Protein AF-0000000069515286 (afdb_homodimer)

Foldseek 3Di:
DPPPPDDPDPPPPPPPPPPPPFQAALLCLQCNDVSPPPRPFWDWDQDAAPPDDAPPRPAIWTDDPSLLVLLVLLQCHRDPPDCSNVVSLVVCLVQQNLLQSLLSCVLVRHLVVSLVSLVCSQPDPNHPDPDNSNVLSVLSVPQHPDLPDPSLVVLVVCLVVDPDLSSSLSSCVSNPDPLDNCSNLVSPVDQNSSSLSSCSTGPGSVVSSVSLVVVLVVCLVVLPQSCCNSGPPDPSNVSSVVD/DPPDDDPDDPPVPVPPPPPPPFQAALLCLQCNDVSPPPRPFWDWDQDAAPPDDAPPRPAIWTDDPSLLVLLVLLQCHRDPPDCSNVVSLVVCLVQQNLLQSLLSCVLVRHLVVSLVSLVCSQPDPNHPDPDNSNVLSVLSVPQHPDLPDPSLVVLVVCLVVDPDLSSSLSSCVSNPDPLDNCSNLVSPVDQNSSSLSSCSTGPGSVVSSVSLVVVLVVCLVVLPQSCCNSGPPDPSNVSSVVD

Nearest PDB structures (foldseek):
  7uhy-assembly1_A-2  TM=8.817E-01  e=5.170E-14  Homo sapiens
  7uhy-assembly1_B-2  TM=8.718E-01  e=1.862E-13  Homo sapiens
  8adl-assembly1_O  TM=8.304E-01  e=2.401E-08  Saccharomyces cerevisiae
  3w3v-assembly1_A  TM=2.851E-01  e=2.492E+00  Saccharomyces cerevisiae S288C
  7uhy-assembly1_A-2  TM=8.809E-01  e=4.203E-14  Homo sapiens

Structure (mmCIF, N/CA/C/O backbone):
data_AF-0000000069515286-model_v1
#
loop_
_entity.id
_entity.type
_entity.pdbx_description
1 polymer 'GATOR complex protein MIOS-A'
#
loop_
_atom_site.group_PDB
_atom_site.id
_atom_site.type_symbol
_atom_site.label_atom_id
_atom_site.label_alt_id
_atom_site.label_comp_id
_atom_site.label_asym_id
_atom_site.label_entity_id
_atom_site.label_seq_id
_atom_site.pdbx_PDB_ins_code
_atom_site.Cartn_x
_atom_site.Cartn_y
_atom_site.Cartn_z
_atom_site.occupancy
_atom_site.B_iso_or_equiv
_atom_site.auth_seq_id
_atom_site.auth_comp_id
_atom_site.auth_asym_id
_atom_site.auth_atom_id
_atom_site.pdbx_PDB_model_num
ATOM 1 N N . MET A 1 1 ? 8.375 96.625 2.514 1 25.36 1 MET A N 1
ATOM 2 C CA . MET A 1 1 ? 9.195 95.812 3.393 1 25.36 1 MET A CA 1
ATOM 3 C C . MET A 1 1 ? 8.344 94.75 4.082 1 25.36 1 MET A C 1
ATOM 5 O O . MET A 1 1 ? 8.852 93.938 4.887 1 25.36 1 MET A O 1
ATOM 9 N N . PRO A 1 2 ? 6.945 94.75 4.102 1 28.81 2 PRO A N 1
ATOM 10 C CA . PRO A 1 2 ? 5.852 94.312 4.945 1 28.81 2 PRO A CA 1
ATOM 11 C C . PRO A 1 2 ? 5.625 92.812 4.809 1 28.81 2 PRO A C 1
ATOM 13 O O . PRO A 1 2 ? 4.777 92.188 5.504 1 28.81 2 PRO A O 1
ATOM 16 N N . LEU A 1 3 ? 6.012 92.125 3.68 1 26.95 3 LEU A N 1
ATOM 17 C CA . LEU A 1 3 ? 5.359 90.875 3.178 1 26.95 3 LEU A CA 1
ATOM 18 C C . LEU A 1 3 ? 5.707 89.688 4.043 1 26.95 3 LEU A C 1
ATOM 20 O O . LEU A 1 3 ? 5.32 88.562 3.727 1 26.95 3 LEU A O 1
ATOM 24 N N . VAL A 1 4 ? 6.77 89.625 4.844 1 30.27 4 VAL A N 1
ATOM 25 C CA . VAL A 1 4 ? 7.461 88.375 5.246 1 30.27 4 VAL A CA 1
ATOM 26 C C . VAL A 1 4 ? 6.641 87.688 6.309 1 30.27 4 VAL A C 1
ATOM 28 O O . VAL A 1 4 ? 7.121 86.688 6.918 1 30.27 4 VAL A O 1
ATOM 31 N N . LYS A 1 5 ? 5.586 88.188 6.895 1 32.78 5 LYS A N 1
ATOM 32 C CA . LYS A 1 5 ? 5.211 87.688 8.219 1 32.78 5 LYS A CA 1
ATOM 33 C C . LYS A 1 5 ? 4.637 86.25 8.141 1 32.78 5 LYS A C 1
ATOM 35 O O . LYS A 1 5 ? 4.09 85.75 9.125 1 32.78 5 LYS A O 1
ATOM 40 N N . GLY A 1 6 ? 4.398 85.688 6.906 1 26.42 6 GLY A N 1
ATOM 41 C CA . GLY A 1 6 ? 3.273 84.812 6.977 1 26.42 6 GLY A CA 1
ATOM 42 C C . GLY A 1 6 ? 3.492 83.625 7.953 1 26.42 6 GLY A C 1
ATOM 43 O O . GLY A 1 6 ? 2.771 83.5 8.945 1 26.42 6 GLY A O 1
ATOM 44 N N . VAL A 1 7 ? 3.516 82.25 7.414 1 29.34 7 VAL A N 1
ATOM 45 C CA . VAL A 1 7 ? 2.844 81 7.703 1 29.34 7 VAL A CA 1
ATOM 46 C C . VAL A 1 7 ? 3.639 80.188 8.742 1 29.34 7 VAL A C 1
ATOM 48 O O . VAL A 1 7 ? 4.738 79.688 8.461 1 29.34 7 VAL A O 1
ATOM 51 N N . GLU A 1 8 ? 3.916 80.625 9.922 1 29.62 8 GLU A N 1
ATOM 52 C CA . GLU A 1 8 ? 4.523 79.75 10.922 1 29.62 8 GLU A CA 1
ATOM 53 C C . GLU A 1 8 ? 3.719 78.5 11.102 1 29.62 8 GLU A C 1
ATOM 55 O O . GLU A 1 8 ? 2.73 78.5 11.844 1 29.62 8 GLU A O 1
ATOM 60 N N . ALA A 1 9 ? 3.215 77.812 10.039 1 29.09 9 ALA A N 1
ATOM 61 C CA . ALA A 1 9 ? 2.41 76.625 10.227 1 29.09 9 ALA A CA 1
ATOM 62 C C . ALA A 1 9 ? 3.105 75.625 11.164 1 29.09 9 ALA A C 1
ATOM 64 O O . ALA A 1 9 ? 4.328 75.438 11.109 1 29.09 9 ALA A O 1
ATOM 65 N N . ASP A 1 10 ? 2.551 75.312 12.336 1 31.23 10 ASP A N 1
ATOM 66 C CA . ASP A 1 10 ? 2.736 74.312 13.391 1 31.23 10 ASP A CA 1
ATOM 67 C C . ASP A 1 10 ? 2.994 72.938 12.805 1 31.23 10 ASP A C 1
ATOM 69 O O . ASP A 1 10 ? 2.117 72.375 12.156 1 31.23 10 ASP A O 1
ATOM 73 N N . THR A 1 11 ? 4.172 72.625 12.211 1 30.11 11 THR A N 1
ATOM 74 C CA . THR A 1 11 ? 4.629 71.312 11.812 1 30.11 11 THR A CA 1
ATOM 75 C C . THR A 1 11 ? 4.465 70.312 12.945 1 30.11 11 THR A C 1
ATOM 77 O O . THR A 1 11 ? 5.27 70.312 13.883 1 30.11 11 THR A O 1
ATOM 80 N N . LYS A 1 12 ? 3.373 70.312 13.68 1 33.22 12 LYS A N 1
ATOM 81 C CA . LYS A 1 12 ? 3.184 69.188 14.586 1 33.22 12 LYS A CA 1
ATOM 82 C C . LYS A 1 12 ? 3.57 67.875 13.914 1 33.22 12 LYS A C 1
ATOM 84 O O . LYS A 1 12 ? 2.961 67.5 12.922 1 33.22 12 LYS A O 1
ATOM 89 N N . ARG A 1 13 ? 4.84 67.562 13.898 1 34.16 13 ARG A N 1
ATOM 90 C CA . ARG A 1 13 ? 5.402 66.188 13.633 1 34.16 13 ARG A CA 1
ATOM 91 C C . ARG A 1 13 ? 4.605 65.125 14.352 1 34.16 13 ARG A C 1
ATOM 93 O O . ARG A 1 13 ? 4.613 65.062 15.578 1 34.16 13 ARG A O 1
ATOM 100 N N . ARG A 1 14 ? 3.389 64.812 14.023 1 33 14 ARG A N 1
ATOM 101 C CA . ARG A 1 14 ? 2.779 63.562 14.477 1 33 14 ARG A CA 1
ATOM 102 C C . ARG A 1 14 ? 3.766 62.406 14.383 1 33 14 ARG A C 1
ATOM 104 O O . ARG A 1 14 ? 4.352 62.156 13.32 1 33 14 ARG A O 1
ATOM 111 N N . SER A 1 15 ? 4.629 62.156 15.375 1 30.91 15 SER A N 1
ATOM 112 C CA . SER A 1 15 ? 5.375 60.906 15.531 1 30.91 15 SER A CA 1
ATOM 113 C C . SER A 1 15 ? 4.566 59.719 15.039 1 30.91 15 SER A C 1
ATOM 115 O O . SER A 1 15 ? 3.525 59.375 15.617 1 30.91 15 SER A O 1
ATOM 117 N N . HIS A 1 16 ? 4.258 59.656 13.789 1 31.67 16 HIS A N 1
ATOM 118 C CA . HIS A 1 16 ? 3.799 58.375 13.234 1 31.67 16 HIS A CA 1
ATOM 119 C C . HIS A 1 16 ? 4.555 57.188 13.836 1 31.67 16 HIS A C 1
ATOM 121 O O . HIS A 1 16 ? 5.746 57.031 13.578 1 31.67 16 HIS A O 1
ATOM 127 N N . HIS A 1 17 ? 4.492 56.906 15.141 1 32.69 17 HIS A N 1
ATOM 128 C CA . HIS A 1 17 ? 4.867 55.562 15.586 1 32.69 17 HIS A CA 1
ATOM 129 C C . HIS A 1 17 ? 4.66 54.562 14.477 1 32.69 17 HIS A C 1
ATOM 131 O O . HIS A 1 17 ? 3.527 54.312 14.047 1 32.69 17 HIS A O 1
ATOM 137 N N . ARG A 1 18 ? 5.371 54.531 13.469 1 35.81 18 ARG A N 1
ATOM 138 C CA . ARG A 1 18 ? 5.496 53.5 12.453 1 35.81 18 ARG A CA 1
ATOM 139 C C . ARG A 1 18 ? 5.277 52.125 13.055 1 35.81 18 ARG A C 1
ATOM 141 O O . ARG A 1 18 ? 6.098 51.656 13.836 1 35.81 18 ARG A O 1
ATOM 148 N N . HIS A 1 19 ? 4.098 51.812 13.492 1 37.81 19 HIS A N 1
ATOM 149 C CA . HIS A 1 19 ? 3.783 50.406 13.703 1 37.81 19 HIS A CA 1
ATOM 150 C C . HIS A 1 19 ? 4.52 49.5 12.703 1 37.81 19 HIS A C 1
ATOM 152 O O . HIS A 1 19 ? 4.305 49.625 11.492 1 37.81 19 HIS A O 1
ATOM 158 N N . HIS A 1 20 ? 5.738 49.375 12.758 1 41.47 20 HIS A N 1
ATOM 159 C CA . HIS A 1 20 ? 6.48 48.406 11.977 1 41.47 20 HIS A CA 1
ATOM 160 C C . HIS A 1 20 ? 5.629 47.156 11.68 1 41.47 20 HIS A C 1
ATOM 162 O O . HIS A 1 20 ? 4.938 46.656 12.562 1 41.47 20 HIS A O 1
ATOM 168 N N . PRO A 1 21 ? 5.188 46.969 10.492 1 47.44 21 PRO A N 1
ATOM 169 C CA . PRO A 1 21 ? 4.379 45.812 10.117 1 47.44 21 PRO A CA 1
ATOM 170 C C . PRO A 1 21 ? 4.742 44.562 10.906 1 47.44 21 PRO A C 1
ATOM 172 O O . PRO A 1 21 ? 5.898 44.125 10.891 1 47.44 21 PRO A O 1
ATOM 175 N N . LYS A 1 22 ? 4.301 44.406 12.172 1 57.06 22 LYS A N 1
ATOM 176 C CA . LYS A 1 22 ? 4.43 43.312 13.141 1 57.06 22 LYS A CA 1
ATOM 177 C C . LYS A 1 22 ? 4.234 41.969 12.469 1 57.06 22 LYS A C 1
ATOM 179 O O . LYS A 1 22 ? 3.182 41.688 11.891 1 57.06 22 LYS A O 1
ATOM 184 N N . TYR A 1 23 ? 5.262 41.344 11.945 1 71 23 TYR A N 1
ATOM 185 C CA . TYR A 1 23 ? 5.211 39.969 11.453 1 71 23 TYR A CA 1
ATOM 186 C C . TYR A 1 23 ? 4.582 39.031 12.492 1 71 23 TYR A C 1
ATOM 188 O O . TYR A 1 23 ? 5.219 38.688 13.492 1 71 23 TYR A O 1
ATOM 196 N N . GLU A 1 24 ? 3.346 38.875 12.383 1 80.62 24 GLU A N 1
ATOM 197 C CA . GLU A 1 24 ? 2.545 38.094 13.305 1 80.62 24 GLU A CA 1
ATOM 198 C C . GLU A 1 24 ? 2.811 36.594 13.117 1 80.62 24 GLU A C 1
ATOM 200 O O . GLU A 1 24 ? 2.91 36.125 11.984 1 80.62 24 GLU A O 1
ATOM 205 N N . GLY A 1 25 ? 3.037 36 14.273 1 87.12 25 GLY A N 1
ATOM 206 C CA . GLY A 1 25 ? 3.166 34.531 14.281 1 87.12 25 GLY A CA 1
ATOM 207 C C . GLY A 1 25 ? 1.842 33.812 14.453 1 87.12 25 GLY A C 1
ATOM 208 O O . GLY A 1 25 ? 0.831 34.438 14.781 1 87.12 25 GLY A O 1
ATOM 209 N N . VAL A 1 26 ? 1.846 32.625 14.195 1 90.31 26 VAL A N 1
ATOM 210 C CA . VAL A 1 26 ? 0.643 31.797 14.289 1 90.31 26 VAL A CA 1
ATOM 211 C C . VAL A 1 26 ? 0.064 31.891 15.703 1 90.31 26 VAL A C 1
ATOM 213 O O . VAL A 1 26 ? -1.153 32 15.875 1 90.31 26 VAL A O 1
ATOM 216 N N . HIS A 1 27 ? 0.928 31.891 16.672 1 89 27 HIS A N 1
ATOM 217 C CA . HIS A 1 27 ? 0.482 31.953 18.062 1 89 27 HIS A CA 1
ATOM 218 C C . HIS A 1 27 ? -0.292 33.25 18.312 1 89 27 HIS A C 1
ATOM 220 O O . HIS A 1 27 ? -1.355 33.219 18.938 1 89 27 HIS A O 1
ATOM 226 N N . SER A 1 28 ? 0.226 34.344 17.906 1 86.31 28 SER A N 1
ATOM 227 C CA . SER A 1 28 ? -0.414 35.656 18.109 1 86.31 28 SER A CA 1
ATOM 228 C C . SER A 1 28 ? -1.741 35.719 17.359 1 86.31 28 SER A C 1
ATOM 230 O O . SER A 1 28 ? -2.697 36.344 17.859 1 86.31 28 SER A O 1
ATOM 232 N N . VAL A 1 29 ? -1.78 35.188 16.203 1 88.56 29 VAL A N 1
ATOM 233 C CA . VAL A 1 29 ? -2.984 35.188 15.383 1 88.56 29 VAL A CA 1
ATOM 234 C C . VAL A 1 29 ? -4.09 34.375 16.062 1 88.56 29 VAL A C 1
ATOM 236 O O . VAL A 1 29 ? -5.246 34.812 16.109 1 88.56 29 VAL A O 1
ATOM 239 N N . ILE A 1 30 ? -3.725 33.312 16.672 1 90.5 30 ILE A N 1
ATOM 240 C CA . ILE A 1 30 ? -4.711 32.406 17.25 1 90.5 30 ILE A CA 1
ATOM 241 C C . ILE A 1 30 ? -5.023 32.812 18.688 1 90.5 30 ILE A C 1
ATOM 243 O O . ILE A 1 30 ? -6.191 32.875 19.078 1 90.5 30 ILE A O 1
ATOM 247 N N . CYS A 1 31 ? -3.99 33.062 19.438 1 85.12 31 CYS A N 1
ATOM 248 C CA . CYS A 1 31 ? -4.16 33.312 20.859 1 85.12 31 CYS A CA 1
ATOM 249 C C . CYS A 1 31 ? -4.219 34.812 21.172 1 85.12 31 CYS A C 1
ATOM 251 O O . CYS A 1 31 ? -4.609 35.219 22.266 1 85.12 31 CYS A O 1
ATOM 253 N N . GLY A 1 32 ? -4.008 35.688 20.219 1 77.75 32 GLY A N 1
ATOM 254 C CA . GLY A 1 32 ? -3.98 37.125 20.469 1 77.75 32 GLY A CA 1
ATOM 255 C C . GLY A 1 32 ? -2.645 37.594 20.984 1 77.75 32 GLY A C 1
ATOM 256 O O . GLY A 1 32 ? -1.819 36.812 21.438 1 77.75 32 GLY A O 1
ATOM 257 N N . GLU A 1 33 ? -2.336 38.844 20.609 1 61.28 33 GLU A N 1
ATOM 258 C CA . GLU A 1 33 ? -1.067 39.406 21.047 1 61.28 33 GLU A CA 1
ATOM 259 C C . GLU A 1 33 ? -0.96 39.406 22.578 1 61.28 33 GLU A C 1
ATOM 261 O O . GLU A 1 33 ? 0.077 39.031 23.125 1 61.28 33 GLU A O 1
ATOM 266 N N . ASN A 1 34 ? -1.808 40.094 23.359 1 53.44 34 ASN A N 1
ATOM 267 C CA . ASN A 1 34 ? -1.687 40.188 24.812 1 53.44 34 ASN A CA 1
ATOM 268 C C . ASN A 1 34 ? -2.561 39.188 25.531 1 53.44 34 ASN A C 1
ATOM 270 O O . ASN A 1 34 ? -2.957 39.406 26.688 1 53.44 34 ASN A O 1
ATOM 274 N N . GLY A 1 35 ? -2.613 37.844 24.906 1 53.41 35 GLY A N 1
ATOM 275 C CA . GLY A 1 35 ? -3.385 36.844 25.625 1 53.41 35 GLY A CA 1
ATOM 276 C C . GLY A 1 35 ? -4.852 37.219 25.781 1 53.41 35 GLY A C 1
ATOM 277 O O . GLY A 1 35 ? -5.637 36.438 26.344 1 53.41 35 GLY A O 1
ATOM 278 N N . THR A 1 36 ? -5.066 38.5 25.688 1 47.41 36 THR A N 1
ATOM 279 C CA . THR A 1 36 ? -6.398 39 25.969 1 47.41 36 THR A CA 1
ATOM 280 C C . THR A 1 36 ? -7.309 38.844 24.75 1 47.41 36 THR A C 1
ATOM 282 O O . THR A 1 36 ? -8.477 39.25 24.797 1 47.41 36 THR A O 1
ATOM 285 N N . ALA A 1 37 ? -6.816 38.688 23.609 1 51.69 37 ALA A N 1
ATOM 286 C CA . ALA A 1 37 ? -7.723 38.75 22.469 1 51.69 37 ALA A CA 1
ATOM 287 C C . ALA A 1 37 ? -8.711 37.562 22.484 1 51.69 37 ALA A C 1
ATOM 289 O O . ALA A 1 37 ? -8.359 36.469 22.891 1 51.69 37 ALA A O 1
ATOM 290 N N . THR A 1 38 ? -9.922 37.781 22.688 1 51.53 38 THR A N 1
ATOM 291 C CA . THR A 1 38 ? -11.117 36.969 22.578 1 51.53 38 THR A CA 1
ATOM 292 C C . THR A 1 38 ? -11.039 36.062 21.344 1 51.53 38 THR A C 1
ATOM 294 O O . THR A 1 38 ? -11.109 36.531 20.219 1 51.53 38 THR A O 1
ATOM 297 N N . CYS A 1 39 ? -10.219 35.062 21.391 1 57.25 39 CYS A N 1
ATOM 298 C CA . CYS A 1 39 ? -10.219 34.094 20.297 1 57.25 39 CYS A CA 1
ATOM 299 C C . CYS A 1 39 ? -11.641 33.719 19.891 1 57.25 39 CYS A C 1
ATOM 301 O O . CYS A 1 39 ? -12.461 33.375 20.734 1 57.25 39 CYS A O 1
ATOM 303 N N . SER A 1 40 ? -12.102 34.312 18.75 1 69.25 40 SER A N 1
ATOM 304 C CA . SER A 1 40 ? -13.406 33.938 18.219 1 69.25 40 SER A CA 1
ATOM 305 C C . SER A 1 40 ? -13.594 32.438 18.234 1 69.25 40 SER A C 1
ATOM 307 O O . SER A 1 40 ? -12.617 31.688 18.094 1 69.25 40 SER A O 1
ATOM 309 N N . GLN A 1 41 ? -14.695 32 18.75 1 86.88 41 GLN A N 1
ATOM 310 C CA . GLN A 1 41 ? -15.055 30.594 18.766 1 86.88 41 GLN A CA 1
ATOM 311 C C . GLN A 1 41 ? -15.086 30.031 17.344 1 86.88 41 GLN A C 1
ATOM 313 O O . GLN A 1 41 ? -15.688 30.609 16.438 1 86.88 41 GLN A O 1
ATOM 318 N N . SER A 1 42 ? -14.312 29 17.125 1 93.25 42 SER A N 1
ATOM 319 C CA . SER A 1 42 ? -14.266 28.344 15.828 1 93.25 42 SER A CA 1
ATOM 320 C C . SER A 1 42 ? -15.523 27.531 15.57 1 93.25 42 SER A C 1
ATOM 322 O O . SER A 1 42 ? -16.172 27.062 16.5 1 93.25 42 SER A O 1
ATOM 324 N N . GLU A 1 43 ? -15.898 27.453 14.352 1 93.94 43 GLU A N 1
ATOM 325 C CA . GLU A 1 43 ? -17.062 26.672 13.938 1 93.94 43 GLU A CA 1
ATOM 326 C C . GLU A 1 43 ? -16.656 25.297 13.445 1 93.94 43 GLU A C 1
ATOM 328 O O . GLU A 1 43 ? -15.82 25.172 12.547 1 93.94 43 GLU A O 1
ATOM 333 N N . PRO A 1 44 ? -17.219 24.328 14.156 1 93.19 44 PRO A N 1
ATOM 334 C CA . PRO A 1 44 ? -16.969 22.969 13.648 1 93.19 44 PRO A CA 1
ATOM 335 C C . PRO A 1 44 ? -17.734 22.672 12.359 1 93.19 44 PRO A C 1
ATOM 337 O O . PRO A 1 44 ? -18.938 22.984 12.266 1 93.19 44 PRO A O 1
ATOM 340 N N . LEU A 1 45 ? -17.062 22.234 11.383 1 92.38 45 LEU A N 1
ATOM 341 C CA . LEU A 1 45 ? -17.656 21.891 10.094 1 92.38 45 LEU A CA 1
ATOM 342 C C . LEU A 1 45 ? -17.453 20.406 9.781 1 92.38 45 LEU A C 1
ATOM 344 O O . LEU A 1 45 ? -16.344 19.906 9.836 1 92.38 45 LEU A O 1
ATOM 348 N N . ARG A 1 46 ? -18.562 19.75 9.492 1 90.06 46 ARG A N 1
ATOM 349 C CA . ARG A 1 46 ? -18.469 18.375 9.031 1 90.06 46 ARG A CA 1
ATOM 350 C C . ARG A 1 46 ? -18.078 18.312 7.555 1 90.06 46 ARG A C 1
ATOM 352 O O . ARG A 1 46 ? -18.703 18.969 6.715 1 90.06 46 ARG A O 1
ATOM 359 N N . VAL A 1 47 ? -17.031 17.609 7.293 1 88.56 47 VAL A N 1
ATOM 360 C CA . VAL A 1 47 ? -16.5 17.594 5.934 1 88.56 47 VAL A CA 1
ATOM 361 C C . VAL A 1 47 ? -16.422 16.156 5.438 1 88.56 47 VAL A C 1
ATOM 363 O O . VAL A 1 47 ? -16.359 15.219 6.234 1 88.56 47 VAL A O 1
ATOM 366 N N . ASN A 1 48 ? -16.5 16.031 4.113 1 86.19 48 ASN A N 1
ATOM 367 C CA . ASN A 1 48 ? -16.406 14.734 3.445 1 86.19 48 ASN A CA 1
ATOM 368 C C . ASN A 1 48 ? -15.164 14.664 2.547 1 86.19 48 ASN A C 1
ATOM 370 O O . ASN A 1 48 ? -14.633 15.695 2.139 1 86.19 48 ASN A O 1
ATOM 374 N N . TRP A 1 49 ? -14.727 13.453 2.367 1 88.06 49 TRP A N 1
ATOM 375 C CA . TRP A 1 49 ? -13.625 13.258 1.432 1 88.06 49 TRP A CA 1
ATOM 376 C C . TRP A 1 49 ? -14.016 13.711 0.03 1 88.06 49 TRP A C 1
ATOM 378 O O . TRP A 1 49 ? -15.141 13.492 -0.411 1 88.06 49 TRP A O 1
ATOM 388 N N . ILE A 1 50 ? -13.102 14.297 -0.57 1 84.5 50 ILE A N 1
ATOM 389 C CA . ILE A 1 50 ? -13.359 14.781 -1.921 1 84.5 50 ILE A CA 1
ATOM 390 C C . ILE A 1 50 ? -13.203 13.633 -2.92 1 84.5 50 ILE A C 1
ATOM 392 O O . ILE A 1 50 ? -12.164 12.969 -2.949 1 84.5 50 ILE A O 1
ATOM 396 N N . GLY A 1 51 ? -14.18 13.375 -3.709 1 77.38 51 GLY A N 1
ATOM 397 C CA . GLY A 1 51 ? -14.055 12.445 -4.824 1 77.38 51 GLY A CA 1
ATOM 398 C C . GLY A 1 51 ? -14.281 11 -4.426 1 77.38 51 GLY A C 1
ATOM 399 O O . GLY A 1 51 ? -14.102 10.094 -5.238 1 77.38 51 GLY A O 1
ATOM 400 N N . ILE A 1 52 ? -14.43 10.711 -3.186 1 79 52 ILE A N 1
ATOM 401 C CA . ILE A 1 52 ? -14.695 9.344 -2.766 1 79 52 ILE A CA 1
ATOM 402 C C . ILE A 1 52 ? -16.016 9.281 -1.99 1 79 52 ILE A C 1
ATOM 404 O O . ILE A 1 52 ? -16.344 10.211 -1.242 1 79 52 ILE A O 1
ATOM 408 N N . ASN A 1 53 ? -16.719 8.336 -2.396 1 72.06 53 ASN A N 1
ATOM 409 C CA . ASN A 1 53 ? -18.016 8.195 -1.758 1 72.06 53 ASN A CA 1
ATOM 410 C C . ASN A 1 53 ? -17.922 7.422 -0.446 1 72.06 53 ASN A C 1
ATOM 412 O O . ASN A 1 53 ? -18.031 6.195 -0.436 1 72.06 53 ASN A O 1
ATOM 416 N N . ILE A 1 54 ? -17.5 8.008 0.477 1 72.19 54 ILE A N 1
ATOM 417 C CA . ILE A 1 54 ? -17.5 7.41 1.807 1 72.19 54 ILE A CA 1
ATOM 418 C C . ILE A 1 54 ? -18.719 7.918 2.594 1 72.19 54 ILE A C 1
ATOM 420 O O . ILE A 1 54 ? -18.875 9.125 2.787 1 72.19 54 ILE A O 1
ATOM 424 N N . THR A 1 55 ? -19.609 6.965 2.828 1 65.56 55 THR A N 1
ATOM 425 C CA . THR A 1 55 ? -20.844 7.289 3.547 1 65.56 55 THR A CA 1
ATOM 426 C C . THR A 1 55 ? -20.547 7.523 5.027 1 65.56 55 THR A C 1
ATOM 428 O O . THR A 1 55 ? -19.719 6.836 5.621 1 65.56 55 THR A O 1
ATOM 431 N N . GLU A 1 56 ? -20.984 8.617 5.609 1 69.75 56 GLU A N 1
ATOM 432 C CA . GLU A 1 56 ? -20.984 8.914 7.039 1 69.75 56 GLU A CA 1
ATOM 433 C C . GLU A 1 56 ? -19.609 9.391 7.5 1 69.75 56 GLU A C 1
ATOM 435 O O . GLU A 1 56 ? -19.062 8.875 8.477 1 69.75 56 GLU A O 1
ATOM 440 N N . CYS A 1 57 ? -19 10.125 6.766 1 73.88 57 CYS A N 1
ATOM 441 C CA . CYS A 1 57 ? -17.734 10.695 7.184 1 73.88 57 CYS A CA 1
ATOM 442 C C . CYS A 1 57 ? -17.891 11.516 8.453 1 73.88 57 CYS A C 1
ATOM 444 O O . CYS A 1 57 ? -18.766 12.367 8.539 1 73.88 57 CYS A O 1
ATOM 446 N N . ARG A 1 58 ? -17.156 11.156 9.484 1 77.25 58 ARG A N 1
ATOM 447 C CA . ARG A 1 58 ? -17.281 11.766 10.805 1 77.25 58 ARG A CA 1
ATOM 448 C C . ARG A 1 58 ? -16.156 12.773 11.047 1 77.25 58 ARG A C 1
ATOM 450 O O . ARG A 1 58 ? -15.898 13.156 12.188 1 77.25 58 ARG A O 1
ATOM 457 N N . ILE A 1 59 ? -15.617 13.25 10.008 1 87.75 59 ILE A N 1
ATOM 458 C CA . ILE A 1 59 ? -14.469 14.133 10.203 1 87.75 59 ILE A CA 1
ATOM 459 C C . ILE A 1 59 ? -14.945 15.562 10.398 1 87.75 59 ILE A C 1
ATOM 461 O O . ILE A 1 59 ? -15.797 16.047 9.648 1 87.75 59 ILE A O 1
ATOM 465 N N . ILE A 1 60 ? -14.422 16.234 11.438 1 92.81 60 ILE A N 1
ATOM 466 C CA . ILE A 1 60 ? -14.781 17.609 11.758 1 92.81 60 ILE A CA 1
ATOM 467 C C . ILE A 1 60 ? -13.555 18.516 11.586 1 92.81 60 ILE A C 1
ATOM 469 O O . ILE A 1 60 ? -12.484 18.219 12.117 1 92.81 60 ILE A O 1
ATOM 473 N N . LYS A 1 61 ? -13.727 19.516 10.852 1 94.06 61 LYS A N 1
ATOM 474 C CA . LYS A 1 61 ? -12.734 20.578 10.734 1 94.06 61 LYS A CA 1
ATOM 475 C C . LYS A 1 61 ? -13.219 21.859 11.43 1 94.06 61 LYS A C 1
ATOM 477 O O . LYS A 1 61 ? -14.422 22.094 11.531 1 94.06 61 LYS A O 1
ATOM 482 N N . TYR A 1 62 ? -12.266 22.578 11.898 1 94.69 62 TYR A N 1
ATOM 483 C CA . TYR A 1 62 ? -12.617 23.844 12.547 1 94.69 62 TYR A CA 1
ATOM 484 C C . TYR A 1 62 ? -12.219 25.031 11.68 1 94.69 62 TYR A C 1
ATOM 486 O O . TYR A 1 62 ? -11.156 25.016 11.055 1 94.69 62 TYR A O 1
ATOM 494 N N . SER A 1 63 ? -13.211 25.969 11.648 1 93.56 63 SER A N 1
ATOM 495 C CA . SER A 1 63 ? -12.953 27.125 10.812 1 93.56 63 SER A CA 1
ATOM 496 C C . SER A 1 63 ? -13.203 28.422 11.57 1 93.56 63 SER A C 1
ATOM 498 O O . SER A 1 63 ? -14.141 28.516 12.359 1 93.56 63 SER A O 1
ATOM 500 N N . SER A 1 64 ? -12.344 29.391 11.445 1 93 64 SER A N 1
ATOM 501 C CA . SER A 1 64 ? -12.422 30.766 11.906 1 93 64 SER A CA 1
ATOM 502 C C . SER A 1 64 ? -11.492 31.672 11.102 1 93 64 SER A C 1
ATOM 504 O O . SER A 1 64 ? -10.648 31.188 10.344 1 93 64 SER A O 1
ATOM 506 N N . GLU A 1 65 ? -11.719 32.906 11.148 1 90 65 GLU A N 1
ATOM 507 C CA . GLU A 1 65 ? -10.852 33.844 10.438 1 90 65 GLU A CA 1
ATOM 508 C C . GLU A 1 65 ? -9.406 33.719 10.898 1 90 65 GLU A C 1
ATOM 510 O O . GLU A 1 65 ? -8.484 33.781 10.086 1 90 65 GLU A O 1
ATOM 515 N N . GLU A 1 66 ? -9.195 33.562 12.133 1 91.56 66 GLU A N 1
ATOM 516 C CA . GLU A 1 66 ? -7.859 33.406 12.703 1 91.56 66 GLU A CA 1
ATOM 517 C C . GLU A 1 66 ? -7.184 32.125 12.195 1 91.56 66 GLU A C 1
ATOM 519 O O . GLU A 1 66 ? -6 32.156 11.852 1 91.56 66 GLU A O 1
ATOM 524 N N . ARG A 1 67 ? -7.941 31.094 12.141 1 93.12 67 ARG A N 1
ATOM 525 C CA . ARG A 1 67 ? -7.402 29.828 11.664 1 93.12 67 ARG A CA 1
ATOM 526 C C . ARG A 1 67 ? -7.031 29.922 10.188 1 93.12 67 ARG A C 1
ATOM 528 O O . ARG A 1 67 ? -6.004 29.375 9.766 1 93.12 67 ARG A O 1
ATOM 535 N N . GLU A 1 68 ? -7.852 30.578 9.492 1 90.88 68 GLU A N 1
ATOM 536 C CA . GLU A 1 68 ? -7.559 30.766 8.078 1 90.88 68 GLU A CA 1
ATOM 537 C C . GLU A 1 68 ? -6.262 31.547 7.879 1 90.88 68 GLU A C 1
ATOM 539 O O . GLU A 1 68 ? -5.457 31.203 7.004 1 90.88 68 GLU A O 1
ATOM 544 N N . ARG A 1 69 ? -6.145 32.562 8.609 1 89.38 69 ARG A N 1
ATOM 545 C CA . ARG A 1 69 ? -4.922 33.344 8.555 1 89.38 69 ARG A CA 1
ATOM 546 C C . ARG A 1 69 ? -3.709 32.531 8.953 1 89.38 69 ARG A C 1
ATOM 548 O O . ARG A 1 69 ? -2.645 32.625 8.344 1 89.38 69 ARG A O 1
ATOM 555 N N . ALA A 1 70 ? -3.867 31.766 9.961 1 92 70 ALA A N 1
ATOM 556 C CA . ALA A 1 70 ? -2.787 30.891 10.422 1 92 70 ALA A CA 1
ATOM 557 C C . ALA A 1 70 ? -2.385 29.906 9.328 1 92 70 ALA A C 1
ATOM 559 O O . ALA A 1 70 ? -1.195 29.672 9.109 1 92 70 ALA A O 1
ATOM 560 N N . LEU A 1 71 ? -3.357 29.312 8.648 1 92.44 71 LEU A N 1
ATOM 561 C CA . LEU A 1 71 ? -3.098 28.375 7.555 1 92.44 71 LEU A CA 1
ATOM 562 C C . LEU A 1 71 ? -2.311 29.062 6.441 1 92.44 71 LEU A C 1
ATOM 564 O O . LEU A 1 71 ? -1.398 28.469 5.867 1 92.44 71 LEU A O 1
ATOM 568 N N . GLN A 1 72 ? -2.668 30.25 6.227 1 89.12 72 GLN A N 1
ATOM 569 C CA . GLN A 1 72 ? -1.945 31.016 5.219 1 89.12 72 GLN A CA 1
ATOM 570 C C . GLN A 1 72 ? -0.486 31.219 5.621 1 89.12 72 GLN A C 1
ATOM 572 O O . GLN A 1 72 ? 0.416 31.062 4.793 1 89.12 72 GLN A O 1
ATOM 577 N N . LEU A 1 73 ? -0.317 31.562 6.836 1 87.38 73 LEU A N 1
ATOM 578 C CA . LEU A 1 73 ? 1.035 31.766 7.344 1 87.38 73 LEU A CA 1
ATOM 579 C C . LEU A 1 73 ? 1.855 30.484 7.242 1 87.38 73 LEU A C 1
ATOM 581 O O . LEU A 1 73 ? 3.07 30.547 7.035 1 87.38 73 LEU A O 1
ATOM 585 N N . CYS A 1 74 ? 1.194 29.375 7.34 1 91.44 74 CYS A N 1
ATOM 586 C CA . CYS A 1 74 ? 1.876 28.078 7.293 1 91.44 74 CYS A CA 1
ATOM 587 C C . CYS A 1 74 ? 2.104 27.641 5.855 1 91.44 74 CYS A C 1
ATOM 589 O O . CYS A 1 74 ? 2.799 26.656 5.605 1 91.44 74 CYS A O 1
ATOM 591 N N . GLY A 1 75 ? 1.533 28.281 4.934 1 87.25 75 GLY A N 1
ATOM 592 C CA . GLY A 1 75 ? 1.756 27.984 3.527 1 87.25 75 GLY A CA 1
ATOM 593 C C . GLY A 1 75 ? 0.659 27.125 2.918 1 87.25 75 GLY A C 1
ATOM 594 O O . GLY A 1 75 ? 0.673 26.859 1.717 1 87.25 75 GLY A O 1
ATOM 595 N N . TRP A 1 76 ? -0.233 26.531 3.717 1 88.5 76 TRP A N 1
ATOM 596 C CA . TRP A 1 76 ? -1.264 25.625 3.221 1 88.5 76 TRP A CA 1
ATOM 597 C C . TRP A 1 76 ? -2.338 26.391 2.453 1 88.5 76 TRP A C 1
ATOM 599 O O . TRP A 1 76 ? -3.16 25.781 1.76 1 88.5 76 TRP A O 1
ATOM 609 N N . GLY A 1 77 ? -2.156 27.656 2.305 1 71.56 77 GLY A N 1
ATOM 610 C CA . GLY A 1 77 ? -3.119 28.484 1.594 1 71.56 77 GLY A CA 1
ATOM 611 C C . GLY A 1 77 ? -4.43 28.656 2.338 1 71.56 77 GLY A C 1
ATOM 612 O O . GLY A 1 77 ? -4.691 27.938 3.311 1 71.56 77 GLY A O 1
ATOM 613 N N . ALA A 1 78 ? -4.961 29.797 2.615 1 57.03 78 ALA A N 1
ATOM 614 C CA . ALA A 1 78 ? -6.262 30.078 3.223 1 57.03 78 ALA A CA 1
ATOM 615 C C . ALA A 1 78 ? -7.383 29.938 2.199 1 57.03 78 ALA A C 1
ATOM 617 O O . ALA A 1 78 ? -8.516 29.609 2.553 1 57.03 78 ALA A O 1
ATOM 618 N N . ASP A 1 79 ? -7.25 30.547 1.022 1 51.91 79 ASP A N 1
ATOM 619 C CA . ASP A 1 79 ? -8.453 30.875 0.252 1 51.91 79 ASP A CA 1
ATOM 620 C C . ASP A 1 79 ? -9.008 29.625 -0.435 1 51.91 79 ASP A C 1
ATOM 622 O O . ASP A 1 79 ? -8.367 29.062 -1.319 1 51.91 79 ASP A O 1
ATOM 626 N N . PHE A 1 80 ? -9.688 28.844 0.336 1 49.44 80 PHE A N 1
ATOM 627 C CA . PHE A 1 80 ? -10.461 27.719 -0.176 1 49.44 80 PHE A CA 1
ATOM 628 C C . PHE A 1 80 ? -10.812 27.922 -1.644 1 49.44 80 PHE A C 1
ATOM 630 O O . PHE A 1 80 ? -10.953 26.969 -2.398 1 49.44 80 PHE A O 1
ATOM 637 N N . GLU A 1 81 ? -11.094 29.25 -1.885 1 49.97 81 GLU A N 1
ATOM 638 C CA . GLU A 1 81 ? -11.586 29.547 -3.229 1 49.97 81 GLU A CA 1
ATOM 639 C C . GLU A 1 81 ? -10.438 29.594 -4.234 1 49.97 81 GLU A C 1
ATOM 641 O O . GLU A 1 81 ? -10.664 29.562 -5.445 1 49.97 81 GLU A O 1
ATOM 646 N N . SER A 1 82 ? -9.195 29.797 -3.691 1 59.06 82 SER A N 1
ATOM 647 C CA . SER A 1 82 ? -8.133 30.078 -4.648 1 59.06 82 SER A CA 1
ATOM 648 C C . SER A 1 82 ? -7.309 28.828 -4.945 1 59.06 82 SER A C 1
ATOM 650 O O . SER A 1 82 ? -7.285 27.891 -4.145 1 59.06 82 SER A O 1
ATOM 652 N N . ASN A 1 83 ? -6.84 28.625 -6.215 1 74.06 83 ASN A N 1
ATOM 653 C CA . ASN A 1 83 ? -5.867 27.703 -6.777 1 74.06 83 ASN A CA 1
ATOM 654 C C . ASN A 1 83 ? -4.559 27.703 -5.988 1 74.06 83 ASN A C 1
ATOM 656 O O . ASN A 1 83 ? -3.574 27.094 -6.406 1 74.06 83 ASN A O 1
ATOM 660 N N . SER A 1 84 ? -4.672 28.375 -4.824 1 80.25 84 SER A N 1
ATOM 661 C CA . SER A 1 84 ? -3.432 28.547 -4.078 1 80.25 84 SER A CA 1
ATOM 662 C C . SER A 1 84 ? -2.975 27.219 -3.459 1 80.25 84 SER A C 1
ATOM 664 O O . SER A 1 84 ? -1.781 26.922 -3.459 1 80.25 84 SER A O 1
ATOM 666 N N . PHE A 1 85 ? -3.951 26.484 -2.971 1 85.38 85 PHE A N 1
ATOM 667 C CA . PHE A 1 85 ? -3.611 25.203 -2.363 1 85.38 85 PHE A CA 1
ATOM 668 C C . PHE A 1 85 ? -2.979 24.266 -3.387 1 85.38 85 PHE A C 1
ATOM 670 O O . PHE A 1 85 ? -1.948 23.641 -3.117 1 85.38 85 PHE A O 1
ATOM 677 N N . SER A 1 86 ? -3.578 24.266 -4.504 1 89 86 SER A N 1
ATOM 678 C CA . SER A 1 86 ? -3.049 23.422 -5.566 1 89 86 SER A CA 1
ATOM 679 C C . SER A 1 86 ? -1.649 23.859 -5.98 1 89 86 SER A C 1
ATOM 681 O O . SER A 1 86 ? -0.788 23.031 -6.27 1 89 86 SER A O 1
ATOM 683 N N . LYS A 1 87 ? -1.461 25.141 -6.012 1 89.94 87 LYS A N 1
ATOM 684 C CA . LYS A 1 87 ? -0.148 25.672 -6.363 1 89.94 87 LYS A CA 1
ATOM 685 C C . LYS A 1 87 ? 0.891 25.312 -5.305 1 89.94 87 LYS A C 1
ATOM 687 O O . LYS A 1 87 ? 2.049 25.047 -5.629 1 89.94 87 LYS A O 1
ATOM 692 N N . PHE A 1 88 ? 0.441 25.344 -4.141 1 92.62 88 PHE A N 1
ATOM 693 C CA . PHE A 1 88 ? 1.32 24.953 -3.043 1 92.62 88 PHE A CA 1
ATOM 694 C C . PHE A 1 88 ? 1.771 23.5 -3.191 1 92.62 88 PHE A C 1
ATOM 696 O O . PHE A 1 88 ? 2.965 23.203 -3.111 1 92.62 88 PHE A O 1
ATOM 703 N N . LEU A 1 89 ? 0.896 22.641 -3.48 1 94.94 89 LEU A N 1
ATOM 704 C CA . LEU A 1 89 ? 1.226 21.219 -3.666 1 94.94 89 LEU A CA 1
ATOM 705 C C . LEU A 1 89 ? 2.115 21.031 -4.891 1 94.94 89 LEU A C 1
ATOM 707 O O . LEU A 1 89 ? 3.062 20.25 -4.855 1 94.94 89 LEU A O 1
ATOM 711 N N . ASP A 1 90 ? 1.8 21.797 -5.859 1 94.75 90 ASP A N 1
ATOM 712 C CA . ASP A 1 90 ? 2.611 21.734 -7.07 1 94.75 90 ASP A CA 1
ATOM 713 C C . ASP A 1 90 ? 4.059 22.125 -6.785 1 94.75 90 ASP A C 1
ATOM 715 O O . ASP A 1 90 ? 4.988 21.516 -7.316 1 94.75 90 ASP A O 1
ATOM 719 N N . ARG A 1 91 ? 4.211 23.109 -6.031 1 94.06 91 ARG A N 1
ATOM 720 C CA . ARG A 1 91 ? 5.555 23.547 -5.664 1 94.06 91 ARG A CA 1
ATOM 721 C C . ARG A 1 91 ? 6.301 22.469 -4.902 1 94.06 91 ARG A C 1
ATOM 723 O O . ARG A 1 91 ? 7.492 22.25 -5.129 1 94.06 91 ARG A O 1
ATOM 730 N N . LEU A 1 92 ? 5.645 21.812 -4.016 1 95.56 92 LEU A N 1
ATOM 731 C CA . LEU A 1 92 ? 6.262 20.719 -3.271 1 95.56 92 LEU A CA 1
ATOM 732 C C . LEU A 1 92 ? 6.703 19.594 -4.215 1 95.56 92 LEU A C 1
ATOM 734 O O . LEU A 1 92 ? 7.785 19.031 -4.051 1 95.56 92 LEU A O 1
ATOM 738 N N . GLU A 1 93 ? 5.855 19.297 -5.18 1 96.31 93 GLU A N 1
ATOM 739 C CA . GLU A 1 93 ? 6.195 18.266 -6.168 1 96.31 93 GLU A CA 1
ATOM 740 C C . GLU A 1 93 ? 7.43 18.672 -6.973 1 96.31 93 GLU A C 1
ATOM 742 O O . GLU A 1 93 ? 8.305 17.828 -7.227 1 96.31 93 GLU A O 1
ATOM 747 N N . ILE A 1 94 ? 7.496 19.906 -7.406 1 94.94 94 ILE A N 1
ATOM 748 C CA . ILE A 1 94 ? 8.625 20.422 -8.18 1 94.94 94 ILE A CA 1
ATOM 749 C C . ILE A 1 94 ? 9.906 20.297 -7.363 1 94.94 94 ILE A C 1
ATOM 751 O O . ILE A 1 94 ? 10.961 19.969 -7.906 1 94.94 94 ILE A O 1
ATOM 755 N N . ASP A 1 95 ? 9.781 20.453 -6.066 1 95.06 95 ASP A N 1
ATOM 756 C CA . ASP A 1 95 ? 10.93 20.375 -5.168 1 95.06 95 ASP A CA 1
ATOM 757 C C . ASP A 1 95 ? 11.258 18.922 -4.828 1 95.06 95 ASP A C 1
ATOM 759 O O . ASP A 1 95 ? 12.18 18.656 -4.055 1 95.06 95 ASP A O 1
ATOM 763 N N . GLY A 1 96 ? 10.492 17.969 -5.289 1 95.69 96 GLY A N 1
ATOM 764 C CA . GLY A 1 96 ? 10.742 16.562 -5.07 1 95.69 96 GLY A CA 1
ATOM 765 C C . GLY A 1 96 ? 10.188 16.047 -3.75 1 95.69 96 GLY A C 1
ATOM 766 O O . GLY A 1 96 ? 10.531 14.953 -3.309 1 95.69 96 GLY A O 1
ATOM 767 N N . GLN A 1 97 ? 9.328 16.891 -3.09 1 96.81 97 GLN A N 1
ATOM 768 C CA . GLN A 1 97 ? 8.758 16.516 -1.8 1 96.81 97 GLN A CA 1
ATOM 769 C C . GLN A 1 97 ? 7.391 15.859 -1.973 1 96.81 97 GLN A C 1
ATOM 771 O O . GLN A 1 97 ? 6.395 16.344 -1.422 1 96.81 97 GLN A O 1
ATOM 776 N N . PHE A 1 98 ? 7.371 14.711 -2.635 1 97.69 98 PHE A N 1
ATOM 777 C CA . PHE A 1 98 ? 6.137 14.047 -3.021 1 97.69 98 PHE A CA 1
ATOM 778 C C . PHE A 1 98 ? 5.426 13.477 -1.801 1 97.69 98 PHE A C 1
ATOM 780 O O . PHE A 1 98 ? 4.211 13.633 -1.649 1 97.69 98 PHE A O 1
ATOM 787 N N . PRO A 1 99 ? 6.16 12.844 -0.841 1 97.62 99 PRO A N 1
ATOM 788 C CA . PRO A 1 99 ? 5.465 12.352 0.352 1 97.62 99 PRO A CA 1
ATOM 789 C C . PRO A 1 99 ? 4.793 13.469 1.145 1 97.62 99 PRO A C 1
ATOM 791 O O . PRO A 1 99 ? 3.66 13.305 1.608 1 97.62 99 PRO A O 1
ATOM 794 N N . ARG A 1 100 ? 5.508 14.562 1.257 1 98 100 ARG A N 1
ATOM 795 C CA . ARG A 1 100 ? 4.945 15.719 1.957 1 98 100 ARG A CA 1
ATOM 796 C C . ARG A 1 100 ? 3.713 16.25 1.238 1 98 100 ARG A C 1
ATOM 798 O O . ARG A 1 100 ? 2.678 16.484 1.864 1 98 100 ARG A O 1
ATOM 805 N N . ALA A 1 101 ? 3.793 16.406 -0.039 1 97.75 101 ALA A N 1
ATOM 806 C CA . ALA A 1 101 ? 2.67 16.891 -0.838 1 97.75 101 ALA A CA 1
ATOM 807 C C . ALA A 1 101 ? 1.471 15.953 -0.719 1 97.75 101 ALA A C 1
ATOM 809 O O . ALA A 1 101 ? 0.341 16.406 -0.516 1 97.75 101 ALA A O 1
ATOM 810 N N . ALA A 1 102 ? 1.718 14.664 -0.865 1 98.31 102 ALA A N 1
ATOM 811 C CA . ALA A 1 102 ? 0.644 13.68 -0.779 1 98.31 102 ALA A CA 1
ATOM 812 C C . ALA A 1 102 ? -0.005 13.688 0.602 1 98.31 102 ALA A C 1
ATOM 814 O O . ALA A 1 102 ? -1.23 13.617 0.72 1 98.31 102 ALA A O 1
ATOM 815 N N . THR A 1 103 ? 0.803 13.773 1.626 1 98.44 103 THR A N 1
ATOM 816 C CA . THR A 1 103 ? 0.289 13.812 2.99 1 98.44 103 THR A CA 1
ATOM 817 C C . THR A 1 103 ? -0.602 15.031 3.203 1 98.44 103 THR A C 1
ATOM 819 O O . THR A 1 103 ? -1.714 14.914 3.721 1 98.44 103 THR A O 1
ATOM 822 N N . ILE A 1 104 ? -0.122 16.141 2.777 1 97.19 104 ILE A N 1
ATOM 823 C CA . ILE A 1 104 ? -0.885 17.375 2.949 1 97.19 104 ILE A CA 1
ATOM 824 C C . ILE A 1 104 ? -2.195 17.281 2.17 1 97.19 104 ILE A C 1
ATOM 826 O O . ILE A 1 104 ? -3.24 17.734 2.645 1 97.19 104 ILE A O 1
ATOM 830 N N . ALA A 1 105 ? -2.205 16.688 1.012 1 96.56 105 ALA A N 1
ATOM 831 C CA . ALA A 1 105 ? -3.428 16.469 0.247 1 96.56 105 ALA A CA 1
ATOM 832 C C . ALA A 1 105 ? -4.414 15.609 1.031 1 96.56 105 ALA A C 1
ATOM 834 O O . ALA A 1 105 ? -5.605 15.922 1.104 1 96.56 105 ALA A O 1
ATOM 835 N N . VAL A 1 106 ? -3.934 14.539 1.62 1 97 106 VAL A N 1
ATOM 836 C CA . VAL A 1 106 ? -4.785 13.648 2.396 1 97 106 VAL A CA 1
ATOM 837 C C . VAL A 1 106 ? -5.352 14.391 3.604 1 97 106 VAL A C 1
ATOM 839 O O . VAL A 1 106 ? -6.535 14.258 3.926 1 97 106 VAL A O 1
ATOM 842 N N . LEU A 1 107 ? -4.48 15.188 4.281 1 96.25 107 LEU A N 1
ATOM 843 C CA . LEU A 1 107 ? -4.914 15.945 5.445 1 96.25 107 LEU A CA 1
ATOM 844 C C . LEU A 1 107 ? -5.992 16.953 5.066 1 96.25 107 LEU A C 1
ATOM 846 O O . LEU A 1 107 ? -6.727 17.453 5.926 1 96.25 107 LEU A O 1
ATOM 850 N N . ASN A 1 108 ? -6.078 17.25 3.818 1 92.69 108 ASN A N 1
ATOM 851 C CA . ASN A 1 108 ? -7.141 18.125 3.314 1 92.69 108 ASN A CA 1
ATOM 852 C C . ASN A 1 108 ? -8.234 17.312 2.615 1 92.69 108 ASN A C 1
ATOM 854 O O . ASN A 1 108 ? -9.016 17.859 1.843 1 92.69 108 ASN A O 1
ATOM 858 N N . LEU A 1 109 ? -8.227 16.078 2.766 1 93.25 109 LEU A N 1
ATOM 859 C CA . LEU A 1 109 ? -9.281 15.133 2.393 1 93.25 109 LEU A CA 1
ATOM 860 C C . LEU A 1 109 ? -9.328 14.938 0.881 1 93.25 109 LEU A C 1
ATOM 862 O O . LEU A 1 109 ? -10.398 14.75 0.308 1 93.25 109 LEU A O 1
ATOM 866 N N . GLU A 1 110 ? -8.211 15.031 0.293 1 94 110 GLU A N 1
ATOM 867 C CA . GLU A 1 110 ? -8.094 14.789 -1.143 1 94 110 GLU A CA 1
ATOM 868 C C . GLU A 1 110 ? -7.27 13.539 -1.428 1 94 110 GLU A C 1
ATOM 870 O O . GLU A 1 110 ? -6.137 13.633 -1.901 1 94 110 GLU A O 1
ATOM 875 N N . ILE A 1 111 ? -7.852 12.375 -1.323 1 95.25 111 ILE A N 1
ATOM 876 C CA . ILE A 1 111 ? -7.148 11.094 -1.432 1 95.25 111 ILE A CA 1
ATOM 877 C C . ILE A 1 111 ? -6.738 10.859 -2.883 1 95.25 111 ILE A C 1
ATOM 879 O O . ILE A 1 111 ? -5.605 10.453 -3.154 1 95.25 111 ILE A O 1
ATOM 883 N N . ARG A 1 112 ? -7.605 11.133 -3.844 1 95.56 112 ARG A N 1
ATOM 884 C CA . ARG A 1 112 ? -7.293 10.906 -5.25 1 95.56 112 ARG A CA 1
ATOM 885 C C . ARG A 1 112 ? -6.113 11.766 -5.695 1 95.56 112 ARG A C 1
ATOM 887 O O . ARG A 1 112 ? -5.242 11.297 -6.434 1 95.56 112 ARG A O 1
ATOM 894 N N . LYS A 1 113 ? -6.184 12.977 -5.207 1 95.75 113 LYS A N 1
ATOM 895 C CA . LYS A 1 113 ? -5.059 13.859 -5.508 1 95.75 113 LYS A CA 1
ATOM 896 C C . LYS A 1 113 ? -3.762 13.328 -4.914 1 95.75 113 LYS A C 1
ATOM 898 O O . LYS A 1 113 ? -2.713 13.359 -5.562 1 95.75 113 LYS A O 1
ATOM 903 N N . ALA A 1 114 ? -3.787 12.859 -3.713 1 97.88 114 ALA A N 1
ATOM 904 C CA . ALA A 1 114 ? -2.615 12.281 -3.059 1 97.88 114 ALA A CA 1
ATOM 905 C C . ALA A 1 114 ? -2.084 11.086 -3.842 1 97.88 114 ALA A C 1
ATOM 907 O O . ALA A 1 114 ? -0.874 10.953 -4.035 1 97.88 114 ALA A O 1
ATOM 908 N N . ILE A 1 115 ? -2.988 10.25 -4.297 1 97.62 115 ILE A N 1
ATOM 909 C CA . ILE A 1 115 ? -2.615 9.07 -5.07 1 97.62 115 ILE A CA 1
ATOM 910 C C . ILE A 1 115 ? -1.907 9.492 -6.355 1 97.62 115 ILE A C 1
ATOM 912 O O . ILE A 1 115 ? -0.874 8.93 -6.719 1 97.62 115 ILE A O 1
ATOM 916 N N . ARG A 1 116 ? -2.412 10.453 -6.984 1 96.69 116 ARG A N 1
ATOM 917 C CA . ARG A 1 116 ? -1.795 10.977 -8.203 1 96.69 116 ARG A CA 1
ATOM 918 C C . ARG A 1 116 ? -0.4 11.523 -7.918 1 96.69 116 ARG A C 1
ATOM 920 O O . ARG A 1 116 ? 0.535 11.281 -8.688 1 96.69 116 ARG A O 1
ATOM 927 N N . ILE A 1 117 ? -0.246 12.242 -6.871 1 97.88 117 ILE A N 1
ATOM 928 C CA . ILE A 1 117 ? 1.033 12.836 -6.492 1 97.88 117 ILE A CA 1
ATOM 929 C C . ILE A 1 117 ? 2.055 11.727 -6.23 1 97.88 117 ILE A C 1
ATOM 931 O O . ILE A 1 117 ? 3.195 11.805 -6.691 1 97.88 117 ILE A O 1
ATOM 935 N N . LEU A 1 118 ? 1.619 10.719 -5.508 1 97.31 118 LEU A N 1
ATOM 936 C CA . LEU A 1 118 ? 2.512 9.609 -5.199 1 97.31 118 LEU A CA 1
ATOM 937 C C . LEU A 1 118 ? 2.934 8.883 -6.469 1 97.31 118 LEU A C 1
ATOM 939 O O . LEU A 1 118 ? 4.109 8.562 -6.645 1 97.31 118 LEU A O 1
ATOM 943 N N . SER A 1 119 ? 1.99 8.625 -7.297 1 95.81 119 SER A N 1
ATOM 944 C CA . SER A 1 119 ? 2.287 7.953 -8.555 1 95.81 119 SER A CA 1
ATOM 945 C C . SER A 1 119 ? 3.256 8.766 -9.406 1 95.81 119 SER A C 1
ATOM 947 O O . SER A 1 119 ? 4.191 8.219 -9.992 1 95.81 119 SER A O 1
ATOM 949 N N . LYS A 1 120 ? 3.023 10.055 -9.492 1 95.75 120 LYS A N 1
ATOM 950 C CA . LYS A 1 120 ? 3.93 10.961 -10.195 1 95.75 120 LYS A CA 1
ATOM 951 C C . LYS A 1 120 ? 5.328 10.922 -9.578 1 95.75 120 LYS A C 1
ATOM 953 O O . LYS A 1 120 ? 6.328 10.922 -10.297 1 95.75 120 LYS A O 1
ATOM 958 N N . GLY A 1 121 ? 5.371 10.953 -8.297 1 96.06 121 GLY A N 1
ATOM 959 C CA . GLY A 1 121 ? 6.641 10.93 -7.594 1 96.06 121 GLY A CA 1
ATOM 960 C C . GLY A 1 121 ? 7.438 9.664 -7.848 1 96.06 121 GLY A C 1
ATOM 961 O O . GLY A 1 121 ? 8.664 9.703 -7.941 1 96.06 121 GLY A O 1
ATOM 962 N N . ALA A 1 122 ? 6.789 8.562 -7.961 1 93.06 122 ALA A N 1
ATOM 963 C CA . ALA A 1 122 ? 7.449 7.285 -8.188 1 93.06 122 ALA A CA 1
ATOM 964 C C . ALA A 1 122 ? 8.195 7.281 -9.516 1 93.06 122 ALA A C 1
ATOM 966 O O . ALA A 1 122 ? 9.227 6.613 -9.656 1 93.06 122 ALA A O 1
ATOM 967 N N . SER A 1 123 ? 7.777 7.977 -10.453 1 91 123 SER A N 1
ATOM 968 C CA . SER A 1 123 ? 8.375 8.023 -11.781 1 91 123 SER A CA 1
ATOM 969 C C . SER A 1 123 ? 9.266 9.25 -11.953 1 91 123 SER A C 1
ATOM 971 O O . SER A 1 123 ? 9.859 9.453 -13.008 1 91 123 SER A O 1
ATOM 973 N N . SER A 1 124 ? 9.336 10 -10.938 1 92.19 124 SER A N 1
ATOM 974 C CA . SER A 1 124 ? 10.039 11.273 -11.062 1 92.19 124 SER A CA 1
ATOM 975 C C . SER A 1 124 ? 11.516 11.125 -10.719 1 92.19 124 SER A C 1
ATOM 977 O O . SER A 1 124 ? 11.875 10.414 -9.773 1 92.19 124 SER A O 1
ATOM 979 N N . ARG A 1 125 ? 12.305 11.805 -11.484 1 89.31 125 ARG A N 1
ATOM 980 C CA . ARG A 1 125 ? 13.742 11.828 -11.219 1 89.31 125 ARG A CA 1
ATOM 981 C C . ARG A 1 125 ? 14.062 12.719 -10.023 1 89.31 125 ARG A C 1
ATOM 983 O O . ARG A 1 125 ? 15.133 12.594 -9.422 1 89.31 125 ARG A O 1
ATOM 990 N N . SER A 1 126 ? 13.133 13.547 -9.695 1 88.38 126 SER A N 1
ATOM 991 C CA . SER A 1 126 ? 13.359 14.5 -8.617 1 88.38 126 SER A CA 1
ATOM 992 C C . SER A 1 126 ? 13.133 13.852 -7.254 1 88.38 126 SER A C 1
ATOM 994 O O . SER A 1 126 ? 13.523 14.406 -6.223 1 88.38 126 SER A O 1
ATOM 996 N N . TYR A 1 127 ? 12.508 12.773 -7.254 1 88.75 127 TYR A N 1
ATOM 997 C CA . TYR A 1 127 ? 12.312 12.055 -6 1 88.75 127 TYR A CA 1
ATOM 998 C C . TYR A 1 127 ? 13.555 11.258 -5.621 1 88.75 127 TYR A C 1
ATOM 1000 O O . TYR A 1 127 ? 14 10.391 -6.375 1 88.75 127 TYR A O 1
ATOM 1008 N N . ARG A 1 128 ? 14.117 11.594 -4.508 1 80.5 128 ARG A N 1
ATOM 1009 C CA . ARG A 1 128 ? 15.367 10.977 -4.082 1 80.5 128 ARG A CA 1
ATOM 1010 C C . ARG A 1 128 ? 15.125 9.969 -2.965 1 80.5 128 ARG A C 1
ATOM 1012 O O . ARG A 1 128 ? 16.078 9.453 -2.373 1 80.5 128 ARG A O 1
ATOM 1019 N N . GLY A 1 129 ? 13.898 9.68 -2.68 1 78.06 129 GLY A N 1
ATOM 1020 C CA . GLY A 1 129 ? 13.609 8.773 -1.577 1 78.06 129 GLY A CA 1
ATOM 1021 C C . GLY A 1 129 ? 13.711 7.312 -1.964 1 78.06 129 GLY A C 1
ATOM 1022 O O . GLY A 1 129 ? 13.773 6.98 -3.15 1 78.06 129 GLY A O 1
ATOM 1023 N N . SER A 1 130 ? 13.742 6.461 -0.976 1 78.94 130 SER A N 1
ATOM 1024 C CA . SER A 1 130 ? 13.906 5.027 -1.192 1 78.94 130 SER A CA 1
ATOM 1025 C C . SER A 1 130 ? 12.57 4.301 -1.121 1 78.94 130 SER A C 1
ATOM 1027 O O . SER A 1 130 ? 12.484 3.107 -1.416 1 78.94 130 SER A O 1
ATOM 1029 N N . VAL A 1 131 ? 11.617 5.039 -0.865 1 84.38 131 VAL A N 1
ATOM 1030 C CA . VAL A 1 131 ? 10.32 4.422 -0.639 1 84.38 131 VAL A CA 1
ATOM 1031 C C . VAL A 1 131 ? 9.617 4.18 -1.976 1 84.38 131 VAL A C 1
ATOM 1033 O O . VAL A 1 131 ? 9.656 5.035 -2.863 1 84.38 131 VAL A O 1
ATOM 1036 N N . ASP A 1 132 ? 9.031 3.043 -2.084 1 88.88 132 ASP A N 1
ATOM 1037 C CA . ASP A 1 132 ? 8.188 2.768 -3.242 1 88.88 132 ASP A CA 1
ATOM 1038 C C . ASP A 1 132 ? 6.848 3.496 -3.135 1 88.88 132 ASP A C 1
ATOM 1040 O O . ASP A 1 132 ? 5.902 2.984 -2.533 1 88.88 132 ASP A O 1
ATOM 1044 N N . LEU A 1 133 ? 6.777 4.562 -3.85 1 94.25 133 LEU A N 1
ATOM 1045 C CA . LEU A 1 133 ? 5.617 5.434 -3.695 1 94.25 133 LEU A CA 1
ATOM 1046 C C . LEU A 1 133 ? 4.391 4.82 -4.363 1 94.25 133 LEU A C 1
ATOM 1048 O O . LEU A 1 133 ? 3.256 5.109 -3.973 1 94.25 133 LEU A O 1
ATOM 1052 N N . ASN A 1 134 ? 4.566 3.99 -5.359 1 93.94 134 ASN A N 1
ATOM 1053 C CA . ASN A 1 134 ? 3.436 3.279 -5.945 1 93.94 134 ASN A CA 1
ATOM 1054 C C . ASN A 1 134 ? 2.783 2.336 -4.938 1 93.94 134 ASN A C 1
ATOM 1056 O O . ASN A 1 134 ? 1.556 2.254 -4.863 1 93.94 134 ASN A O 1
ATOM 1060 N N . ALA A 1 135 ? 3.615 1.688 -4.246 1 93.25 135 ALA A N 1
ATOM 1061 C CA . ALA A 1 135 ? 3.086 0.8 -3.215 1 93.25 135 ALA A CA 1
ATOM 1062 C C . ALA A 1 135 ? 2.297 1.583 -2.17 1 93.25 135 ALA A C 1
ATOM 1064 O O . ALA A 1 135 ? 1.236 1.139 -1.722 1 93.25 135 ALA A O 1
ATOM 1065 N N . VAL A 1 136 ? 2.791 2.729 -1.817 1 95.69 136 VAL A N 1
ATOM 1066 C CA . VAL A 1 136 ? 2.107 3.58 -0.848 1 95.69 136 VAL A CA 1
ATOM 1067 C C . VAL A 1 136 ? 0.766 4.035 -1.416 1 95.69 136 VAL A C 1
ATOM 1069 O O . VAL A 1 136 ? -0.248 4.031 -0.712 1 95.69 136 VAL A O 1
ATOM 1072 N N . ALA A 1 137 ? 0.768 4.441 -2.662 1 97.06 137 ALA A N 1
ATOM 1073 C CA . ALA A 1 137 ? -0.462 4.859 -3.328 1 97.06 137 ALA A CA 1
ATOM 1074 C C . ALA A 1 137 ? -1.505 3.744 -3.309 1 97.06 137 ALA A C 1
ATOM 1076 O O . ALA A 1 137 ? -2.686 3.996 -3.057 1 97.06 137 ALA A O 1
ATOM 1077 N N . MET A 1 138 ? -1.074 2.574 -3.564 1 95.31 138 MET A N 1
ATOM 1078 C CA . MET A 1 138 ? -1.983 1.433 -3.525 1 95.31 138 MET A CA 1
ATOM 1079 C C . MET A 1 138 ? -2.533 1.223 -2.119 1 95.31 138 MET A C 1
ATOM 1081 O O . MET A 1 138 ? -3.711 0.897 -1.95 1 95.31 138 MET A O 1
ATOM 1085 N N . GLY A 1 139 ? -1.628 1.316 -1.144 1 96.5 139 GLY A N 1
ATOM 1086 C CA . GLY A 1 139 ? -2.08 1.263 0.237 1 96.5 139 GLY A CA 1
ATOM 1087 C C . GLY A 1 139 ? -3.135 2.305 0.56 1 96.5 139 GLY A C 1
ATOM 1088 O O . GLY A 1 139 ? -4.137 2.002 1.21 1 96.5 139 GLY A O 1
ATOM 1089 N N . LEU A 1 140 ? -2.922 3.477 0.112 1 96.69 140 LEU A N 1
ATOM 1090 C CA . LEU A 1 140 ? -3.84 4.59 0.33 1 96.69 140 LEU A CA 1
ATOM 1091 C C . LEU A 1 140 ? -5.203 4.297 -0.285 1 96.69 140 LEU A C 1
ATOM 1093 O O . LEU A 1 140 ? -6.238 4.656 0.287 1 96.69 140 LEU A O 1
ATOM 1097 N N . ALA A 1 141 ? -5.25 3.668 -1.371 1 95.88 141 ALA A N 1
ATOM 1098 C CA . ALA A 1 141 ? -6.469 3.404 -2.127 1 95.88 141 ALA A CA 1
ATOM 1099 C C . ALA A 1 141 ? -7.383 2.439 -1.375 1 95.88 141 ALA A C 1
ATOM 1101 O O . ALA A 1 141 ? -8.57 2.334 -1.679 1 95.88 141 ALA A O 1
ATOM 1102 N N . GLY A 1 142 ? -6.816 1.731 -0.44 1 94.62 142 GLY A N 1
ATOM 1103 C CA . GLY A 1 142 ? -7.59 0.771 0.327 1 94.62 142 GLY A CA 1
ATOM 1104 C C . GLY A 1 142 ? -8.344 1.399 1.485 1 94.62 142 GLY A C 1
ATOM 1105 O O . GLY A 1 142 ? -9.086 0.716 2.195 1 94.62 142 GLY A O 1
ATOM 1106 N N . TYR A 1 143 ? -8.25 2.695 1.659 1 94.19 143 TYR A N 1
ATOM 1107 C CA . TYR A 1 143 ? -8.812 3.373 2.822 1 94.19 143 TYR A CA 1
ATOM 1108 C C . TYR A 1 143 ? -10.305 3.111 2.938 1 94.19 143 TYR A C 1
ATOM 1110 O O . TYR A 1 143 ? -11.031 3.158 1.939 1 94.19 143 TYR A O 1
ATOM 1118 N N . THR A 1 144 ? -10.688 2.854 4.121 1 88.56 144 THR A N 1
ATOM 1119 C CA . THR A 1 144 ? -12.094 2.686 4.48 1 88.56 144 THR A CA 1
ATOM 1120 C C . THR A 1 144 ? -12.352 3.178 5.902 1 88.56 144 THR A C 1
ATOM 1122 O O . THR A 1 144 ? -11.445 3.189 6.734 1 88.56 144 THR A O 1
ATOM 1125 N N . GLN A 1 145 ? -13.57 3.588 6.152 1 85.44 145 GLN A N 1
ATOM 1126 C CA . GLN A 1 145 ? -13.93 4.078 7.48 1 85.44 145 GLN A CA 1
ATOM 1127 C C . GLN A 1 145 ? -14.414 2.941 8.375 1 85.44 145 GLN A C 1
ATOM 1129 O O . GLN A 1 145 ? -14.625 3.139 9.57 1 85.44 145 GLN A O 1
ATOM 1134 N N . GLU A 1 146 ? -14.461 1.8 7.746 1 84.75 146 GLU A N 1
ATOM 1135 C CA . GLU A 1 146 ? -14.891 0.651 8.539 1 84.75 146 GLU A CA 1
ATOM 1136 C C . GLU A 1 146 ? -13.844 0.274 9.578 1 84.75 146 GLU A C 1
ATOM 1138 O O . GLU A 1 146 ? -12.727 -0.12 9.234 1 84.75 146 GLU A O 1
ATOM 1143 N N . LYS A 1 147 ? -14.195 0.315 10.875 1 83.19 147 LYS A N 1
ATOM 1144 C CA . LYS A 1 147 ? -13.266 0.151 11.984 1 83.19 147 LYS A CA 1
ATOM 1145 C C . LYS A 1 147 ? -12.719 -1.271 12.039 1 83.19 147 LYS A C 1
ATOM 1147 O O . LYS A 1 147 ? -11.562 -1.484 12.422 1 83.19 147 LYS A O 1
ATOM 1152 N N . ASN A 1 148 ? -13.477 -2.246 11.641 1 84.62 148 ASN A N 1
ATOM 1153 C CA . ASN A 1 148 ? -13.055 -3.637 11.758 1 84.62 148 ASN A CA 1
ATOM 1154 C C . ASN A 1 148 ? -12.484 -4.168 10.445 1 84.62 148 ASN A C 1
ATOM 1156 O O . ASN A 1 148 ? -12.281 -5.375 10.297 1 84.62 148 ASN A O 1
ATOM 1160 N N . ALA A 1 149 ? -12.18 -3.289 9.602 1 88.56 149 ALA A N 1
ATOM 1161 C CA . ALA A 1 149 ? -11.641 -3.709 8.305 1 88.56 149 ALA A CA 1
ATOM 1162 C C . ALA A 1 149 ? -10.18 -4.129 8.43 1 88.56 149 ALA A C 1
ATOM 1164 O O . ALA A 1 149 ? -9.438 -3.588 9.258 1 88.56 149 ALA A O 1
ATOM 1165 N N . LEU A 1 150 ? -9.797 -5.125 7.668 1 92.5 150 LEU A N 1
ATOM 1166 C CA . LEU A 1 150 ? -8.414 -5.586 7.613 1 92.5 150 LEU A CA 1
ATOM 1167 C C . LEU A 1 150 ? -7.469 -4.426 7.324 1 92.5 150 LEU A C 1
ATOM 1169 O O . LEU A 1 150 ? -6.383 -4.348 7.902 1 92.5 150 LEU A O 1
ATOM 1173 N N . TRP A 1 151 ? -7.852 -3.566 6.477 1 94.62 151 TRP A N 1
ATOM 1174 C CA . TRP A 1 151 ? -7.027 -2.422 6.102 1 94.62 151 TRP A CA 1
ATOM 1175 C C . TRP A 1 151 ? -6.637 -1.605 7.328 1 94.62 151 TRP A C 1
ATOM 1177 O O . TRP A 1 151 ? -5.473 -1.239 7.492 1 94.62 151 TRP A O 1
ATOM 1187 N N . ARG A 1 152 ? -7.574 -1.305 8.164 1 94.62 152 ARG A N 1
ATOM 1188 C CA . ARG A 1 152 ? -7.32 -0.504 9.352 1 94.62 152 ARG A CA 1
ATOM 1189 C C . ARG A 1 152 ? -6.383 -1.231 10.312 1 94.62 152 ARG A C 1
ATOM 1191 O O . ARG A 1 152 ? -5.449 -0.632 10.844 1 94.62 152 ARG A O 1
ATOM 1198 N N . GLU A 1 153 ? -6.637 -2.447 10.469 1 95.31 153 GLU A N 1
ATOM 1199 C CA . GLU A 1 153 ? -5.793 -3.266 11.336 1 95.31 153 GLU A CA 1
ATOM 1200 C C . GLU A 1 153 ? -4.34 -3.256 10.867 1 95.31 153 GLU A C 1
ATOM 1202 O O . GLU A 1 153 ? -3.432 -2.961 11.641 1 95.31 153 GLU A O 1
ATOM 1207 N N . VAL A 1 154 ? -4.203 -3.508 9.688 1 96.56 154 VAL A N 1
ATOM 1208 C CA . VAL A 1 154 ? -2.873 -3.656 9.117 1 96.56 154 VAL A CA 1
ATOM 1209 C C . VAL A 1 154 ? -2.176 -2.297 9.07 1 96.56 154 VAL A C 1
ATOM 1211 O O . VAL A 1 154 ? -1.016 -2.174 9.469 1 96.56 154 VAL A O 1
ATOM 1214 N N . SER A 1 155 ? -2.85 -1.252 8.586 1 97.38 155 SER A N 1
ATOM 1215 C CA . SER A 1 155 ? -2.26 0.077 8.461 1 97.38 155 SER A CA 1
ATOM 1216 C C . SER A 1 155 ? -1.885 0.642 9.828 1 97.38 155 SER A C 1
ATOM 1218 O O . SER A 1 155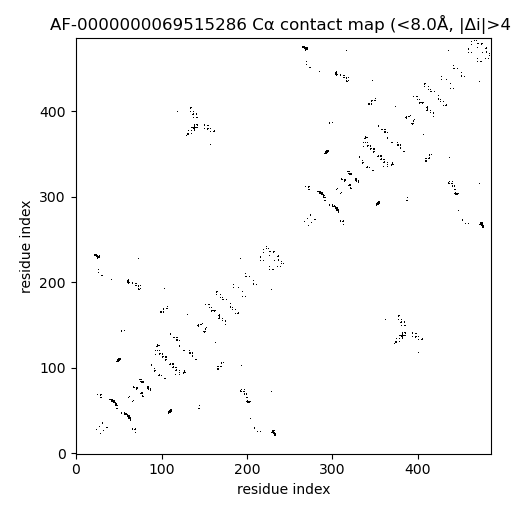 ? -0.851 1.298 9.969 1 97.38 155 SER A O 1
ATOM 1220 N N . SER A 1 156 ? -2.746 0.421 10.812 1 96.25 156 SER A N 1
ATOM 1221 C CA . SER A 1 156 ? -2.449 0.874 12.164 1 96.25 156 SER A CA 1
ATOM 1222 C C . SER A 1 156 ? -1.207 0.184 12.719 1 96.25 156 SER A C 1
ATOM 1224 O O . SER A 1 156 ? -0.403 0.806 13.414 1 96.25 156 SER A O 1
ATOM 1226 N N . ASN A 1 157 ? -1.036 -1.063 12.383 1 96.25 157 ASN A N 1
ATOM 1227 C CA . ASN A 1 157 ? 0.076 -1.851 12.906 1 96.25 157 ASN A CA 1
ATOM 1228 C C . ASN A 1 157 ? 1.383 -1.515 12.188 1 96.25 157 ASN A C 1
ATOM 1230 O O . ASN A 1 157 ? 2.451 -1.527 12.805 1 96.25 157 ASN A O 1
ATOM 1234 N N . LEU A 1 158 ? 1.322 -1.144 10.977 1 95.5 158 LEU A N 1
ATOM 1235 C CA . LEU A 1 158 ? 2.539 -1.079 10.172 1 95.5 158 LEU A CA 1
ATOM 1236 C C . LEU A 1 158 ? 2.957 0.367 9.93 1 95.5 158 LEU A C 1
ATOM 1238 O O . LEU A 1 158 ? 4.09 0.631 9.523 1 95.5 158 LEU A O 1
ATOM 1242 N N . LYS A 1 159 ? 2.123 1.324 10.148 1 95.56 159 LYS A N 1
ATOM 1243 C CA . LYS A 1 159 ? 2.395 2.715 9.797 1 95.56 159 LYS A CA 1
ATOM 1244 C C . LYS A 1 159 ? 3.693 3.199 10.438 1 95.56 159 LYS A C 1
ATOM 1246 O O . LYS A 1 159 ? 4.445 3.965 9.828 1 95.56 159 LYS A O 1
ATOM 1251 N N . SER A 1 160 ? 4.023 2.768 11.672 1 94.88 160 SER A N 1
ATOM 1252 C CA . SER A 1 160 ? 5.211 3.217 12.391 1 94.88 160 SER A CA 1
ATOM 1253 C C . SER A 1 160 ? 6.484 2.709 11.727 1 94.88 160 SER A C 1
ATOM 1255 O O . SER A 1 160 ? 7.57 3.242 11.961 1 94.88 160 SER A O 1
ATOM 1257 N N . ASN A 1 161 ? 6.359 1.712 10.906 1 92.88 161 ASN A N 1
ATOM 1258 C CA . ASN A 1 161 ? 7.52 1.106 10.266 1 92.88 161 ASN A CA 1
ATOM 1259 C C . ASN A 1 161 ? 7.855 1.798 8.945 1 92.88 161 ASN A C 1
ATOM 1261 O O . ASN A 1 161 ? 8.883 1.504 8.328 1 92.88 161 ASN A O 1
ATOM 1265 N N . LEU A 1 162 ? 7.016 2.715 8.547 1 92.12 162 LEU A N 1
ATOM 1266 C CA . LEU A 1 162 ? 7.336 3.471 7.34 1 92.12 162 LEU A CA 1
ATOM 1267 C C . LEU A 1 162 ? 8.492 4.43 7.59 1 92.12 162 LEU A C 1
ATOM 1269 O O . LEU A 1 162 ? 8.547 5.086 8.633 1 92.12 162 LEU A O 1
ATOM 1273 N N . VAL A 1 163 ? 9.375 4.516 6.688 1 89.94 163 VAL A N 1
ATOM 1274 C CA . VAL A 1 163 ? 10.617 5.258 6.871 1 89.94 163 VAL A CA 1
ATOM 1275 C C . VAL A 1 163 ? 10.336 6.758 6.785 1 89.94 163 VAL A C 1
ATOM 1277 O O . VAL A 1 163 ? 10.914 7.547 7.535 1 89.94 163 VAL A O 1
ATOM 1280 N N . ASP A 1 164 ? 9.492 7.172 5.902 1 94 164 ASP A N 1
ATOM 1281 C CA . ASP A 1 164 ? 9.219 8.586 5.672 1 94 164 ASP A CA 1
ATOM 1282 C C . ASP A 1 164 ? 8.25 9.133 6.719 1 94 164 ASP A C 1
ATOM 1284 O O . ASP A 1 164 ? 7.133 8.625 6.867 1 94 164 ASP A O 1
ATOM 1288 N N . PRO A 1 165 ? 8.633 10.148 7.426 1 96.38 165 PRO A N 1
ATOM 1289 C CA . PRO A 1 165 ? 7.785 10.68 8.5 1 96.38 165 PRO A CA 1
ATOM 1290 C C . PRO A 1 165 ? 6.449 11.211 7.988 1 96.38 165 PRO A C 1
ATOM 1292 O O . PRO A 1 165 ? 5.438 11.125 8.688 1 96.38 165 PRO A O 1
ATOM 1295 N N . TYR A 1 166 ? 6.422 11.781 6.844 1 97.56 166 TYR A N 1
ATOM 1296 C CA . TYR A 1 166 ? 5.168 12.281 6.297 1 97.56 166 TYR A CA 1
ATOM 1297 C C . TYR A 1 166 ? 4.215 11.141 5.977 1 97.56 166 TYR A C 1
ATOM 1299 O O . TYR A 1 166 ? 3.01 11.242 6.227 1 97.56 166 TYR A O 1
ATOM 1307 N N . LEU A 1 167 ? 4.742 10.102 5.473 1 96.88 167 LEU A N 1
ATOM 1308 C CA . LEU A 1 167 ? 3.896 8.945 5.18 1 96.88 167 LEU A CA 1
ATOM 1309 C C . LEU A 1 167 ? 3.377 8.312 6.465 1 96.88 167 LEU A C 1
ATOM 1311 O O . LEU A 1 167 ? 2.242 7.836 6.516 1 96.88 167 LEU A O 1
ATOM 1315 N N . ARG A 1 168 ? 4.215 8.281 7.488 1 97.12 168 ARG A N 1
ATOM 1316 C CA . ARG A 1 168 ? 3.736 7.832 8.789 1 97.12 168 ARG A CA 1
ATOM 1317 C C . ARG A 1 168 ? 2.57 8.688 9.273 1 97.12 168 ARG A C 1
ATOM 1319 O O . ARG A 1 168 ? 1.558 8.164 9.742 1 97.12 168 ARG A O 1
ATOM 1326 N N . ALA A 1 169 ? 2.736 9.945 9.141 1 97.75 169 ALA A N 1
ATOM 1327 C CA . ALA A 1 169 ? 1.691 10.875 9.555 1 97.75 169 ALA A CA 1
ATOM 1328 C C . ALA A 1 169 ? 0.429 10.695 8.719 1 97.75 169 ALA A C 1
ATOM 1330 O O . ALA A 1 169 ? -0.686 10.773 9.234 1 97.75 169 ALA A O 1
ATOM 1331 N N . LEU A 1 170 ? 0.574 10.461 7.434 1 98.06 170 LEU A N 1
ATOM 1332 C CA . LEU A 1 170 ? -0.536 10.219 6.516 1 98.06 170 LEU A CA 1
ATOM 1333 C C . LEU A 1 170 ? -1.4 9.062 7.004 1 98.06 170 LEU A C 1
ATOM 1335 O O . LEU A 1 170 ? -2.605 9.227 7.203 1 98.06 170 LEU A O 1
ATOM 1339 N N . PHE A 1 171 ? -0.8 7.965 7.309 1 97.44 171 PHE A N 1
ATOM 1340 C CA . PHE A 1 171 ? -1.548 6.785 7.734 1 97.44 171 PHE A CA 1
ATOM 1341 C C . PHE A 1 171 ? -2.023 6.938 9.172 1 97.44 171 PHE A C 1
ATOM 1343 O O . PHE A 1 171 ? -3.051 6.371 9.555 1 97.44 171 PHE A O 1
ATOM 1350 N N . ALA A 1 172 ? -1.267 7.684 9.977 1 97.19 172 ALA A N 1
ATOM 1351 C CA . ALA A 1 172 ? -1.743 7.988 11.32 1 97.19 172 ALA A CA 1
ATOM 1352 C C . ALA A 1 172 ? -3.068 8.742 11.273 1 97.19 172 ALA A C 1
ATOM 1354 O O . ALA A 1 172 ? -3.965 8.484 12.086 1 97.19 172 ALA A O 1
ATOM 1355 N N . PHE A 1 173 ? -3.191 9.641 10.359 1 96.81 173 PHE A N 1
ATOM 1356 C CA . PHE A 1 173 ? -4.422 10.406 10.188 1 96.81 173 PHE A CA 1
ATOM 1357 C C . PHE A 1 173 ? -5.578 9.492 9.797 1 96.81 173 PHE A C 1
ATOM 1359 O O . PHE A 1 173 ? -6.664 9.57 10.375 1 96.81 173 PHE A O 1
ATOM 1366 N N . LEU A 1 174 ? -5.328 8.633 8.859 1 95.31 174 LEU A N 1
ATOM 1367 C CA . LEU A 1 174 ? -6.367 7.781 8.289 1 95.31 174 LEU A CA 1
ATOM 1368 C C . LEU A 1 174 ? -6.824 6.73 9.289 1 95.31 174 LEU A C 1
ATOM 1370 O O . LEU A 1 174 ? -7.965 6.262 9.234 1 95.31 174 LEU A O 1
ATOM 1374 N N . THR A 1 175 ? -5.941 6.379 10.188 1 95.56 175 THR A N 1
ATOM 1375 C CA . THR A 1 175 ? -6.277 5.336 11.148 1 95.56 175 THR A CA 1
ATOM 1376 C C . THR A 1 175 ? -6.59 5.938 12.516 1 95.56 175 THR A C 1
ATOM 1378 O O . THR A 1 175 ? -6.75 5.207 13.5 1 95.56 175 THR A O 1
ATOM 1381 N N . ALA A 1 176 ? -6.586 7.25 12.57 1 93.56 176 ALA A N 1
ATOM 1382 C CA . ALA A 1 176 ? -6.84 7.922 13.844 1 93.56 176 ALA A CA 1
ATOM 1383 C C . ALA A 1 176 ? -8.234 7.594 14.367 1 93.56 176 ALA A C 1
ATOM 1385 O O . ALA A 1 176 ? -9.195 7.527 13.594 1 93.56 176 ALA A O 1
ATOM 1386 N N . GLU A 1 177 ? -8.266 7.301 15.695 1 89.06 177 GLU A N 1
ATOM 1387 C CA . GLU A 1 177 ? -9.531 7.055 16.375 1 89.06 177 GLU A CA 1
ATOM 1388 C C . GLU A 1 177 ? -9.844 8.156 17.375 1 89.06 177 GLU A C 1
ATOM 1390 O O . GLU A 1 177 ? -8.945 8.656 18.062 1 89.06 177 GLU A O 1
ATOM 1395 N N . ASP A 1 178 ? -11.109 8.508 17.5 1 85.75 178 ASP A N 1
ATOM 1396 C CA . ASP A 1 178 ? -11.594 9.438 18.516 1 85.75 178 ASP A CA 1
ATOM 1397 C C . ASP A 1 178 ? -10.82 10.75 18.453 1 85.75 178 ASP A C 1
ATOM 1399 O O . ASP A 1 178 ? -10.414 11.281 19.5 1 85.75 178 ASP A O 1
ATOM 1403 N N . ASP A 1 179 ? -10.414 11.203 17.375 1 85.75 179 ASP A N 1
ATOM 1404 C CA . ASP A 1 179 ? -9.742 12.484 17.156 1 85.75 179 ASP A CA 1
ATOM 1405 C C . ASP A 1 179 ? -8.422 12.555 17.922 1 85.75 179 ASP A C 1
ATOM 1407 O O . ASP A 1 179 ? -8.078 13.594 18.484 1 85.75 179 ASP A O 1
ATOM 1411 N N . ASN A 1 180 ? -7.863 11.414 18.047 1 91.75 180 ASN A N 1
ATOM 1412 C CA . ASN A 1 180 ? -6.523 11.359 18.625 1 91.75 180 ASN A CA 1
ATOM 1413 C C . ASN A 1 180 ? -5.449 11.547 17.562 1 91.75 180 ASN A C 1
ATOM 1415 O O . ASN A 1 180 ? -5.109 10.609 16.844 1 91.75 180 ASN A O 1
ATOM 1419 N N . PHE A 1 181 ? -4.844 12.781 17.578 1 96.12 181 PHE A N 1
ATOM 1420 C CA . PHE A 1 181 ? -3.893 13.125 16.531 1 96.12 181 PHE A CA 1
ATOM 1421 C C . PHE A 1 181 ? -2.488 13.273 17.109 1 96.12 181 PHE A C 1
ATOM 1423 O O . PHE A 1 181 ? -1.624 13.898 16.484 1 96.12 181 PHE A O 1
ATOM 1430 N N . GLU A 1 182 ? -2.248 12.703 18.219 1 95.06 182 GLU A N 1
ATOM 1431 C CA . GLU A 1 182 ? -0.973 12.867 18.906 1 95.06 182 GLU A CA 1
ATOM 1432 C C . GLU A 1 182 ? 0.188 12.367 18.047 1 95.06 182 GLU A C 1
ATOM 1434 O O . GLU A 1 182 ? 1.278 12.945 18.078 1 95.06 182 GLU A O 1
ATOM 1439 N N . GLU A 1 183 ? -0.036 11.32 17.359 1 95.06 183 GLU A N 1
ATOM 1440 C CA . GLU A 1 183 ? 1.024 10.742 16.547 1 95.06 183 GLU A CA 1
ATOM 1441 C C . GLU A 1 183 ? 1.482 11.719 15.461 1 95.06 183 GLU A C 1
ATOM 1443 O O . GLU A 1 183 ? 2.656 11.727 15.078 1 95.06 183 GLU A O 1
ATOM 1448 N N . ILE A 1 184 ? 0.612 12.547 14.945 1 96.75 184 ILE A N 1
ATOM 1449 C CA . ILE A 1 184 ? 0.931 13.531 13.922 1 96.75 184 ILE A CA 1
ATOM 1450 C C . ILE A 1 184 ? 1.534 14.773 14.57 1 96.75 184 ILE A C 1
ATOM 14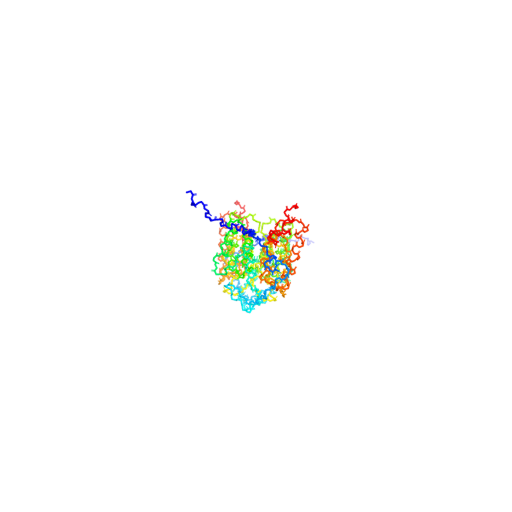52 O O . ILE A 1 184 ? 2.574 15.266 14.125 1 96.75 184 ILE A O 1
ATOM 1456 N N . LEU A 1 185 ? 0.951 15.211 15.641 1 96.75 185 LEU A N 1
ATOM 1457 C CA . LEU A 1 185 ? 1.325 16.453 16.297 1 96.75 185 LEU A CA 1
ATOM 1458 C C . LEU A 1 185 ? 2.697 16.344 16.953 1 96.75 185 LEU A C 1
ATOM 1460 O O . LEU A 1 185 ? 3.426 17.328 17.062 1 96.75 185 LEU A O 1
ATOM 1464 N N . ASN A 1 186 ? 3.066 15.164 17.281 1 93.5 186 ASN A N 1
ATOM 1465 C CA . ASN A 1 186 ? 4.324 14.961 17.984 1 93.5 186 ASN A CA 1
ATOM 1466 C C . ASN A 1 186 ? 5.406 14.414 17.062 1 93.5 186 ASN A C 1
ATOM 1468 O O . ASN A 1 186 ? 6.5 14.078 17.516 1 93.5 186 ASN A O 1
ATOM 1472 N N . GLU A 1 187 ? 5.082 14.242 15.82 1 93.31 187 GLU A N 1
ATOM 1473 C CA . GLU A 1 187 ? 6.09 13.805 14.867 1 93.31 187 GLU A CA 1
ATOM 1474 C C . GLU A 1 187 ? 7.117 14.898 14.602 1 93.31 187 GLU A C 1
ATOM 1476 O O . GLU A 1 187 ? 6.891 15.781 13.773 1 93.31 187 GLU A O 1
ATOM 1481 N N . GLN A 1 188 ? 8.281 14.797 15.078 1 90.5 188 GLN A N 1
ATOM 1482 C CA . GLN A 1 188 ? 9.266 15.875 15.078 1 90.5 188 GLN A CA 1
ATOM 1483 C C . GLN A 1 188 ? 9.945 15.992 13.719 1 90.5 188 GLN A C 1
ATOM 1485 O O . GLN A 1 188 ? 10.57 17.016 13.414 1 90.5 188 GLN A O 1
ATOM 1490 N N . GLN A 1 189 ? 9.836 14.945 12.984 1 94.06 189 GLN A N 1
ATOM 1491 C CA . GLN A 1 189 ? 10.523 14.961 11.695 1 94.06 189 GLN A CA 1
ATOM 1492 C C . GLN A 1 189 ? 9.664 15.617 10.617 1 94.06 189 GLN A C 1
ATOM 1494 O O . GLN A 1 189 ? 10.109 15.812 9.492 1 94.06 189 GLN A O 1
ATOM 1499 N N . ILE A 1 190 ? 8.477 16.031 10.977 1 95.69 190 ILE A N 1
ATOM 1500 C CA . ILE A 1 190 ? 7.602 16.812 10.109 1 95.69 190 ILE A CA 1
ATOM 1501 C C . ILE A 1 190 ? 7.805 18.297 10.375 1 95.69 190 ILE A C 1
ATOM 1503 O O . ILE A 1 190 ? 8.016 18.703 11.516 1 95.69 190 ILE A O 1
ATOM 1507 N N . ALA A 1 191 ? 7.793 19.062 9.297 1 94.06 191 ALA A N 1
ATOM 1508 C CA . ALA A 1 191 ? 7.98 20.5 9.43 1 94.06 191 ALA A CA 1
ATOM 1509 C C . ALA A 1 191 ? 6.977 21.094 10.422 1 94.06 191 ALA A C 1
ATOM 1511 O O . ALA A 1 191 ? 5.805 20.703 10.438 1 94.06 191 ALA A O 1
ATOM 1512 N N . VAL A 1 192 ? 7.426 21.953 11.18 1 93.5 192 VAL A N 1
ATOM 1513 C CA . VAL A 1 192 ? 6.605 22.547 12.227 1 93.5 192 VAL A CA 1
ATOM 1514 C C . VAL A 1 192 ? 5.418 23.281 11.602 1 93.5 192 VAL A C 1
ATOM 1516 O O . VAL A 1 192 ? 4.324 23.297 12.164 1 93.5 192 VAL A O 1
ATOM 1519 N N . GLN A 1 193 ? 5.633 23.906 10.477 1 93.62 193 GLN A N 1
ATOM 1520 C CA . GLN A 1 193 ? 4.555 24.641 9.812 1 93.62 193 GLN A CA 1
ATOM 1521 C C . GLN A 1 193 ? 3.414 23.688 9.43 1 93.62 193 GLN A C 1
ATOM 1523 O O . GLN A 1 193 ? 2.242 24.078 9.492 1 93.62 193 GLN A O 1
ATOM 1528 N N . ASP A 1 194 ? 3.771 22.469 9.016 1 95.94 194 ASP A N 1
ATOM 1529 C CA . ASP A 1 194 ? 2.744 21.516 8.633 1 95.94 194 ASP A CA 1
ATOM 1530 C C . ASP A 1 194 ? 1.998 20.984 9.852 1 95.94 194 ASP A C 1
ATOM 1532 O O . ASP A 1 194 ? 0.788 20.75 9.797 1 95.94 194 ASP A O 1
ATOM 1536 N N . ARG A 1 195 ? 2.689 20.781 10.953 1 96.81 195 ARG A N 1
ATOM 1537 C CA . ARG A 1 195 ? 2.033 20.359 12.188 1 96.81 195 ARG A CA 1
ATOM 1538 C C . ARG A 1 195 ? 1.072 21.438 12.695 1 96.81 195 ARG A C 1
ATOM 1540 O O . ARG A 1 195 ? -0.034 21.125 13.141 1 96.81 195 ARG A O 1
ATOM 1547 N N . MET A 1 196 ? 1.493 22.656 12.609 1 95.5 196 MET A N 1
ATOM 1548 C CA . MET A 1 196 ? 0.638 23.766 13.031 1 95.5 196 MET A CA 1
ATOM 1549 C C . MET A 1 196 ? -0.593 23.875 12.141 1 95.5 196 MET A C 1
ATOM 1551 O O . MET A 1 196 ? -1.704 24.078 12.625 1 95.5 196 MET A O 1
ATOM 1555 N N . ALA A 1 197 ? -0.365 23.766 10.852 1 95.12 197 ALA A N 1
ATOM 1556 C CA . ALA A 1 197 ? -1.484 23.828 9.922 1 95.12 197 ALA A CA 1
ATOM 1557 C C . ALA A 1 197 ? -2.494 22.719 10.195 1 95.12 197 ALA A C 1
ATOM 1559 O O . ALA A 1 197 ? -3.703 22.953 10.219 1 95.12 197 ALA A O 1
ATOM 1560 N N . PHE A 1 198 ? -1.974 21.562 10.438 1 97.44 198 PHE A N 1
ATOM 1561 C CA . PHE A 1 198 ? -2.83 20.438 10.781 1 97.44 198 PHE A CA 1
ATOM 1562 C C . PHE A 1 198 ? -3.627 20.719 12.047 1 97.44 198 PHE A C 1
ATOM 1564 O O . PHE A 1 198 ? -4.828 20.453 12.109 1 97.44 198 PHE A O 1
ATOM 1571 N N . ALA A 1 199 ? -2.936 21.203 13.031 1 97.06 199 ALA A N 1
ATOM 1572 C CA . ALA A 1 199 ? -3.59 21.516 14.297 1 97.06 199 ALA A CA 1
ATOM 1573 C C . ALA A 1 199 ? -4.707 22.531 14.094 1 97.06 199 ALA A C 1
ATOM 1575 O O . ALA A 1 199 ? -5.777 22.422 14.695 1 97.06 199 ALA A O 1
ATOM 1576 N N . CYS A 1 200 ? -4.492 23.469 13.258 1 95.31 200 CYS A N 1
ATOM 1577 C CA . CYS A 1 200 ? -5.473 24.516 12.984 1 95.31 200 CYS A CA 1
ATOM 1578 C C . CYS A 1 200 ? -6.719 23.938 12.32 1 95.31 200 CYS A C 1
ATOM 1580 O O . CYS A 1 200 ? -7.82 24.469 12.5 1 95.31 200 CYS A O 1
ATOM 1582 N N . LEU A 1 201 ? -6.516 22.875 11.641 1 95.69 201 LEU A N 1
ATOM 1583 C CA . LEU A 1 201 ? -7.629 22.281 10.898 1 95.69 201 LEU A CA 1
ATOM 1584 C C . LEU A 1 201 ? -8.453 21.375 11.805 1 95.69 201 LEU A C 1
ATOM 1586 O O . LEU A 1 201 ? -9.688 21.375 11.727 1 95.69 201 LEU A O 1
ATOM 1590 N N . TYR A 1 202 ? -7.785 20.672 12.719 1 96.56 202 TYR A N 1
ATOM 1591 C CA . TYR A 1 202 ? -8.516 19.531 13.266 1 96.56 202 TYR A CA 1
ATOM 1592 C C . TYR A 1 202 ? -8.641 19.641 14.781 1 96.56 202 TYR A C 1
ATOM 1594 O O . TYR A 1 202 ? -9.445 18.922 15.391 1 96.56 202 TYR A O 1
ATOM 1602 N N . LEU A 1 203 ? -7.867 20.469 15.414 1 96.5 203 LEU A N 1
ATOM 1603 C CA . LEU A 1 203 ? -7.988 20.578 16.859 1 96.5 203 LEU A CA 1
ATOM 1604 C C . LEU A 1 203 ? -9.055 21.609 17.25 1 96.5 203 LEU A C 1
ATOM 1606 O O . LEU A 1 203 ? -9.188 22.641 16.594 1 96.5 203 LEU A O 1
ATOM 1610 N N . ASN A 1 204 ? -9.797 21.266 18.312 1 94.81 204 ASN A N 1
ATOM 1611 C CA . ASN A 1 204 ? -10.695 22.297 18.828 1 94.81 204 ASN A CA 1
ATOM 1612 C C . ASN A 1 204 ? -9.93 23.438 19.469 1 94.81 204 ASN A C 1
ATOM 1614 O O . ASN A 1 204 ? -8.703 23.375 19.594 1 94.81 204 ASN A O 1
ATOM 1618 N N . ASP A 1 205 ? -10.625 24.469 19.875 1 94.56 205 ASP A N 1
ATOM 1619 C CA . ASP A 1 205 ? -9.977 25.703 20.312 1 94.56 205 ASP A CA 1
ATOM 1620 C C . ASP A 1 205 ? -9.07 25.438 21.516 1 94.56 205 ASP A C 1
ATOM 1622 O O . ASP A 1 205 ? -7.926 25.891 21.547 1 94.56 205 ASP A O 1
ATOM 1626 N N . ARG A 1 206 ? -9.562 24.703 22.422 1 93.56 206 ARG A N 1
ATOM 1627 C CA . ARG A 1 206 ? -8.797 24.453 23.641 1 93.56 206 ARG A CA 1
ATOM 1628 C C . ARG A 1 206 ? -7.527 23.656 23.328 1 93.56 206 ARG A C 1
ATOM 1630 O O . ARG A 1 206 ? -6.434 24.047 23.75 1 93.56 206 ARG A O 1
ATOM 1637 N N . LYS A 1 207 ? -7.688 22.578 22.578 1 95 207 LYS A N 1
ATOM 1638 C CA . LYS A 1 207 ? -6.547 21.734 22.234 1 95 207 LYS A CA 1
ATOM 1639 C C . LYS A 1 207 ? -5.555 22.484 21.344 1 95 207 LYS A C 1
ATOM 1641 O O . LYS A 1 207 ? -4.344 22.266 21.453 1 95 207 LYS A O 1
ATOM 1646 N N . LEU A 1 208 ? -6.09 23.312 20.516 1 96 208 LEU A N 1
ATOM 1647 C CA . LEU A 1 208 ? -5.234 24.078 19.625 1 96 208 LEU A CA 1
ATOM 1648 C C . LEU A 1 208 ? -4.336 25.031 20.406 1 96 208 LEU A C 1
ATOM 1650 O O . LEU A 1 208 ? -3.125 25.078 20.188 1 96 208 LEU A O 1
ATOM 1654 N N . VAL A 1 209 ? -4.91 25.703 21.297 1 93.56 209 VAL A N 1
ATOM 1655 C CA . VAL A 1 209 ? -4.156 26.656 22.109 1 93.56 209 VAL A CA 1
ATOM 1656 C C . VAL A 1 209 ? -3.107 25.906 22.938 1 93.56 209 VAL A C 1
ATOM 1658 O O . VAL A 1 209 ? -1.956 26.344 23.031 1 93.56 209 VAL A O 1
ATOM 1661 N N . ASP A 1 210 ? -3.512 24.828 23.516 1 94.5 210 ASP A N 1
ATOM 1662 C CA . ASP A 1 210 ? -2.584 24.016 24.297 1 94.5 210 ASP A CA 1
ATOM 1663 C C . ASP A 1 210 ? -1.412 23.531 23.438 1 94.5 210 ASP A C 1
ATOM 1665 O O . ASP A 1 210 ? -0.263 23.562 23.891 1 94.5 210 ASP A O 1
ATOM 1669 N N . PHE A 1 211 ? -1.679 23.078 22.328 1 95.5 211 PHE A N 1
ATOM 1670 C CA . PHE A 1 211 ? -0.65 22.578 21.422 1 95.5 211 PHE A CA 1
ATOM 1671 C C . PHE A 1 211 ? 0.326 23.703 21.062 1 95.5 211 PHE A C 1
ATOM 1673 O O . PHE A 1 211 ? 1.542 23.5 21.125 1 95.5 211 PHE A O 1
ATOM 1680 N N . LEU A 1 212 ? -0.191 24.875 20.688 1 93.75 212 LEU A N 1
ATOM 1681 C CA . LEU A 1 212 ? 0.647 25.984 20.25 1 93.75 212 LEU A CA 1
ATOM 1682 C C . LEU A 1 212 ? 1.517 26.5 21.391 1 93.75 212 LEU A C 1
ATOM 1684 O O . LEU A 1 212 ? 2.678 26.844 21.188 1 93.75 212 LEU A O 1
ATOM 1688 N N . GLU A 1 213 ? 0.916 26.516 22.516 1 91.38 213 GLU A N 1
ATOM 1689 C CA . GLU A 1 213 ? 1.687 26.922 23.688 1 91.38 213 GLU A CA 1
ATOM 1690 C C . GLU A 1 213 ? 2.818 25.938 23.969 1 91.38 213 GLU A C 1
ATOM 1692 O O . GLU A 1 213 ? 3.934 26.344 24.297 1 91.38 213 GLU A O 1
ATOM 1697 N N . GLY A 1 214 ? 2.453 24.734 23.922 1 92.5 214 GLY A N 1
ATOM 1698 C CA . GLY A 1 214 ? 3.48 23.719 24.094 1 92.5 214 GLY A CA 1
ATOM 1699 C C . GLY A 1 214 ? 4.598 23.812 23.078 1 92.5 214 GLY A C 1
ATOM 1700 O O . GLY A 1 214 ? 5.773 23.672 23.422 1 92.5 214 GLY A O 1
ATOM 1701 N N . LEU A 1 215 ? 4.242 24 21.891 1 91.62 215 LEU A N 1
ATOM 1702 C CA . LEU A 1 215 ? 5.215 24.156 20.812 1 91.62 215 LEU A CA 1
ATOM 1703 C C . LEU A 1 215 ? 6.09 25.375 21.047 1 91.62 215 LEU A C 1
ATOM 1705 O O . LEU A 1 215 ? 7.305 25.328 20.828 1 91.62 215 LEU A O 1
ATOM 1709 N N . ARG A 1 216 ? 5.473 26.469 21.391 1 87.81 216 ARG A N 1
ATOM 1710 C CA . ARG A 1 216 ? 6.195 27.703 21.672 1 87.81 216 ARG A CA 1
ATOM 1711 C C . ARG A 1 216 ? 7.246 27.484 22.75 1 87.81 216 ARG A C 1
ATOM 1713 O O . ARG A 1 216 ? 8.406 27.875 22.594 1 87.81 216 ARG A O 1
ATOM 1720 N N . LYS A 1 217 ? 6.855 26.859 23.797 1 88.25 217 LYS A N 1
ATOM 1721 C CA . LYS A 1 217 ? 7.766 26.594 24.906 1 88.25 217 LYS A CA 1
ATOM 1722 C C . LYS A 1 217 ? 8.938 25.719 24.438 1 88.25 217 LYS A C 1
ATOM 1724 O O . LYS A 1 217 ? 10.102 26.047 24.719 1 88.25 217 LYS A O 1
ATOM 1729 N N . LYS A 1 218 ? 8.633 24.688 23.781 1 88.5 218 LYS A N 1
ATOM 1730 C CA . LYS A 1 218 ? 9.664 23.766 23.312 1 88.5 218 LYS A CA 1
ATOM 1731 C C . LYS A 1 218 ? 10.641 24.453 22.375 1 88.5 218 LYS A C 1
ATOM 1733 O O . LYS A 1 218 ? 11.852 24.266 22.469 1 88.5 218 LYS A O 1
ATOM 1738 N N . MET A 1 219 ? 10.125 25.188 21.469 1 86 219 MET A N 1
ATOM 1739 C CA . MET A 1 219 ? 10.961 25.812 20.453 1 86 219 MET A CA 1
ATOM 1740 C C . MET A 1 219 ? 11.805 26.938 21.062 1 86 219 MET A C 1
ATOM 1742 O O . MET A 1 219 ? 12.938 27.172 20.641 1 86 219 MET A O 1
ATOM 1746 N N . THR A 1 220 ? 11.242 27.609 21.969 1 82.56 220 THR A N 1
ATOM 1747 C CA . THR A 1 220 ? 11.992 28.656 22.672 1 82.56 220 THR A CA 1
ATOM 1748 C C . THR A 1 220 ? 13.133 28.047 23.484 1 82.56 220 THR A C 1
ATOM 1750 O O . THR A 1 220 ? 14.234 28.578 23.516 1 82.56 220 THR A O 1
ATOM 1753 N N . GLU A 1 221 ? 12.82 26.906 24.062 1 84.25 221 GLU A N 1
ATOM 1754 C CA . GLU A 1 221 ? 13.82 26.234 24.891 1 84.25 221 GLU A CA 1
ATOM 1755 C C . GLU A 1 221 ? 14.938 25.641 24.031 1 84.25 221 GLU A C 1
ATOM 1757 O O . GLU A 1 221 ? 16.109 25.688 24.422 1 84.25 221 GLU A O 1
ATOM 1762 N N . THR A 1 222 ? 14.641 25.125 22.922 1 85.5 222 THR A N 1
ATOM 1763 C CA . THR A 1 222 ? 15.625 24.469 22.078 1 85.5 222 THR A CA 1
ATOM 1764 C C . THR A 1 222 ? 16.266 25.453 21.125 1 85.5 222 THR A C 1
ATOM 1766 O O . THR A 1 222 ? 17.297 25.156 20.516 1 85.5 222 THR A O 1
ATOM 1769 N N . GLY A 1 223 ? 15.781 26.672 20.938 1 79.88 223 GLY A N 1
ATOM 1770 C CA . GLY A 1 223 ? 16.297 27.672 20.016 1 79.88 223 GLY A CA 1
ATOM 1771 C C . GLY A 1 223 ? 16.047 27.328 18.562 1 79.88 223 GLY A C 1
ATOM 1772 O O . GLY A 1 223 ? 16.891 27.578 17.703 1 79.88 223 GLY A O 1
ATOM 1773 N N . ASN A 1 224 ? 15.047 26.734 18.297 1 82.81 224 ASN A N 1
ATOM 1774 C CA . ASN A 1 224 ? 14.688 26.375 16.922 1 82.81 224 ASN A CA 1
ATOM 1775 C C . ASN A 1 224 ? 14.156 27.578 16.156 1 82.81 224 ASN A C 1
ATOM 1777 O O . ASN A 1 224 ? 13.117 28.141 16.516 1 82.81 224 ASN A O 1
ATOM 1781 N N . LEU A 1 225 ? 14.734 27.938 15.117 1 79.62 225 LEU A N 1
ATOM 1782 C CA . LEU A 1 225 ? 14.422 29.125 14.344 1 79.62 225 LEU A CA 1
ATOM 1783 C C . LEU A 1 225 ? 13.062 29 13.664 1 79.62 225 LEU A C 1
ATOM 1785 O O . LEU A 1 225 ? 12.445 30 13.305 1 79.62 225 LEU A O 1
ATOM 1789 N N . ASP A 1 226 ? 12.695 27.766 13.422 1 79.38 226 ASP A N 1
ATOM 1790 C CA . ASP A 1 226 ? 11.367 27.578 12.844 1 79.38 226 ASP A CA 1
ATOM 1791 C C . ASP A 1 226 ? 10.281 28.125 13.766 1 79.38 226 ASP A C 1
ATOM 1793 O O . ASP A 1 226 ? 9.141 28.312 13.344 1 79.38 226 ASP A O 1
ATOM 1797 N N . GLY A 1 227 ? 10.68 28.438 14.93 1 81.56 227 GLY A N 1
ATOM 1798 C CA . GLY A 1 227 ? 9.766 28.984 15.922 1 81.56 227 GLY A CA 1
ATOM 1799 C C . GLY A 1 227 ? 9.305 30.391 15.594 1 81.56 227 GLY A C 1
ATOM 1800 O O . GLY A 1 227 ? 8.297 30.859 16.125 1 81.56 227 GLY A O 1
ATOM 1801 N N . ILE A 1 228 ? 10.016 31 14.734 1 81.38 228 ILE A N 1
ATOM 1802 C CA . ILE A 1 228 ? 9.656 32.375 14.344 1 81.38 228 ILE A CA 1
ATOM 1803 C C . ILE A 1 228 ? 8.266 32.375 13.703 1 81.38 228 ILE A C 1
ATOM 1805 O O . ILE A 1 228 ? 7.508 33.312 13.859 1 81.38 228 ILE A O 1
ATOM 1809 N N . LEU A 1 229 ? 7.996 31.297 12.961 1 85.06 229 LEU A N 1
ATOM 1810 C CA . LEU A 1 229 ? 6.664 31.156 12.375 1 85.06 229 LEU A CA 1
ATOM 1811 C C . LEU A 1 229 ? 5.598 31.125 13.469 1 85.06 229 LEU A C 1
ATOM 1813 O O . LEU A 1 229 ? 4.496 31.656 13.281 1 85.06 229 LEU A O 1
ATOM 1817 N N . LEU A 1 230 ? 5.988 30.625 14.539 1 87.5 230 LEU A N 1
ATOM 1818 C CA . LEU A 1 230 ? 5.086 30.484 15.68 1 87.5 230 LEU A CA 1
ATOM 1819 C C . LEU A 1 230 ? 4.98 31.797 16.453 1 87.5 230 LEU A C 1
ATOM 1821 O O . LEU A 1 230 ? 3.879 32.281 16.75 1 87.5 230 LEU A O 1
ATOM 1825 N N . THR A 1 231 ? 6.02 32.406 16.641 1 80.06 231 THR A N 1
ATOM 1826 C CA . THR A 1 231 ? 6.086 33.562 17.547 1 80.06 231 THR A CA 1
ATOM 1827 C C . THR A 1 231 ? 5.98 34.875 16.766 1 80.06 231 THR A C 1
ATOM 1829 O O . THR A 1 231 ? 5.57 35.906 17.312 1 80.06 231 THR A O 1
ATOM 1832 N N . GLY A 1 232 ? 6.336 34.812 15.547 1 78.5 232 GLY A N 1
ATOM 1833 C CA . GLY A 1 232 ? 6.547 36.062 14.836 1 78.5 232 GLY A CA 1
ATOM 1834 C C . GLY A 1 232 ? 7.781 36.812 15.305 1 78.5 232 GLY A C 1
ATOM 1835 O O . GLY A 1 232 ? 8.695 36.219 15.883 1 78.5 232 GLY A O 1
ATOM 1836 N N . LEU A 1 233 ? 7.84 38 14.781 1 70.75 233 LEU A N 1
ATOM 1837 C CA . LEU A 1 233 ? 8.969 38.812 15.219 1 70.75 233 LEU A CA 1
ATOM 1838 C C . LEU A 1 233 ? 8.656 39.5 16.547 1 70.75 233 LEU A C 1
ATOM 1840 O O . LEU A 1 233 ? 8.734 40.75 16.641 1 70.75 233 LEU A O 1
ATOM 1844 N N . THR A 1 234 ? 8.117 38.781 17.406 1 64.88 234 THR A N 1
ATOM 1845 C CA . THR A 1 234 ? 7.883 39.25 18.766 1 64.88 234 THR A CA 1
ATOM 1846 C C . THR A 1 234 ? 9.117 39 19.641 1 64.88 234 THR A C 1
ATOM 1848 O O . THR A 1 234 ? 10.148 38.562 19.156 1 64.88 234 THR A O 1
ATOM 1851 N N . ASN A 1 235 ? 8.945 39.469 20.875 1 60.88 235 ASN A N 1
ATOM 1852 C CA . ASN A 1 235 ? 10.07 39.25 21.781 1 60.88 235 ASN A CA 1
ATOM 1853 C C . ASN A 1 235 ? 10.508 37.812 21.797 1 60.88 235 ASN A C 1
ATOM 1855 O O . ASN A 1 235 ? 11.703 37.5 21.844 1 60.88 235 ASN A O 1
ATOM 1859 N N . ASP A 1 236 ? 9.648 37.031 21.875 1 60.38 236 ASP A N 1
ATOM 1860 C CA . ASP A 1 236 ? 9.977 35.625 21.812 1 60.38 236 ASP A CA 1
ATOM 1861 C C . ASP A 1 236 ? 10.703 35.281 20.516 1 60.38 236 ASP A C 1
ATOM 1863 O O . ASP A 1 236 ? 11.648 34.469 20.516 1 60.38 236 ASP A O 1
ATOM 1867 N N . GLY A 1 237 ? 10.234 35.781 19.484 1 65 237 GLY A N 1
ATOM 1868 C CA . GLY A 1 237 ? 10.898 35.594 18.203 1 65 237 GLY A CA 1
ATOM 1869 C C . GLY A 1 237 ? 12.32 36.125 18.188 1 65 237 GLY A C 1
ATOM 1870 O O . GLY A 1 237 ? 13.219 35.469 17.641 1 65 237 GLY A O 1
ATOM 1871 N N . LEU A 1 238 ? 12.391 37.219 18.797 1 64.44 238 LEU A N 1
ATOM 1872 C CA . LEU A 1 238 ? 13.719 37.812 18.891 1 64.44 238 LEU A CA 1
ATOM 1873 C C . LEU A 1 238 ? 14.648 36.938 19.719 1 64.44 238 LEU A C 1
ATOM 1875 O O . LEU A 1 238 ? 15.828 36.781 19.391 1 64.44 238 LEU A O 1
ATOM 1879 N N . SER A 1 239 ? 14.125 36.406 20.688 1 64.31 239 SER A N 1
ATOM 1880 C CA . SER A 1 239 ? 14.914 35.5 21.516 1 64.31 239 SER A CA 1
ATOM 1881 C C . SER A 1 239 ? 15.359 34.281 20.734 1 64.31 239 SER A C 1
ATOM 1883 O O . SER A 1 239 ? 16.438 33.75 20.984 1 64.31 239 SER A O 1
ATOM 1885 N N . LEU A 1 240 ? 14.594 33.844 19.906 1 64 240 LEU A N 1
ATOM 1886 C CA . LEU A 1 240 ? 14.891 32.656 19.094 1 64 240 LEU A CA 1
ATOM 1887 C C . LEU A 1 240 ? 16.047 32.969 18.141 1 64 240 LEU A C 1
ATOM 1889 O O . LEU A 1 240 ? 16.906 32.094 17.922 1 64 240 LEU A O 1
ATOM 1893 N N . ILE A 1 241 ? 16.094 34.156 17.688 1 66.75 241 ILE A N 1
ATOM 1894 C CA . ILE A 1 241 ? 17.109 34.562 16.719 1 66.75 241 ILE A CA 1
ATOM 1895 C C . ILE A 1 241 ? 18.438 34.75 17.422 1 66.75 241 ILE A C 1
ATOM 1897 O O . ILE A 1 241 ? 19.5 34.531 16.859 1 66.75 241 ILE A O 1
ATOM 1901 N N . GLU A 1 242 ? 18.391 35.188 18.672 1 59.53 242 GLU A N 1
ATOM 1902 C CA . GLU A 1 242 ? 19.609 35.531 19.422 1 59.53 242 GLU A CA 1
ATOM 1903 C C . GLU A 1 242 ? 20.312 34.281 19.938 1 59.53 242 GLU A C 1
ATOM 1905 O O . GLU A 1 242 ? 21.5 34.344 20.266 1 59.53 242 GLU A O 1
ATOM 1910 N N . ARG A 1 243 ? 19.766 33.219 19.906 1 58.06 243 ARG A N 1
ATOM 1911 C CA . ARG A 1 243 ? 20.438 32 20.359 1 58.06 243 ARG A CA 1
ATOM 1912 C C . ARG A 1 243 ? 21.109 31.297 19.188 1 58.06 243 ARG A C 1
ATOM 1914 O O . ARG A 1 243 ? 20.578 31.281 18.062 1 58.06 243 ARG A O 1
ATOM 1921 N N . MET B 1 1 ? 21.047 -96.312 -7.809 1 23.73 1 MET B N 1
ATOM 1922 C CA . MET B 1 1 ? 21.391 -95.875 -9.172 1 23.73 1 MET B CA 1
ATOM 1923 C C . MET B 1 1 ? 21 -94.438 -9.414 1 23.73 1 MET B C 1
ATOM 1925 O O . MET B 1 1 ? 21.297 -93.875 -10.477 1 23.73 1 MET B O 1
ATOM 1929 N N . PRO B 1 2 ? 20.062 -93.75 -8.625 1 27.03 2 PRO B N 1
ATOM 1930 C CA . PRO B 1 2 ? 19 -92.75 -8.883 1 27.03 2 PRO B CA 1
ATOM 1931 C C . PRO B 1 2 ? 19.531 -91.375 -8.969 1 27.03 2 PRO B C 1
ATOM 1933 O O . PRO B 1 2 ? 18.781 -90.375 -8.773 1 27.03 2 PRO B O 1
ATOM 1936 N N . LEU B 1 3 ? 20.844 -91 -9.242 1 23.83 3 LEU B N 1
ATOM 1937 C CA . LEU B 1 3 ? 21.672 -89.812 -9.023 1 23.83 3 LEU B CA 1
ATOM 1938 C C . LEU B 1 3 ? 21.172 -88.625 -9.828 1 23.83 3 LEU B C 1
ATOM 1940 O O . LEU B 1 3 ? 21.047 -87.562 -9.289 1 23.83 3 LEU B O 1
ATOM 1944 N N . VAL B 1 4 ? 21.344 -88.562 -11.25 1 22.91 4 VAL B N 1
ATOM 1945 C CA . VAL B 1 4 ? 21.781 -87.5 -12.148 1 22.91 4 VAL B CA 1
ATOM 1946 C C . VAL B 1 4 ? 20.578 -86.625 -12.5 1 22.91 4 VAL B C 1
ATOM 1948 O O . VAL B 1 4 ? 20.422 -86.188 -13.656 1 22.91 4 VAL B O 1
ATOM 1951 N N . LYS B 1 5 ? 19.328 -86.875 -12.133 1 26.95 5 LYS B N 1
ATOM 1952 C CA . LYS B 1 5 ? 18.266 -86.312 -13 1 26.95 5 LYS B CA 1
ATOM 1953 C C . LYS B 1 5 ? 18.516 -84.875 -13.32 1 26.95 5 LYS B C 1
ATOM 1955 O O . LYS B 1 5 ? 19.047 -84.125 -12.5 1 26.95 5 LYS B O 1
ATOM 1960 N N . GLY B 1 6 ? 18.25 -84.312 -14.602 1 24.39 6 GLY B N 1
ATOM 1961 C CA . GLY B 1 6 ? 18.469 -83.375 -15.664 1 24.39 6 GLY B CA 1
ATOM 1962 C C . GLY B 1 6 ? 17.984 -81.938 -15.32 1 24.39 6 GLY B C 1
ATOM 1963 O O . GLY B 1 6 ? 17.844 -81.125 -16.203 1 24.39 6 GLY B O 1
ATOM 1964 N N . VAL B 1 7 ? 17.422 -81.625 -14.141 1 33.22 7 VAL B N 1
ATOM 1965 C CA . VAL B 1 7 ? 16.531 -80.5 -14.328 1 33.22 7 VAL B CA 1
ATOM 1966 C C . VAL B 1 7 ? 17.281 -79.375 -14.992 1 33.22 7 VAL B C 1
ATOM 1968 O O . VAL B 1 7 ? 18.328 -78.938 -14.508 1 33.22 7 VAL B O 1
ATOM 1971 N N . GLU B 1 8 ? 17.172 -79.125 -16.312 1 27.67 8 GLU B N 1
ATOM 1972 C CA . GLU B 1 8 ? 17.516 -78.062 -17.25 1 27.67 8 GLU B CA 1
ATOM 1973 C C . GLU B 1 8 ? 17.312 -76.688 -16.609 1 27.67 8 GLU B C 1
ATOM 1975 O O . GLU B 1 8 ? 16.453 -76.5 -15.742 1 27.67 8 GLU B O 1
ATOM 1980 N N . ALA B 1 9 ? 18.156 -75.562 -16.984 1 27.86 9 ALA B N 1
ATOM 1981 C CA . ALA B 1 9 ? 18.812 -74.25 -16.766 1 27.86 9 ALA B CA 1
ATOM 1982 C C . ALA B 1 9 ? 17.844 -73.125 -16.938 1 27.86 9 ALA B C 1
ATOM 1984 O O . ALA B 1 9 ? 18.25 -71.938 -16.922 1 27.86 9 ALA B O 1
ATOM 1985 N N . ASP B 1 10 ? 16.5 -73.312 -17.344 1 28.97 10 ASP B N 1
ATOM 1986 C CA . ASP B 1 10 ? 16.031 -72.062 -18.031 1 28.97 10 ASP B CA 1
ATOM 1987 C C . ASP B 1 10 ? 16.109 -70.875 -17.125 1 28.97 10 ASP B C 1
ATOM 1989 O O . ASP B 1 10 ? 15.383 -70.75 -16.141 1 28.97 10 ASP B O 1
ATOM 1993 N N . THR B 1 11 ? 17.281 -70.438 -16.75 1 25.66 11 THR B N 1
ATOM 1994 C CA . THR B 1 11 ? 17.516 -69.062 -16.188 1 25.66 11 THR B CA 1
ATOM 1995 C C . THR B 1 11 ? 16.766 -68 -16.969 1 25.66 11 THR B C 1
ATOM 1997 O O . THR B 1 11 ? 17.141 -67.688 -18.094 1 25.66 11 THR B O 1
ATOM 2000 N N . LYS B 1 12 ? 15.508 -68.188 -17.266 1 32.16 12 LYS B N 1
ATOM 2001 C CA . LYS B 1 12 ? 14.75 -67.062 -17.828 1 32.16 12 LYS B CA 1
ATOM 2002 C C . LYS B 1 12 ? 15.141 -65.75 -17.188 1 32.16 12 LYS B C 1
ATOM 2004 O O . LYS B 1 12 ? 14.969 -65.562 -15.992 1 32.16 12 LYS B O 1
ATOM 2009 N N . ARG B 1 13 ? 16.312 -65.25 -17.625 1 30.56 13 ARG B N 1
ATOM 2010 C CA . ARG B 1 13 ? 16.75 -63.875 -17.531 1 30.56 13 ARG B CA 1
ATOM 2011 C C . ARG B 1 13 ? 15.57 -62.906 -17.703 1 30.56 13 ARG B C 1
ATOM 2013 O O . ARG B 1 13 ? 15.086 -62.688 -18.812 1 30.56 13 ARG B O 1
ATOM 2020 N N . ARG B 1 14 ? 14.562 -63.062 -17.109 1 34.34 14 ARG B N 1
ATOM 2021 C CA . ARG B 1 14 ? 13.617 -61.969 -17.266 1 34.34 14 ARG B CA 1
ATOM 2022 C C . ARG B 1 14 ? 14.328 -60.625 -17.234 1 34.34 14 ARG B C 1
ATOM 2024 O O . ARG B 1 14 ? 15.102 -60.344 -16.312 1 34.34 14 ARG B O 1
ATOM 2031 N N . SER B 1 15 ? 14.789 -60.062 -18.375 1 29.06 15 SER B N 1
ATOM 2032 C CA . SER B 1 15 ? 15.188 -58.688 -18.594 1 29.06 15 SER B CA 1
ATOM 2033 C C . SER B 1 15 ? 14.32 -57.719 -17.797 1 29.06 15 SER B C 1
ATOM 2035 O O . SER B 1 15 ? 13.117 -57.625 -18.031 1 29.06 15 SER B O 1
ATOM 2037 N N . HIS B 1 16 ? 14.352 -57.781 -16.484 1 30.78 16 HIS B N 1
ATOM 2038 C CA . HIS B 1 16 ? 13.875 -56.656 -15.688 1 30.78 16 HIS B CA 1
ATOM 2039 C C . HIS B 1 16 ? 14.141 -55.344 -16.391 1 30.78 16 HIS B C 1
ATOM 2041 O O . HIS B 1 16 ? 15.266 -54.844 -16.391 1 30.78 16 HIS B O 1
ATOM 2047 N N . HIS B 1 17 ? 13.703 -55.156 -17.625 1 31.81 17 HIS B N 1
ATOM 2048 C CA . HIS B 1 17 ? 13.672 -53.781 -18.094 1 31.81 17 HIS B CA 1
ATOM 2049 C C . HIS B 1 17 ? 13.453 -52.812 -16.938 1 31.81 17 HIS B C 1
ATOM 2051 O O . HIS B 1 17 ? 12.414 -52.844 -16.281 1 31.81 17 HIS B O 1
ATOM 2057 N N . ARG B 1 18 ? 14.328 -52.562 -16.062 1 35.47 18 ARG B N 1
ATOM 2058 C CA . ARG B 1 18 ? 14.461 -51.531 -15.07 1 35.47 18 ARG B CA 1
ATOM 2059 C C . ARG B 1 18 ? 13.797 -50.219 -15.547 1 35.47 18 ARG B C 1
ATOM 2061 O O . ARG B 1 18 ? 14.281 -49.594 -16.484 1 35.47 18 ARG B O 1
ATOM 2068 N N . HIS B 1 19 ? 12.531 -50.219 -15.734 1 36.84 19 HIS B N 1
ATOM 2069 C CA . HIS B 1 19 ? 11.859 -48.906 -15.828 1 36.84 19 HIS B CA 1
ATOM 2070 C C . HIS B 1 19 ? 12.539 -47.875 -14.953 1 36.84 19 HIS B C 1
ATOM 2072 O O . HIS B 1 19 ? 12.602 -48.031 -13.734 1 36.84 19 HIS B O 1
ATOM 2078 N N . HIS B 1 20 ? 13.664 -47.438 -15.211 1 40.75 20 HIS B N 1
ATOM 2079 C CA . HIS B 1 20 ? 14.289 -46.312 -14.555 1 40.75 20 HIS B CA 1
ATOM 2080 C C . HIS B 1 20 ? 13.234 -45.312 -14.047 1 40.75 20 HIS B C 1
ATOM 2082 O O . HIS B 1 20 ? 12.281 -45 -14.758 1 40.75 20 HIS B O 1
ATOM 2088 N N . PRO B 1 21 ? 12.984 -45.25 -12.781 1 46.75 21 PRO B N 1
ATOM 2089 C CA . PRO B 1 21 ? 12.016 -44.312 -12.219 1 46.75 21 PRO B CA 1
ATOM 2090 C C . PRO B 1 21 ? 11.891 -43.031 -13.031 1 46.75 21 PRO B C 1
ATOM 2092 O O . PRO B 1 21 ? 12.883 -42.312 -13.242 1 46.75 21 PRO B O 1
ATOM 2095 N N . LYS B 1 22 ? 11.156 -43.031 -14.172 1 56.69 22 LYS B N 1
ATOM 2096 C CA . LYS B 1 22 ? 10.812 -41.969 -15.117 1 56.69 22 LYS B CA 1
ATOM 2097 C C . LYS B 1 22 ? 10.469 -40.656 -14.391 1 56.69 22 LYS B C 1
ATOM 2099 O O . LYS B 1 22 ? 9.539 -40.625 -13.586 1 56.69 22 LYS B O 1
ATOM 2104 N N . TYR B 1 23 ? 11.43 -39.844 -14.062 1 70.06 23 TYR B N 1
ATOM 2105 C CA . TYR B 1 23 ? 11.18 -38.5 -13.555 1 70.06 23 TYR B CA 1
ATOM 2106 C C . TYR B 1 23 ? 10.148 -37.75 -14.406 1 70.06 23 TYR B C 1
ATOM 2108 O O . TYR B 1 23 ? 10.453 -37.344 -15.523 1 70.06 23 TYR B O 1
ATOM 2116 N N . GLU B 1 24 ? 8.938 -37.906 -14.047 1 80.19 24 GLU B N 1
ATOM 2117 C CA . GLU B 1 24 ? 7.801 -37.344 -14.758 1 80.19 24 GLU B CA 1
ATOM 2118 C C . GLU B 1 24 ? 7.766 -35.812 -14.594 1 80.19 24 GLU B C 1
ATOM 2120 O O . GLU B 1 24 ? 8.008 -35.312 -13.5 1 80.19 24 GLU B O 1
ATOM 2125 N N . GLY B 1 25 ? 7.605 -35.188 -15.773 1 87.06 25 GLY B N 1
ATOM 2126 C CA . GLY B 1 25 ? 7.414 -33.75 -15.766 1 87.06 25 GLY B CA 1
ATOM 2127 C C . GLY B 1 25 ? 5.957 -33.344 -15.633 1 87.06 25 GLY B C 1
ATOM 2128 O O . GLY B 1 25 ? 5.059 -34.188 -15.75 1 87.06 25 GLY B O 1
ATOM 2129 N N . VAL B 1 26 ? 5.73 -32.156 -15.367 1 89.88 26 VAL B N 1
ATOM 2130 C CA . VAL B 1 26 ? 4.387 -31.625 -15.18 1 89.88 26 VAL B CA 1
ATOM 2131 C C . VAL B 1 26 ? 3.549 -31.875 -16.438 1 89.88 26 VAL B C 1
ATOM 2133 O O . VAL B 1 26 ? 2.377 -32.25 -16.344 1 89.88 26 VAL B O 1
ATOM 2136 N N . HIS B 1 27 ? 4.172 -31.719 -17.562 1 88.69 27 HIS B N 1
ATOM 2137 C CA . HIS B 1 27 ? 3.463 -31.922 -18.812 1 88.69 27 HIS B CA 1
ATOM 2138 C C . HIS B 1 27 ? 2.953 -33.344 -18.938 1 88.69 27 HIS B C 1
ATOM 2140 O O . HIS B 1 27 ? 1.8 -33.594 -19.312 1 88.69 27 HIS B O 1
ATOM 2146 N N . SER B 1 28 ? 3.777 -34.312 -18.672 1 86.06 28 SER B N 1
ATOM 2147 C CA . SER B 1 28 ? 3.404 -35.719 -18.766 1 86.06 28 SER B CA 1
ATOM 2148 C C . SER B 1 28 ? 2.32 -36.094 -17.75 1 86.06 28 SER B C 1
ATOM 2150 O O . SER B 1 28 ? 1.436 -36.906 -18.031 1 86.06 28 SER B O 1
ATOM 2152 N N . VAL B 1 29 ? 2.406 -35.5 -16.609 1 88.25 29 VAL B N 1
ATOM 2153 C CA . VAL B 1 29 ? 1.442 -35.75 -15.547 1 88.25 29 VAL B CA 1
ATOM 2154 C C . VAL B 1 29 ? 0.068 -35.219 -15.953 1 88.25 29 VAL B C 1
ATOM 2156 O O . VAL B 1 29 ? -0.945 -35.906 -15.758 1 88.25 29 VAL B O 1
ATOM 2159 N N . ILE B 1 30 ? 0.007 -34.125 -16.594 1 90.5 30 ILE B N 1
ATOM 2160 C CA . ILE B 1 30 ? -1.248 -33.438 -16.906 1 90.5 30 ILE B CA 1
ATOM 2161 C C . ILE B 1 30 ? -1.775 -33.938 -18.266 1 90.5 30 ILE B C 1
ATOM 2163 O O . ILE B 1 30 ? -2.959 -34.25 -18.391 1 90.5 30 ILE B O 1
ATOM 2167 N N . CYS B 1 31 ? -0.868 -34 -19.219 1 84.88 31 CYS B N 1
ATOM 2168 C CA . CYS B 1 31 ? -1.286 -34.312 -20.578 1 84.88 31 CYS B CA 1
ATOM 2169 C C . CYS B 1 31 ? -1.082 -35.781 -20.891 1 84.88 31 CYS B C 1
ATOM 2171 O O . CYS B 1 31 ? -1.611 -36.281 -21.891 1 84.88 31 CYS B O 1
ATOM 2173 N N . GLY B 1 32 ? -0.479 -36.562 -20.062 1 77.44 32 GLY B N 1
ATOM 2174 C CA . GLY B 1 32 ? -0.194 -37.969 -20.344 1 77.44 32 GLY B CA 1
ATOM 2175 C C . GLY B 1 32 ? 1.071 -38.156 -21.156 1 77.44 32 GLY B C 1
ATOM 2176 O O . GLY B 1 32 ? 1.582 -37.219 -21.75 1 77.44 32 GLY B O 1
ATOM 2177 N N . GLU B 1 33 ? 1.728 -39.281 -20.891 1 61 33 GLU B N 1
ATOM 2178 C CA . GLU B 1 33 ? 2.965 -39.594 -21.609 1 61 33 GLU B CA 1
ATOM 2179 C C . GLU B 1 33 ? 2.74 -39.594 -23.125 1 61 33 GLU B C 1
ATOM 2181 O O . GLU B 1 33 ? 3.543 -39.031 -23.875 1 61 33 GLU B O 1
ATOM 2186 N N . ASN B 1 34 ? 1.864 -40.438 -23.734 1 53.41 34 ASN B N 1
ATOM 2187 C CA . ASN B 1 34 ? 1.687 -40.562 -25.172 1 53.41 34 ASN B CA 1
ATOM 2188 C C . ASN B 1 34 ? 0.485 -39.75 -25.656 1 53.41 34 ASN B C 1
ATOM 2190 O O . ASN B 1 34 ? -0.086 -40.062 -26.703 1 53.41 34 ASN B O 1
ATOM 2194 N N . GLY B 1 35 ? 0.288 -38.469 -25.016 1 53.53 35 GLY B N 1
ATOM 2195 C CA . GLY B 1 35 ? -0.817 -37.656 -25.516 1 53.53 35 GLY B CA 1
ATOM 2196 C C . GLY B 1 35 ? -2.164 -38.344 -25.359 1 53.53 35 GLY B C 1
ATOM 2197 O O . GLY B 1 35 ? -3.199 -37.75 -25.703 1 53.53 35 GLY B O 1
ATOM 2198 N N . THR B 1 36 ? -2.066 -39.625 -25.266 1 47.56 36 THR B N 1
ATOM 2199 C CA . THR B 1 36 ? -3.285 -40.438 -25.281 1 47.56 36 THR B CA 1
ATOM 2200 C C . THR B 1 36 ? -3.924 -40.469 -23.891 1 47.56 36 THR B C 1
ATOM 2202 O O . THR B 1 36 ? -4.965 -41.094 -23.688 1 47.56 36 THR B O 1
ATOM 2205 N N . ALA B 1 37 ? -3.25 -40.156 -22.875 1 51.75 37 ALA B N 1
ATOM 2206 C CA . ALA B 1 37 ? -3.852 -40.375 -21.562 1 51.75 37 ALA B CA 1
ATOM 2207 C C . ALA B 1 37 ? -5.051 -39.469 -21.328 1 51.75 37 ALA B C 1
ATOM 2209 O O . ALA B 1 37 ? -5.047 -38.312 -21.75 1 51.75 37 ALA B O 1
ATOM 2210 N N . THR B 1 38 ? -6.199 -39.969 -21.281 1 51.69 38 THR B N 1
ATOM 2211 C CA . THR B 1 38 ? -7.492 -39.406 -20.875 1 51.69 38 THR B CA 1
ATOM 2212 C C . THR B 1 38 ? -7.34 -38.5 -19.656 1 51.69 38 THR B C 1
ATOM 2214 O O . THR B 1 38 ? -7.059 -38.969 -18.547 1 51.69 38 THR B O 1
ATOM 2217 N N . CYS B 1 39 ? -6.785 -37.375 -19.844 1 57.22 39 CYS B N 1
ATOM 2218 C CA . CYS B 1 39 ? -6.742 -36.406 -18.734 1 57.22 39 CYS B CA 1
ATOM 2219 C C . CYS B 1 39 ? -8.086 -36.344 -18.031 1 57.22 39 CYS B C 1
ATOM 2221 O O . CYS B 1 39 ? -9.133 -36.188 -18.672 1 57.22 39 CYS B O 1
ATOM 2223 N N . SER B 1 40 ? -8.156 -37 -16.828 1 69.69 40 SER B N 1
ATOM 2224 C CA . SER B 1 40 ? -9.375 -36.906 -16.016 1 69.69 40 SER B CA 1
ATOM 2225 C C . SER B 1 40 ? -9.867 -35.469 -15.945 1 69.69 40 SER B C 1
ATOM 2227 O O . SER B 1 40 ? -9.07 -34.5 -15.992 1 69.69 40 SER B O 1
ATOM 2229 N N . GLN B 1 41 ? -11.148 -35.281 -16.219 1 86.88 41 GLN B N 1
ATOM 2230 C CA . GLN B 1 41 ? -11.781 -33.969 -16.109 1 86.88 41 GLN B CA 1
ATOM 2231 C C . GLN B 1 41 ? -11.625 -33.375 -14.703 1 86.88 41 GLN B C 1
ATOM 2233 O O . GLN B 1 41 ? -11.883 -34.062 -13.711 1 86.88 41 GLN B O 1
ATOM 2238 N N . SER B 1 42 ? -11.062 -32.219 -14.625 1 93.31 42 SER B N 1
ATOM 2239 C CA . SER B 1 42 ? -10.867 -31.531 -13.352 1 93.31 42 SER B CA 1
ATOM 2240 C C . SER B 1 42 ? -12.188 -31 -12.797 1 93.31 42 SER B C 1
ATOM 2242 O O . SER B 1 42 ? -13.109 -30.703 -13.562 1 93.31 42 SER B O 1
ATOM 2244 N N . GLU B 1 43 ? -12.289 -31 -11.531 1 94 43 GLU B N 1
ATOM 2245 C CA . GLU B 1 43 ? -13.477 -30.484 -10.852 1 94 43 GLU B CA 1
ATOM 2246 C C . GLU B 1 43 ? -13.281 -29.031 -10.43 1 94 43 GLU B C 1
ATOM 2248 O O . GLU B 1 43 ? -12.32 -28.703 -9.727 1 94 43 GLU B O 1
ATOM 2253 N N . PRO B 1 44 ? -14.172 -28.219 -10.984 1 93.31 44 PRO B N 1
ATOM 2254 C CA . PRO B 1 44 ? -14.133 -26.828 -10.5 1 93.31 44 PRO B CA 1
ATOM 2255 C C . PRO B 1 44 ? -14.633 -26.688 -9.07 1 93.31 44 PRO B C 1
ATOM 2257 O O . PRO B 1 44 ? -15.68 -27.234 -8.719 1 93.31 44 PRO B O 1
ATOM 2260 N N . LEU B 1 45 ? -13.883 -26.078 -8.258 1 92.44 45 LEU B N 1
ATOM 2261 C CA . LEU B 1 45 ? -14.234 -25.844 -6.859 1 92.44 45 LEU B CA 1
ATOM 2262 C C . LEU B 1 45 ? -14.297 -24.344 -6.559 1 92.44 45 LEU B C 1
ATOM 2264 O O . LEU B 1 45 ? -13.352 -23.609 -6.848 1 92.44 45 LEU B O 1
ATOM 2268 N N . ARG B 1 46 ? -15.438 -23.938 -6.031 1 90.06 46 ARG B N 1
ATOM 2269 C CA . ARG B 1 46 ? -15.539 -22.547 -5.562 1 90.06 46 ARG B CA 1
ATOM 2270 C C . ARG B 1 46 ? -14.859 -22.391 -4.207 1 90.06 46 ARG B C 1
ATOM 2272 O O . ARG B 1 46 ? -15.125 -23.141 -3.273 1 90.06 46 ARG B O 1
ATOM 2279 N N . VAL B 1 47 ? -13.969 -21.469 -4.156 1 88.56 47 VAL B N 1
ATOM 2280 C CA . VAL B 1 47 ? -13.172 -21.297 -2.941 1 88.56 47 VAL B CA 1
ATOM 2281 C C . VAL B 1 47 ? -13.297 -19.859 -2.438 1 88.56 47 VAL B C 1
ATOM 2283 O O . VAL B 1 47 ? -13.609 -18.953 -3.207 1 88.56 47 VAL B O 1
ATOM 2286 N N . ASN B 1 48 ? -13.109 -19.734 -1.126 1 86.25 48 ASN B N 1
ATOM 2287 C CA . ASN B 1 48 ? -13.141 -18.422 -0.465 1 86.25 48 ASN B CA 1
ATOM 2288 C C . ASN B 1 48 ? -11.789 -18.078 0.144 1 86.25 48 ASN B C 1
ATOM 2290 O O . ASN B 1 48 ? -10.969 -18.953 0.404 1 86.25 48 ASN B O 1
ATOM 2294 N N . TRP B 1 49 ? -11.594 -16.781 0.255 1 88 49 TRP B N 1
ATOM 2295 C CA . TRP B 1 49 ? -10.383 -16.344 0.935 1 88 49 TRP B CA 1
ATOM 2296 C C . TRP B 1 49 ? -10.352 -16.844 2.375 1 88 49 TRP B C 1
ATOM 2298 O O . TRP B 1 49 ? -11.383 -16.859 3.057 1 88 49 TRP B O 1
ATOM 2308 N N . ILE B 1 50 ? -9.227 -17.203 2.742 1 84.62 50 ILE B N 1
ATOM 2309 C CA . ILE B 1 50 ? -9.07 -17.688 4.105 1 84.62 50 ILE B CA 1
ATOM 2310 C C . ILE B 1 50 ? -8.953 -16.516 5.07 1 84.62 50 ILE B C 1
ATOM 2312 O O . ILE B 1 50 ? -8.102 -15.641 4.891 1 84.62 50 ILE B O 1
ATOM 2316 N N . GLY B 1 51 ? -9.781 -16.453 6.062 1 77.56 51 GLY B N 1
ATOM 2317 C CA . GLY B 1 51 ? -9.625 -15.492 7.145 1 77.56 51 GLY B CA 1
ATOM 2318 C C . GLY B 1 51 ? -10.227 -14.141 6.836 1 77.56 51 GLY B C 1
ATOM 2319 O O . GLY B 1 51 ? -10.07 -13.195 7.609 1 77.56 51 GLY B O 1
ATOM 2320 N N . ILE B 1 52 ? -10.695 -13.906 5.672 1 79.38 52 ILE B N 1
ATOM 2321 C CA . ILE B 1 52 ? -11.328 -12.633 5.352 1 79.38 52 ILE B CA 1
ATOM 2322 C C . ILE B 1 52 ? -12.766 -12.867 4.891 1 79.38 52 ILE B C 1
ATOM 2324 O O . ILE B 1 52 ? -13.047 -13.859 4.207 1 79.38 52 ILE B O 1
ATOM 2328 N N . ASN B 1 53 ? -13.547 -12.078 5.453 1 72.38 53 ASN B N 1
ATOM 2329 C CA . ASN B 1 53 ? -14.961 -12.234 5.125 1 72.38 53 ASN B CA 1
ATOM 2330 C C . ASN B 1 53 ? -15.328 -11.5 3.84 1 72.38 53 ASN B C 1
ATOM 2332 O O . ASN B 1 53 ? -15.703 -10.328 3.877 1 72.38 53 ASN B O 1
ATOM 2336 N N . ILE B 1 54 ? -14.992 -12 2.838 1 72.38 54 ILE B N 1
ATOM 2337 C CA . ILE B 1 54 ? -15.422 -11.453 1.555 1 72.38 54 ILE B CA 1
ATOM 2338 C C . ILE B 1 54 ? -16.625 -12.234 1.043 1 72.38 54 ILE B C 1
ATOM 2340 O O . ILE B 1 54 ? -16.562 -13.453 0.861 1 72.38 54 ILE B O 1
ATOM 2344 N N . THR B 1 55 ? -17.766 -11.492 1.029 1 65.19 55 THR B N 1
ATOM 2345 C CA . THR B 1 55 ? -19.016 -12.094 0.59 1 65.19 55 THR B CA 1
ATOM 2346 C C . THR B 1 55 ? -19.016 -12.305 -0.921 1 65.19 55 THR B C 1
ATOM 2348 O O . THR B 1 55 ? -18.5 -11.469 -1.669 1 65.19 55 THR B O 1
ATOM 2351 N N . GLU B 1 56 ? -19.297 -13.492 -1.414 1 69.5 56 GLU B N 1
ATOM 2352 C CA . GLU B 1 56 ? -19.547 -13.828 -2.812 1 69.5 56 GLU B CA 1
ATOM 2353 C C . GLU B 1 56 ? -18.234 -14.008 -3.578 1 69.5 56 GLU B C 1
ATOM 2355 O O . GLU B 1 56 ? -18.031 -13.383 -4.625 1 69.5 56 GLU B O 1
ATOM 2360 N N . CYS B 1 57 ? -17.359 -14.594 -3.033 1 73.69 57 CYS B N 1
ATOM 2361 C CA . CYS B 1 57 ? -16.109 -14.875 -3.729 1 73.69 57 CYS B CA 1
ATOM 2362 C C . CYS B 1 57 ? -16.359 -15.734 -4.965 1 73.69 57 CYS B C 1
ATOM 2364 O O . CYS B 1 57 ? -17.031 -16.766 -4.887 1 73.69 57 CYS B O 1
ATOM 2366 N N . ARG B 1 58 ? -15.961 -15.227 -6.121 1 77.06 58 ARG B N 1
ATOM 2367 C CA . ARG B 1 58 ? -16.219 -15.875 -7.402 1 77.06 58 ARG B CA 1
ATOM 2368 C C . ARG B 1 58 ? -14.984 -16.625 -7.902 1 77.06 58 ARG B C 1
ATOM 2370 O O . ARG B 1 58 ? -14.898 -16.969 -9.086 1 77.06 58 ARG B O 1
ATOM 2377 N N . ILE B 1 59 ? -14.141 -16.953 -7.008 1 87.75 59 ILE B N 1
ATOM 2378 C CA . ILE B 1 59 ? -12.898 -17.578 -7.469 1 87.75 59 ILE B CA 1
ATOM 2379 C C . ILE B 1 59 ? -13.086 -19.078 -7.594 1 87.75 59 ILE B C 1
ATOM 2381 O O . ILE B 1 59 ? -13.633 -19.719 -6.688 1 87.75 59 ILE B O 1
ATOM 2385 N N . ILE B 1 60 ? -12.68 -19.641 -8.734 1 92.69 60 ILE B N 1
ATOM 2386 C CA . ILE B 1 60 ? -12.789 -21.078 -9 1 92.69 60 ILE B CA 1
ATOM 2387 C C . ILE B 1 60 ? -11.391 -21.688 -9.125 1 92.69 60 ILE B C 1
ATOM 2389 O O . ILE B 1 60 ? -10.555 -21.172 -9.867 1 92.69 60 ILE B O 1
ATOM 2393 N N . LYS B 1 61 ? -11.172 -22.672 -8.375 1 94.06 61 LYS B N 1
ATOM 2394 C CA . LYS B 1 61 ? -9.977 -23.5 -8.5 1 94.06 61 LYS B CA 1
ATOM 2395 C C . LYS B 1 61 ? -10.312 -24.859 -9.109 1 94.06 61 LYS B C 1
ATOM 2397 O O . LYS B 1 61 ? -11.43 -25.359 -8.961 1 94.06 61 LYS B O 1
ATOM 2402 N N . TYR B 1 62 ? -9.352 -25.375 -9.805 1 94.69 62 TYR B N 1
ATOM 2403 C CA . TYR B 1 62 ? -9.555 -26.703 -10.391 1 94.69 62 TYR B CA 1
ATOM 2404 C C . TYR B 1 62 ? -8.734 -27.75 -9.664 1 94.69 62 TYR B C 1
ATOM 2406 O O . TYR B 1 62 ? -7.582 -27.5 -9.289 1 94.69 62 TYR B O 1
ATOM 2414 N N . SER B 1 63 ? -9.461 -28.891 -9.445 1 93.56 63 SER B N 1
ATOM 2415 C CA . SER B 1 63 ? -8.781 -29.953 -8.711 1 93.56 63 SER B CA 1
ATOM 2416 C C . SER B 1 63 ? -8.898 -31.297 -9.43 1 93.56 63 SER B C 1
ATOM 2418 O O . SER B 1 63 ? -9.945 -31.609 -10 1 93.56 63 SER B O 1
ATOM 2420 N N . SER B 1 64 ? -7.859 -32.062 -9.516 1 92.94 64 SER B N 1
ATOM 2421 C CA . SER B 1 64 ? -7.73 -33.438 -9.984 1 92.94 64 SER B CA 1
ATOM 2422 C C . SER B 1 64 ? -6.477 -34.094 -9.422 1 92.94 64 SER B C 1
ATOM 2424 O O . SER B 1 64 ? -5.613 -33.406 -8.859 1 92.94 64 SER B O 1
ATOM 2426 N N . GLU B 1 65 ? -6.434 -35.344 -9.453 1 89.94 65 GLU B N 1
ATOM 2427 C CA . GLU B 1 65 ? -5.25 -36.031 -8.969 1 89.94 65 GLU B CA 1
ATOM 2428 C C . GLU B 1 65 ? -4 -35.594 -9.734 1 89.94 65 GLU B C 1
ATOM 2430 O O . GLU B 1 65 ? -2.926 -35.469 -9.141 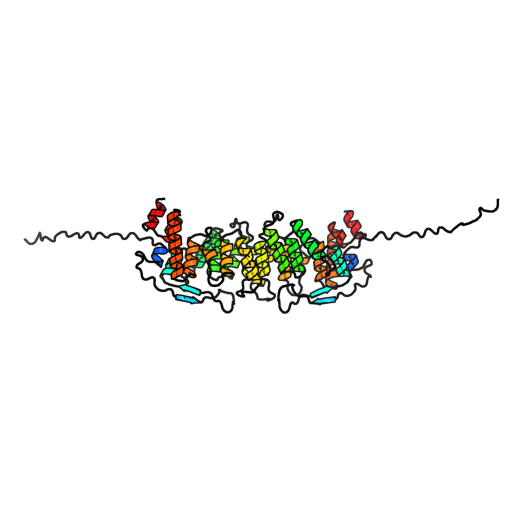1 89.94 65 GLU B O 1
ATOM 2435 N N . GLU B 1 66 ? -4.125 -35.438 -10.984 1 91.38 66 GLU B N 1
ATOM 2436 C CA . GLU B 1 66 ? -3.01 -35.031 -11.828 1 91.38 66 GLU B CA 1
ATOM 2437 C C . GLU B 1 66 ? -2.531 -33.625 -11.445 1 91.38 66 GLU B C 1
ATOM 2439 O O . GLU B 1 66 ? -1.327 -33.375 -11.375 1 91.38 66 GLU B O 1
ATOM 2444 N N . ARG B 1 67 ? -3.467 -32.75 -11.211 1 93 67 ARG B N 1
ATOM 2445 C CA . ARG B 1 67 ? -3.121 -31.375 -10.82 1 93 67 ARG B CA 1
ATOM 2446 C C . ARG B 1 67 ? -2.426 -31.359 -9.469 1 93 67 ARG B C 1
ATOM 2448 O O . ARG B 1 67 ? -1.472 -30.609 -9.266 1 93 67 ARG B O 1
ATOM 2455 N N . GLU B 1 68 ? -2.908 -32.188 -8.625 1 90.62 68 GLU B N 1
ATOM 2456 C CA . GLU B 1 68 ? -2.277 -32.25 -7.312 1 90.62 68 GLU B CA 1
ATOM 2457 C C . GLU B 1 68 ? -0.831 -32.75 -7.426 1 90.62 68 GLU B C 1
ATOM 2459 O O . GLU B 1 68 ? 0.054 -32.219 -6.746 1 90.62 68 GLU B O 1
ATOM 2464 N N . ARG B 1 69 ? -0.665 -33.719 -8.195 1 89.12 69 ARG B N 1
ATOM 2465 C CA . ARG B 1 69 ? 0.684 -34.219 -8.422 1 89.12 69 ARG B CA 1
ATOM 2466 C C . ARG B 1 69 ? 1.568 -33.156 -9.062 1 89.12 69 ARG B C 1
ATOM 2468 O O . ARG B 1 69 ? 2.738 -33.031 -8.703 1 89.12 69 ARG B O 1
ATOM 2475 N N . ALA B 1 70 ? 1.031 -32.5 -9.984 1 91.88 70 ALA B N 1
ATOM 2476 C CA . ALA B 1 70 ? 1.77 -31.422 -10.641 1 91.88 70 ALA B CA 1
ATOM 2477 C C . ALA B 1 70 ? 2.178 -30.344 -9.641 1 91.88 70 ALA B C 1
ATOM 2479 O O . ALA B 1 70 ? 3.305 -29.844 -9.68 1 91.88 70 ALA B O 1
ATOM 2480 N N . LEU B 1 71 ? 1.27 -29.953 -8.734 1 92.25 71 LEU B N 1
ATOM 2481 C CA . LEU B 1 71 ? 1.556 -28.953 -7.707 1 92.25 71 LEU B CA 1
ATOM 2482 C C . LEU B 1 71 ? 2.695 -29.422 -6.805 1 92.25 71 LEU B C 1
ATOM 2484 O O . LEU B 1 71 ? 3.561 -28.641 -6.43 1 92.25 71 LEU B O 1
ATOM 2488 N N . GLN B 1 72 ? 2.668 -30.656 -6.555 1 88.81 72 GLN B N 1
ATOM 2489 C CA . GLN B 1 72 ? 3.74 -31.219 -5.75 1 88.81 72 GLN B CA 1
ATOM 2490 C C . GLN B 1 72 ? 5.086 -31.109 -6.465 1 88.81 72 GLN B C 1
ATOM 2492 O O . GLN B 1 72 ? 6.09 -30.75 -5.852 1 88.81 72 GLN B O 1
ATOM 2497 N N . LEU B 1 73 ? 5.059 -31.453 -7.699 1 87.19 73 LEU B N 1
ATOM 2498 C CA . LEU B 1 73 ? 6.281 -31.375 -8.492 1 87.19 73 LEU B CA 1
ATOM 2499 C C . LEU B 1 73 ? 6.805 -29.938 -8.539 1 87.19 73 LEU B C 1
ATOM 2501 O O . LEU B 1 73 ? 8.016 -29.719 -8.602 1 87.19 73 LEU B O 1
ATOM 2505 N N . CYS B 1 74 ? 5.91 -29 -8.469 1 91.12 74 CYS B N 1
ATOM 2506 C CA . CYS B 1 74 ? 6.293 -27.594 -8.531 1 91.12 74 CYS B CA 1
ATOM 2507 C C . CYS B 1 74 ? 6.723 -27.078 -7.164 1 91.12 74 CYS B C 1
ATOM 2509 O O . CYS B 1 74 ? 7.223 -25.953 -7.047 1 91.12 74 CYS B O 1
ATOM 2511 N N . GLY B 1 75 ? 6.523 -27.797 -6.164 1 86.81 75 GLY B N 1
ATOM 2512 C CA . GLY B 1 75 ? 6.977 -27.438 -4.832 1 86.81 75 GLY B CA 1
ATOM 2513 C C . GLY B 1 75 ? 5.879 -26.828 -3.979 1 86.81 75 GLY B C 1
ATOM 2514 O O . GLY B 1 75 ? 6.098 -26.531 -2.803 1 86.81 75 GLY B O 1
ATOM 2515 N N . TRP B 1 76 ? 4.727 -26.438 -4.543 1 88.25 76 TRP B N 1
ATOM 2516 C CA . TRP B 1 76 ? 3.66 -25.766 -3.811 1 88.25 76 TRP B CA 1
ATOM 2517 C C . TRP B 1 76 ? 2.975 -26.734 -2.846 1 88.25 76 TRP B C 1
ATOM 2519 O O . TRP B 1 76 ? 2.209 -26.312 -1.978 1 88.25 76 TRP B O 1
ATOM 2529 N N . GLY B 1 77 ? 3.467 -27.922 -2.77 1 70.5 77 GLY B N 1
ATOM 2530 C CA . GLY B 1 77 ? 2.881 -28.922 -1.887 1 70.5 77 GLY B CA 1
ATOM 2531 C C . GLY B 1 77 ? 1.499 -29.375 -2.324 1 70.5 77 GLY B C 1
ATOM 2532 O O . GLY B 1 77 ? 0.886 -28.75 -3.193 1 70.5 77 GLY B O 1
ATOM 2533 N N . ALA B 1 78 ? 1.15 -30.609 -2.523 1 56.66 78 ALA B N 1
ATOM 2534 C CA . ALA B 1 78 ? -0.17 -31.156 -2.828 1 56.66 78 ALA B CA 1
ATOM 2535 C C . ALA B 1 78 ? -1.01 -31.297 -1.562 1 56.66 78 ALA B C 1
ATOM 2537 O O . ALA B 1 78 ? -2.24 -31.25 -1.619 1 56.66 78 ALA B O 1
ATOM 2538 N N . ASP B 1 79 ? -0.472 -31.828 -0.492 1 51.53 79 ASP B N 1
ATOM 2539 C CA . ASP B 1 79 ? -1.365 -32.375 0.518 1 51.53 79 ASP B CA 1
ATOM 2540 C C . ASP B 1 79 ? -2.039 -31.281 1.329 1 51.53 79 ASP B C 1
ATOM 2542 O O . ASP B 1 79 ? -1.373 -30.547 2.07 1 51.53 79 ASP B O 1
ATOM 2546 N N . PHE B 1 80 ? -3.02 -30.688 0.74 1 49.22 80 PHE B N 1
ATOM 2547 C CA . PHE B 1 80 ? -3.9 -29.75 1.432 1 49.22 80 PHE B CA 1
ATOM 2548 C C . PHE B 1 80 ? -3.879 -30 2.936 1 49.22 80 PHE B C 1
ATOM 2550 O O . PHE B 1 80 ? -4.066 -29.062 3.725 1 49.22 80 PHE B O 1
ATOM 2557 N N . GLU B 1 81 ? -3.793 -31.328 3.211 1 49.88 81 GLU B N 1
ATOM 2558 C CA . GLU B 1 81 ? -3.902 -31.703 4.621 1 49.88 81 GLU B CA 1
ATOM 2559 C C . GLU B 1 81 ? -2.586 -31.453 5.355 1 49.88 81 GLU B C 1
ATOM 2561 O O . GLU B 1 81 ? -2.555 -31.438 6.59 1 49.88 81 GLU B O 1
ATOM 2566 N N . SER B 1 82 ? -1.471 -31.406 4.555 1 58.94 82 SER B N 1
ATOM 2567 C CA . SER B 1 82 ? -0.191 -31.422 5.254 1 58.94 82 SER B CA 1
ATOM 2568 C C . SER B 1 82 ? 0.391 -30.016 5.387 1 58.94 82 SER B C 1
ATOM 2570 O O . SER B 1 82 ? 0.042 -29.125 4.617 1 58.94 82 SER B O 1
ATOM 2572 N N . ASN B 1 83 ? 1.08 -29.688 6.527 1 73.69 83 ASN B N 1
ATOM 2573 C CA . ASN B 1 83 ? 1.93 -28.562 6.895 1 73.69 83 ASN B CA 1
ATOM 2574 C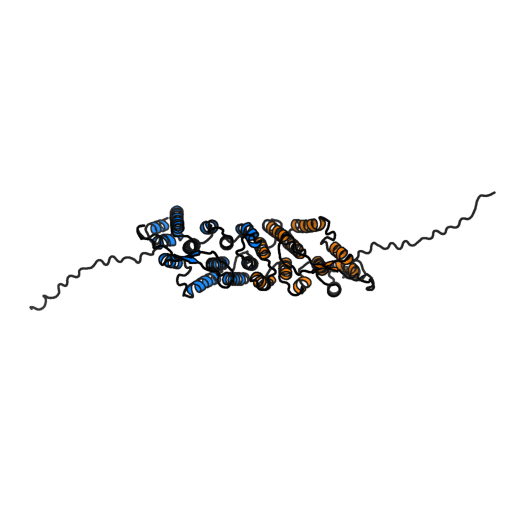 C . ASN B 1 83 ? 3.004 -28.312 5.84 1 73.69 83 ASN B C 1
ATOM 2576 O O . ASN B 1 83 ? 3.908 -27.5 6.055 1 73.69 83 ASN B O 1
ATOM 2580 N N . SER B 1 84 ? 2.789 -29.016 4.699 1 80.12 84 SER B N 1
ATOM 2581 C CA . SER B 1 84 ? 3.844 -28.922 3.695 1 80.12 84 SER B CA 1
ATOM 2582 C C . SER B 1 84 ? 3.859 -27.562 3.029 1 80.12 84 SER B C 1
ATOM 2584 O O . SER B 1 84 ? 4.926 -27 2.779 1 80.12 84 SER B O 1
ATOM 2586 N N . PHE B 1 85 ? 2.662 -27.047 2.773 1 85.19 85 PHE B N 1
ATOM 2587 C CA . PHE B 1 85 ? 2.576 -25.734 2.141 1 85.19 85 PHE B CA 1
ATOM 2588 C C . PHE B 1 85 ? 3.197 -24.672 3.029 1 85.19 85 PHE B C 1
ATOM 2590 O O . PHE B 1 85 ? 3.982 -23.844 2.559 1 85.19 85 PHE B O 1
ATOM 2597 N N . SER B 1 86 ? 2.867 -24.75 4.25 1 88.94 86 SER B N 1
ATOM 2598 C CA . SER B 1 86 ? 3.418 -23.797 5.199 1 88.94 86 SER B CA 1
ATOM 2599 C C . SER B 1 86 ? 4.938 -23.906 5.285 1 88.94 86 SER B C 1
ATOM 2601 O O . SER B 1 86 ? 5.637 -22.906 5.398 1 88.94 86 SER B O 1
ATOM 2603 N N . LYS B 1 87 ? 5.406 -25.125 5.238 1 89.75 87 LYS B N 1
ATOM 2604 C CA . LYS B 1 87 ? 6.848 -25.344 5.285 1 89.75 87 LYS B CA 1
ATOM 2605 C C . LYS B 1 87 ? 7.531 -24.797 4.035 1 89.75 87 LYS B C 1
ATOM 2607 O O . LYS B 1 87 ? 8.641 -24.266 4.109 1 89.75 87 LYS B O 1
ATOM 2612 N N . PHE B 1 88 ? 6.859 -24.953 2.992 1 92.44 88 PHE B N 1
ATOM 2613 C CA . PHE B 1 88 ? 7.375 -24.422 1.741 1 92.44 88 PHE B CA 1
ATOM 2614 C C . PHE B 1 88 ? 7.516 -22.906 1.825 1 92.44 88 PHE B C 1
ATOM 2616 O O . PHE B 1 88 ? 8.57 -22.344 1.498 1 92.44 88 PHE B O 1
ATOM 2623 N N . LEU B 1 89 ? 6.547 -22.219 2.326 1 94.75 89 LEU B N 1
ATOM 2624 C CA . LEU B 1 89 ? 6.594 -20.766 2.475 1 94.75 89 LEU B CA 1
ATOM 2625 C C . LEU B 1 89 ? 7.664 -20.359 3.48 1 94.75 89 LEU B C 1
ATOM 2627 O O . LEU B 1 89 ? 8.383 -19.375 3.264 1 94.75 89 LEU B O 1
ATOM 2631 N N . ASP B 1 90 ? 7.75 -21.156 4.469 1 94.62 90 ASP B N 1
ATOM 2632 C CA . ASP B 1 90 ? 8.773 -20.891 5.477 1 94.62 90 ASP B CA 1
ATOM 2633 C C . ASP B 1 90 ? 10.172 -20.953 4.875 1 94.62 90 ASP B C 1
ATOM 2635 O O . ASP B 1 90 ? 11.039 -20.156 5.211 1 94.62 90 ASP B O 1
ATOM 2639 N N . ARG B 1 91 ? 10.367 -21.906 4.082 1 93.94 91 ARG B N 1
ATOM 2640 C CA . ARG B 1 91 ? 11.656 -22.047 3.422 1 93.94 91 ARG B CA 1
ATOM 2641 C C . ARG B 1 91 ? 11.961 -20.844 2.543 1 93.94 91 ARG B C 1
ATOM 2643 O O . ARG B 1 91 ? 13.094 -20.359 2.514 1 93.94 91 ARG B O 1
ATOM 2650 N N . LEU B 1 92 ? 11.008 -20.359 1.842 1 95.5 92 LEU B N 1
ATOM 2651 C CA . LEU B 1 92 ? 11.188 -19.172 1.014 1 95.5 92 LEU B CA 1
ATOM 2652 C C . LEU B 1 92 ? 11.57 -17.969 1.867 1 95.5 92 LEU B C 1
ATOM 2654 O O . LEU B 1 92 ? 12.445 -17.188 1.487 1 95.5 92 LEU B O 1
ATOM 2658 N N . GLU B 1 93 ? 10.906 -17.828 3.002 1 96.19 93 GLU B N 1
ATOM 2659 C CA . GLU B 1 93 ? 11.219 -16.734 3.916 1 96.19 93 GLU B CA 1
ATOM 2660 C C . GLU B 1 93 ? 12.656 -16.844 4.426 1 96.19 93 GLU B C 1
ATOM 2662 O O . GLU B 1 93 ? 13.359 -15.836 4.504 1 96.19 93 GLU B O 1
ATOM 2667 N N . ILE B 1 94 ? 13.078 -18.031 4.801 1 94.88 94 ILE B N 1
ATOM 2668 C CA . ILE B 1 94 ? 14.43 -18.266 5.297 1 94.88 94 ILE B CA 1
ATOM 2669 C C . ILE B 1 94 ? 15.445 -17.875 4.223 1 94.88 94 ILE B C 1
ATOM 2671 O O . ILE B 1 94 ? 16.5 -17.312 4.531 1 94.88 94 ILE B O 1
ATOM 2675 N N . ASP B 1 95 ? 15.086 -18.094 2.977 1 95 95 ASP B N 1
ATOM 2676 C CA . ASP B 1 95 ? 15.969 -17.781 1.851 1 95 95 ASP B CA 1
ATOM 2677 C C . ASP B 1 95 ? 15.891 -16.312 1.482 1 95 95 ASP B C 1
ATOM 2679 O O . ASP B 1 95 ? 16.547 -15.859 0.535 1 95 95 ASP B O 1
ATOM 2683 N N . GLY B 1 96 ? 15.055 -15.539 2.131 1 95.62 96 GLY B N 1
ATOM 2684 C CA . GLY B 1 96 ? 14.938 -14.109 1.899 1 95.62 96 GLY B CA 1
ATOM 2685 C C . GLY B 1 96 ? 14.016 -13.766 0.74 1 95.62 96 GLY B C 1
ATOM 2686 O O . GLY B 1 96 ? 14.016 -12.633 0.256 1 95.62 96 GLY B O 1
ATOM 2687 N N . GLN B 1 97 ? 13.234 -14.781 0.264 1 96.62 97 GLN B N 1
ATOM 2688 C CA . GLN B 1 97 ? 12.328 -14.562 -0.861 1 96.62 97 GLN B CA 1
ATOM 2689 C C . GLN B 1 97 ? 10.922 -14.227 -0.38 1 96.62 97 GLN B C 1
ATOM 2691 O O . GLN B 1 97 ? 9.961 -14.93 -0.704 1 96.62 97 GLN B O 1
ATOM 2696 N N . PHE B 1 98 ? 10.805 -13.094 0.3 1 97.62 98 PHE B N 1
ATOM 2697 C CA . PHE B 1 98 ? 9.562 -12.703 0.963 1 97.62 98 PHE B CA 1
ATOM 2698 C C . PHE B 1 98 ? 8.492 -12.328 -0.06 1 97.62 98 PHE B C 1
ATOM 2700 O O . PHE B 1 98 ? 7.344 -12.758 0.052 1 97.62 98 PHE B O 1
ATOM 2707 N N . PRO B 1 99 ? 8.844 -11.578 -1.146 1 97.62 99 PRO B N 1
ATOM 2708 C CA . PRO B 1 99 ? 7.82 -11.281 -2.146 1 97.62 99 PRO B CA 1
ATOM 2709 C C . PRO B 1 99 ? 7.25 -12.539 -2.799 1 97.62 99 PRO B C 1
ATOM 2711 O O . PRO B 1 99 ? 6.035 -12.633 -2.998 1 97.62 99 PRO B O 1
ATOM 2714 N N . ARG B 1 100 ? 8.141 -13.453 -3.08 1 97.94 100 ARG B N 1
ATOM 2715 C CA . ARG B 1 100 ? 7.707 -14.719 -3.67 1 97.94 100 ARG B CA 1
ATOM 2716 C C . ARG B 1 100 ? 6.805 -15.484 -2.713 1 97.94 100 ARG B C 1
ATOM 2718 O O . ARG B 1 100 ? 5.738 -15.961 -3.104 1 97.94 100 ARG B O 1
ATOM 2725 N N . ALA B 1 101 ? 7.199 -15.586 -1.501 1 97.69 101 ALA B N 1
ATOM 2726 C CA . ALA B 1 101 ? 6.41 -16.281 -0.487 1 97.69 101 ALA B CA 1
ATOM 2727 C C . ALA B 1 101 ? 5.039 -15.633 -0.32 1 97.69 101 ALA B C 1
ATOM 2729 O O . ALA B 1 101 ? 4.02 -16.328 -0.284 1 97.69 101 ALA B O 1
ATOM 2730 N N . ALA B 1 102 ? 5.02 -14.312 -0.197 1 98.25 102 ALA B N 1
ATOM 2731 C CA . ALA B 1 102 ? 3.766 -13.586 -0.022 1 98.25 102 ALA B CA 1
ATOM 2732 C C . ALA B 1 102 ? 2.85 -13.773 -1.229 1 98.25 102 ALA B C 1
ATOM 2734 O O . ALA B 1 102 ? 1.643 -13.969 -1.076 1 98.25 102 ALA B O 1
ATOM 2735 N N . THR B 1 103 ? 3.418 -13.703 -2.408 1 98.44 103 THR B N 1
ATOM 2736 C CA . THR B 1 103 ? 2.639 -13.883 -3.629 1 98.44 103 THR B CA 1
ATOM 2737 C C . THR B 1 103 ? 2.012 -15.273 -3.67 1 98.44 103 THR B C 1
ATOM 2739 O O . THR B 1 103 ? 0.816 -15.414 -3.932 1 98.44 103 THR B O 1
ATOM 2742 N N . ILE B 1 104 ? 2.805 -16.25 -3.391 1 97.12 104 ILE B N 1
ATOM 2743 C CA . ILE B 1 104 ? 2.307 -17.609 -3.42 1 97.12 104 ILE B CA 1
ATOM 2744 C C . ILE B 1 104 ? 1.21 -17.797 -2.373 1 97.12 104 ILE B C 1
ATOM 2746 O O . ILE B 1 104 ? 0.212 -18.469 -2.617 1 97.12 104 ILE B O 1
ATOM 2750 N N . ALA B 1 105 ? 1.326 -17.188 -1.229 1 96.44 105 ALA B N 1
ATOM 2751 C CA . ALA B 1 105 ? 0.28 -17.219 -0.209 1 96.44 105 ALA B CA 1
ATOM 2752 C C . ALA B 1 105 ? -1.017 -16.609 -0.739 1 96.44 105 ALA B C 1
ATOM 2754 O O . ALA B 1 105 ? -2.096 -17.188 -0.56 1 96.44 105 ALA B O 1
ATOM 2755 N N . VAL B 1 106 ? -0.922 -15.484 -1.394 1 97 106 VAL B N 1
ATOM 2756 C CA . VAL B 1 106 ? -2.098 -14.812 -1.942 1 97 106 VAL B CA 1
ATOM 2757 C C . VAL B 1 106 ? -2.734 -15.688 -3.018 1 97 106 VAL B C 1
ATOM 2759 O O . VAL B 1 106 ? -3.959 -15.828 -3.07 1 97 106 VAL B O 1
ATOM 2762 N N . LEU B 1 107 ? -1.888 -16.297 -3.879 1 96.19 107 LEU B N 1
ATOM 2763 C CA . LEU B 1 107 ? -2.391 -17.156 -4.941 1 96.19 107 LEU B CA 1
ATOM 2764 C C . LEU B 1 107 ? -3.113 -18.375 -4.363 1 96.19 107 LEU B C 1
ATOM 2766 O O . LEU B 1 107 ? -3.898 -19.031 -5.055 1 96.19 107 LEU B O 1
ATOM 2770 N N . ASN B 1 108 ? -2.854 -18.656 -3.135 1 92.62 108 ASN B N 1
ATOM 2771 C CA . ASN B 1 108 ? -3.568 -19.719 -2.436 1 92.62 108 ASN B CA 1
ATOM 2772 C C . ASN B 1 108 ? -4.629 -19.156 -1.495 1 92.62 108 ASN B C 1
ATOM 2774 O O . ASN B 1 108 ? -5.09 -19.844 -0.585 1 92.62 108 ASN B O 1
ATOM 2778 N N . LEU B 1 109 ? -4.93 -17.953 -1.609 1 93.25 109 LEU B N 1
ATOM 2779 C CA . LEU B 1 109 ? -6.051 -17.25 -0.992 1 93.25 109 LEU B CA 1
ATOM 2780 C C . LEU B 1 109 ? -5.809 -17.047 0.498 1 93.25 109 LEU B C 1
ATOM 2782 O O . LEU B 1 109 ? -6.746 -17.094 1.298 1 93.25 109 LEU B O 1
ATOM 2786 N N . GLU B 1 110 ? -4.602 -16.859 0.825 1 94 110 GLU B N 1
ATOM 2787 C CA . GLU B 1 110 ? -4.234 -16.562 2.205 1 94 110 GLU B CA 1
ATOM 2788 C C . GLU B 1 110 ? -3.656 -15.156 2.33 1 94 110 GLU B C 1
ATOM 2790 O O . GLU B 1 110 ? -2.453 -14.992 2.543 1 94 110 GLU B O 1
ATOM 2795 N N . ILE B 1 111 ? -4.48 -14.156 2.377 1 95.25 111 ILE B N 1
ATOM 2796 C CA . ILE B 1 111 ? -4.062 -12.758 2.363 1 95.25 111 ILE B CA 1
ATOM 2797 C C . ILE B 1 111 ? -3.41 -12.406 3.695 1 95.25 111 ILE B C 1
ATOM 2799 O O . ILE B 1 111 ? -2.361 -11.75 3.725 1 95.25 111 ILE B O 1
ATOM 2803 N N . ARG B 1 112 ? -3.969 -12.836 4.816 1 95.56 112 ARG B N 1
ATOM 2804 C CA . ARG B 1 112 ? -3.418 -12.516 6.129 1 95.56 112 ARG B CA 1
ATOM 2805 C C . ARG B 1 112 ? -2.012 -13.086 6.285 1 95.56 112 ARG B C 1
ATOM 2807 O O . ARG B 1 112 ? -1.125 -12.422 6.828 1 95.56 112 ARG B O 1
ATOM 2814 N N . LYS B 1 113 ? -1.917 -14.305 5.789 1 95.75 113 LYS B N 1
ATOM 2815 C CA . LYS B 1 113 ? -0.59 -14.906 5.82 1 95.75 113 LYS B CA 1
ATOM 2816 C C . LYS B 1 113 ? 0.4 -14.117 4.973 1 95.75 113 LYS B C 1
ATOM 2818 O O . LYS B 1 113 ? 1.544 -13.906 5.379 1 95.75 113 LYS B O 1
ATOM 2823 N N . ALA B 1 114 ? 0.014 -13.695 3.816 1 97.88 114 ALA B N 1
ATOM 2824 C CA . ALA B 1 114 ? 0.862 -12.891 2.939 1 97.88 114 ALA B CA 1
ATOM 2825 C C . ALA B 1 114 ? 1.276 -11.594 3.619 1 97.88 114 ALA B C 1
ATOM 2827 O O . ALA B 1 114 ? 2.441 -11.195 3.551 1 97.88 114 ALA B O 1
ATOM 2828 N N . ILE B 1 115 ? 0.335 -10.953 4.285 1 97.62 115 ILE B N 1
ATOM 2829 C CA . ILE B 1 115 ? 0.603 -9.703 4.984 1 97.62 115 ILE B CA 1
ATOM 2830 C C . ILE B 1 115 ? 1.647 -9.938 6.074 1 97.62 115 ILE B C 1
ATOM 2832 O O . ILE B 1 115 ? 2.588 -9.148 6.219 1 97.62 115 ILE B O 1
ATOM 2836 N N . ARG B 1 116 ? 1.513 -10.969 6.77 1 96.75 116 ARG B N 1
ATOM 2837 C CA . ARG B 1 116 ? 2.479 -11.312 7.809 1 96.75 116 ARG B CA 1
ATOM 2838 C C . ARG B 1 116 ? 3.861 -11.547 7.215 1 96.75 116 ARG B C 1
ATOM 2840 O O . ARG B 1 116 ? 4.867 -11.094 7.762 1 96.75 116 ARG B O 1
ATOM 2847 N N . ILE B 1 117 ? 3.941 -12.242 6.137 1 97.81 117 ILE B N 1
ATOM 2848 C CA . ILE B 1 117 ? 5.203 -12.547 5.473 1 97.81 117 ILE B CA 1
ATOM 2849 C C . ILE B 1 117 ? 5.879 -11.25 5.023 1 97.81 117 ILE B C 1
ATOM 2851 O O . ILE B 1 117 ? 7.082 -11.07 5.223 1 97.81 117 ILE B O 1
ATOM 2855 N N . LEU B 1 118 ? 5.086 -10.383 4.445 1 97.31 118 LEU B N 1
ATOM 2856 C CA . LEU B 1 118 ? 5.625 -9.117 3.973 1 97.31 118 LEU B CA 1
ATOM 2857 C C . LEU B 1 118 ? 6.145 -8.281 5.141 1 97.31 118 LEU B C 1
ATOM 2859 O O . LEU B 1 118 ? 7.234 -7.711 5.062 1 97.31 118 LEU B O 1
ATOM 2863 N N . SER B 1 119 ? 5.371 -8.211 6.164 1 95.81 119 SER B N 1
ATOM 2864 C CA . SER B 1 119 ? 5.781 -7.457 7.34 1 95.81 119 SER B CA 1
ATOM 2865 C C . SER B 1 119 ? 7.062 -8.023 7.941 1 95.81 119 SER B C 1
ATOM 2867 O O . SER B 1 119 ? 7.961 -7.27 8.32 1 95.81 119 SER B O 1
ATOM 2869 N N . LYS B 1 120 ? 7.141 -9.328 8.039 1 95.81 120 LYS B N 1
ATOM 2870 C CA . LYS B 1 120 ? 8.352 -9.992 8.508 1 95.81 120 LYS B CA 1
ATOM 2871 C C . LYS B 1 120 ? 9.539 -9.672 7.605 1 95.81 120 LYS B C 1
ATOM 2873 O O . LYS B 1 120 ? 10.648 -9.43 8.086 1 95.81 120 LYS B O 1
ATOM 2878 N N . GLY B 1 121 ? 9.305 -9.727 6.344 1 96.06 121 GLY B N 1
ATOM 2879 C CA . GLY B 1 121 ? 10.359 -9.438 5.379 1 96.06 121 GLY B CA 1
ATOM 2880 C C . GLY B 1 121 ? 10.891 -8.023 5.484 1 96.06 121 GLY B C 1
ATOM 2881 O O . GLY B 1 121 ? 12.094 -7.793 5.312 1 96.06 121 GLY B O 1
ATOM 2882 N N . ALA B 1 122 ? 10.07 -7.09 5.77 1 93.06 122 ALA B N 1
ATOM 2883 C CA . ALA B 1 122 ? 10.469 -5.691 5.879 1 93.06 122 ALA B CA 1
ATOM 2884 C C . ALA B 1 122 ? 11.461 -5.492 7.016 1 93.06 122 ALA B C 1
ATOM 2886 O O . ALA B 1 122 ? 12.328 -4.613 6.949 1 93.06 122 ALA B O 1
ATOM 2887 N N . SER B 1 123 ? 11.422 -6.246 8 1 91 123 SER B N 1
ATOM 2888 C CA . SER B 1 123 ? 12.289 -6.125 9.164 1 91 123 SER B CA 1
ATOM 2889 C C . SER B 1 123 ? 13.438 -7.125 9.109 1 91 123 SER B C 1
ATOM 2891 O O . SER B 1 123 ? 14.281 -7.16 10.008 1 91 123 SER B O 1
ATOM 2893 N N . SER B 1 124 ? 13.453 -7.844 8.078 1 92 124 SER B N 1
ATOM 2894 C CA . SER B 1 124 ? 14.43 -8.93 8.016 1 92 124 SER B CA 1
ATOM 2895 C C . SER B 1 124 ? 15.727 -8.469 7.363 1 92 124 SER B C 1
ATOM 2897 O O . SER B 1 124 ? 15.711 -7.719 6.387 1 92 124 SER B O 1
ATOM 2899 N N . ARG B 1 125 ? 16.797 -8.953 7.926 1 88.94 125 ARG B N 1
ATOM 2900 C CA . ARG B 1 125 ? 18.109 -8.672 7.359 1 88.94 125 ARG B CA 1
ATOM 2901 C C . ARG B 1 125 ? 18.344 -9.492 6.102 1 88.94 125 ARG B C 1
ATOM 2903 O O . ARG B 1 125 ? 19.219 -9.156 5.293 1 88.94 125 ARG B O 1
ATOM 2910 N N . SER B 1 126 ? 17.578 -10.523 5.965 1 88.19 126 SER B N 1
ATOM 2911 C CA . SER B 1 126 ? 17.766 -11.43 4.84 1 88.19 126 SER B CA 1
ATOM 2912 C C . SER B 1 126 ? 17.109 -10.875 3.572 1 88.19 126 SER B C 1
ATOM 2914 O O . SER B 1 126 ? 17.391 -11.359 2.471 1 88.19 126 SER B O 1
ATOM 2916 N N . TYR B 1 127 ? 16.297 -9.945 3.725 1 89.06 127 TYR B N 1
ATOM 2917 C CA . TYR B 1 127 ? 15.672 -9.328 2.561 1 89.06 127 TYR B CA 1
ATOM 2918 C C . TYR B 1 127 ? 16.594 -8.289 1.938 1 89.06 127 TYR B C 1
ATOM 2920 O O . TYR B 1 127 ? 16.984 -7.328 2.602 1 89.06 127 TYR B O 1
ATOM 2928 N N . ARG B 1 128 ? 16.938 -8.453 0.702 1 81.19 128 ARG B N 1
ATOM 2929 C CA . ARG B 1 128 ? 17.906 -7.578 0.028 1 81.19 128 ARG B CA 1
ATOM 2930 C C . ARG B 1 128 ? 17.203 -6.684 -0.991 1 81.19 128 ARG B C 1
ATOM 2932 O O . ARG B 1 128 ? 17.859 -5.988 -1.767 1 81.19 128 ARG B O 1
ATOM 2939 N N . GLY B 1 129 ? 15.906 -6.746 -0.957 1 79 129 GLY B N 1
ATOM 2940 C CA . GLY B 1 129 ? 15.195 -5.961 -1.949 1 79 129 GLY B CA 1
ATOM 2941 C C . GLY B 1 129 ? 15.047 -4.5 -1.559 1 79 129 GLY B C 1
ATOM 2942 O O . GLY B 1 129 ? 15.281 -4.137 -0.405 1 79 129 GLY B O 1
ATOM 2943 N N . SER B 1 130 ? 14.719 -3.672 -2.502 1 79.31 130 SER B N 1
ATOM 2944 C CA . SER B 1 130 ? 14.609 -2.232 -2.293 1 79.31 130 SER B CA 1
ATOM 2945 C C . SER B 1 130 ? 13.156 -1.821 -2.053 1 79.31 130 SER B C 1
ATOM 2947 O O . SER B 1 130 ? 12.883 -0.667 -1.722 1 79.31 130 SER B O 1
ATOM 2949 N N . VAL B 1 131 ? 12.352 -2.77 -2.123 1 84.62 131 VAL B N 1
ATOM 2950 C CA . VAL B 1 131 ? 10.922 -2.461 -2.049 1 84.62 131 VAL B CA 1
ATOM 2951 C C . VAL B 1 131 ? 10.5 -2.342 -0.587 1 84.62 131 VAL B C 1
ATOM 2953 O O . VAL B 1 131 ? 10.906 -3.146 0.254 1 84.62 131 VAL B O 1
ATOM 2956 N N . ASP B 1 132 ? 9.711 -1.356 -0.332 1 88.88 132 ASP B N 1
ATOM 2957 C CA . ASP B 1 132 ? 9.102 -1.238 0.987 1 88.88 132 ASP B CA 1
ATOM 2958 C C . ASP B 1 132 ? 7.965 -2.246 1.158 1 88.88 132 ASP B C 1
ATOM 2960 O O . ASP B 1 132 ? 6.824 -1.976 0.777 1 88.88 132 ASP B O 1
ATOM 2964 N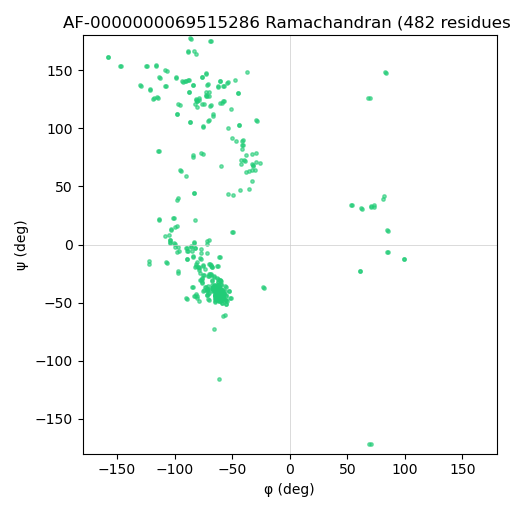 N . LEU B 1 133 ? 8.289 -3.291 1.854 1 94.31 133 LEU B N 1
ATOM 2965 C CA . LEU B 1 133 ? 7.34 -4.398 1.937 1 94.31 133 LEU B CA 1
ATOM 2966 C C . LEU B 1 133 ? 6.188 -4.055 2.873 1 94.31 133 LEU B C 1
ATOM 2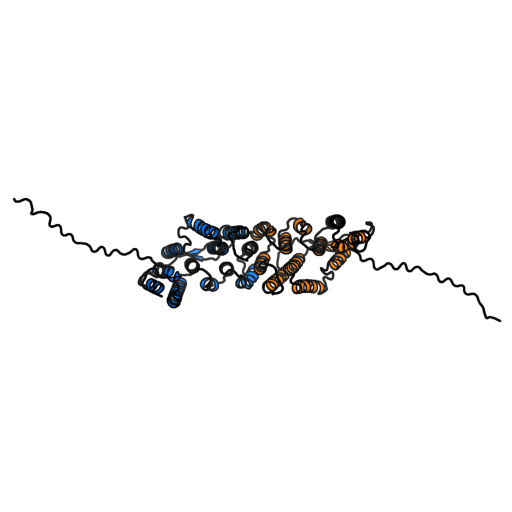968 O O . LEU B 1 133 ? 5.086 -4.59 2.729 1 94.31 133 LEU B O 1
ATOM 2972 N N . ASN B 1 134 ? 6.398 -3.18 3.822 1 93.94 134 ASN B N 1
ATOM 2973 C CA . ASN B 1 134 ? 5.293 -2.719 4.66 1 93.94 134 ASN B CA 1
ATOM 2974 C C . ASN B 1 134 ? 4.25 -1.962 3.846 1 93.94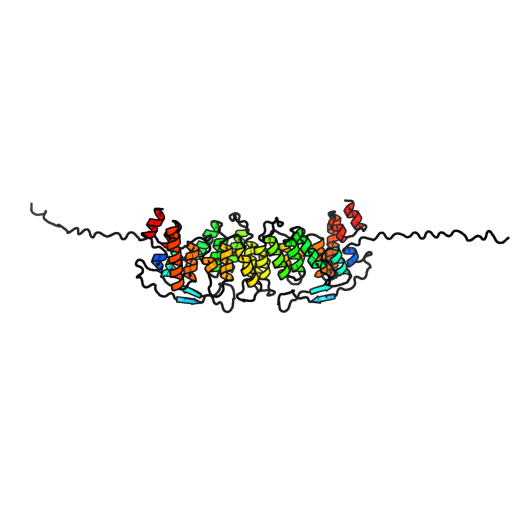 134 ASN B C 1
ATOM 2976 O O . ASN B 1 134 ? 3.047 -2.148 4.043 1 93.94 134 ASN B O 1
ATOM 2980 N N . ALA B 1 135 ? 4.746 -1.163 3 1 93.25 135 ALA B N 1
ATOM 2981 C CA . ALA B 1 135 ? 3.822 -0.437 2.131 1 93.25 135 ALA B CA 1
ATOM 2982 C C . ALA B 1 135 ? 3.016 -1.397 1.263 1 93.25 135 ALA B C 1
ATOM 2984 O O . ALA B 1 135 ? 1.813 -1.205 1.066 1 93.25 135 ALA B O 1
ATOM 2985 N N . VAL B 1 136 ? 3.652 -2.414 0.787 1 95.75 136 VAL B N 1
ATOM 2986 C CA . VAL B 1 136 ? 2.977 -3.414 -0.032 1 95.75 136 VAL B CA 1
ATOM 2987 C C . VAL B 1 136 ? 1.922 -4.137 0.802 1 95.75 136 VAL B C 1
ATOM 2989 O O . VAL B 1 136 ? 0.804 -4.371 0.334 1 95.75 136 VAL B O 1
ATOM 2992 N N . ALA B 1 137 ? 2.289 -4.5 2.01 1 97.06 137 ALA B N 1
ATOM 2993 C CA . ALA B 1 137 ? 1.354 -5.16 2.916 1 97.06 137 ALA B CA 1
ATOM 2994 C C . ALA B 1 137 ? 0.117 -4.297 3.15 1 97.06 137 ALA B C 1
ATOM 2996 O O . ALA B 1 137 ? -1.008 -4.805 3.156 1 97.06 137 ALA B O 1
ATOM 2997 N N . MET B 1 138 ? 0.328 -3.061 3.332 1 95.38 138 MET B N 1
ATOM 2998 C CA . MET B 1 138 ? -0.793 -2.145 3.52 1 95.38 138 MET B CA 1
ATOM 2999 C C . MET B 1 138 ? -1.668 -2.092 2.271 1 95.38 138 MET B C 1
ATOM 3001 O O . MET B 1 138 ? -2.895 -2.033 2.369 1 95.38 138 MET B O 1
ATOM 3005 N N . GLY B 1 139 ? -0.996 -2.01 1.12 1 96.5 139 GLY B N 1
ATOM 3006 C CA . GLY B 1 139 ? -1.739 -2.09 -0.127 1 96.5 139 GLY B CA 1
ATOM 3007 C C . GLY B 1 139 ? -2.584 -3.344 -0.238 1 96.5 139 GLY B C 1
ATOM 3008 O O . GLY B 1 139 ? -3.744 -3.283 -0.651 1 96.5 139 GLY B O 1
ATOM 3009 N N . LEU B 1 140 ? -2.033 -4.43 0.129 1 96.75 140 LEU B N 1
ATOM 3010 C CA . LEU B 1 140 ? -2.711 -5.723 0.091 1 96.75 140 LEU B CA 1
ATOM 3011 C C . LEU B 1 140 ? -3.939 -5.719 0.995 1 96.75 140 LEU B C 1
ATOM 3013 O O . LEU B 1 140 ? -4.969 -6.305 0.652 1 96.75 140 LEU B O 1
ATOM 3017 N N . ALA B 1 141 ? -3.881 -5.09 2.076 1 95.88 141 ALA B N 1
ATOM 3018 C CA . ALA B 1 141 ? -4.938 -5.074 3.086 1 95.88 141 ALA B CA 1
ATOM 3019 C C . ALA B 1 141 ? -6.18 -4.355 2.572 1 95.88 141 ALA B C 1
ATOM 3021 O O . ALA B 1 141 ? -7.266 -4.504 3.131 1 95.88 141 ALA B O 1
ATOM 3022 N N . GLY B 1 142 ? -5.996 -3.561 1.561 1 94.69 142 GLY B N 1
ATOM 3023 C CA . GLY B 1 142 ? -7.109 -2.809 1.005 1 94.69 142 GLY B CA 1
ATOM 3024 C C . GLY B 1 142 ? -7.938 -3.611 0.021 1 94.69 142 GLY B C 1
ATOM 3025 O O . GLY B 1 142 ? -8.945 -3.119 -0.498 1 94.69 142 GLY B O 1
ATOM 3026 N N . TYR B 1 143 ? -7.617 -4.863 -0.199 1 94.25 143 TYR B N 1
ATOM 3027 C CA . TYR B 1 143 ? -8.258 -5.676 -1.229 1 94.25 143 TYR B CA 1
ATOM 3028 C C . TYR B 1 143 ? -9.766 -5.746 -1.01 1 94.25 143 TYR B C 1
ATOM 3030 O O . TYR B 1 143 ? -10.227 -5.926 0.119 1 94.25 143 TYR B O 1
ATOM 3038 N N . THR B 1 144 ? -10.445 -5.598 -2.072 1 88.88 144 THR B N 1
ATOM 3039 C CA . THR B 1 144 ? -11.898 -5.75 -2.111 1 88.88 144 THR B CA 1
ATOM 3040 C C . THR B 1 144 ? -12.344 -6.316 -3.455 1 88.88 144 THR B C 1
ATOM 3042 O O . THR B 1 144 ? -11.656 -6.156 -4.465 1 88.88 144 THR B O 1
ATOM 3045 N N . GLN B 1 145 ? -13.469 -6.984 -3.461 1 85.69 145 GLN B N 1
ATOM 3046 C CA . GLN B 1 145 ? -13.992 -7.578 -4.688 1 85.69 145 GLN B CA 1
ATOM 3047 C C . GLN B 1 145 ? -14.898 -6.594 -5.434 1 85.69 145 GLN B C 1
ATOM 3049 O O . GLN B 1 145 ? -15.32 -6.867 -6.559 1 85.69 145 GLN B O 1
ATOM 3054 N N . GLU B 1 146 ? -15.062 -5.473 -4.781 1 85.06 146 GLU B N 1
ATOM 3055 C CA . GLU B 1 146 ? -15.891 -4.465 -5.438 1 85.06 146 GLU B CA 1
ATOM 3056 C C . GLU B 1 146 ? -15.203 -3.9 -6.672 1 85.06 146 GLU B C 1
ATOM 3058 O O . GLU B 1 146 ? -14.141 -3.279 -6.57 1 85.06 146 GLU B O 1
ATOM 3063 N N . LYS B 1 147 ? -15.812 -4.051 -7.855 1 83.69 147 LYS B N 1
ATOM 3064 C CA . LYS B 1 147 ? -15.203 -3.723 -9.141 1 83.69 147 LYS B CA 1
ATOM 3065 C C . LYS B 1 147 ? -15 -2.217 -9.281 1 83.69 147 LYS B C 1
ATOM 3067 O O . LYS B 1 147 ? -14.031 -1.771 -9.906 1 83.69 147 LYS B O 1
ATOM 3072 N N . ASN B 1 148 ? -15.836 -1.41 -8.688 1 85.38 148 ASN B N 1
ATOM 3073 C CA . ASN B 1 148 ? -15.758 0.036 -8.867 1 85.38 148 ASN B CA 1
ATOM 3074 C C . ASN B 1 148 ? -15.047 0.71 -7.699 1 85.38 148 ASN B C 1
ATOM 3076 O O . ASN B 1 148 ? -15.078 1.936 -7.57 1 85.38 148 ASN B O 1
ATOM 3080 N N . ALA B 1 149 ? -14.391 -0.067 -6.953 1 88.81 149 ALA B N 1
ATOM 3081 C CA . ALA B 1 149 ? -13.688 0.49 -5.801 1 88.81 149 ALA B CA 1
ATOM 3082 C C . ALA B 1 149 ? -12.414 1.212 -6.23 1 88.81 149 ALA B C 1
ATOM 3084 O O . ALA B 1 149 ? -11.773 0.825 -7.211 1 88.81 149 ALA B O 1
ATOM 3085 N N . LEU B 1 150 ? -12.102 2.295 -5.539 1 92.69 150 LEU B N 1
ATOM 3086 C CA . LEU B 1 150 ? -10.875 3.045 -5.777 1 92.69 150 LEU B CA 1
ATOM 3087 C C . LEU B 1 150 ? -9.656 2.125 -5.727 1 92.69 150 LEU B C 1
ATOM 3089 O O . LEU B 1 150 ? -8.734 2.273 -6.527 1 92.69 150 LEU B O 1
ATOM 3093 N N . TRP B 1 151 ? -9.641 1.218 -4.84 1 94.69 151 TRP B N 1
ATOM 3094 C CA . TRP B 1 151 ? -8.523 0.289 -4.68 1 94.69 151 TRP B CA 1
ATOM 3095 C C . TRP B 1 151 ? -8.242 -0.455 -5.98 1 94.69 151 TRP B C 1
ATOM 3097 O O . TRP B 1 151 ? -7.094 -0.558 -6.406 1 94.69 151 TRP B O 1
ATOM 3107 N N . ARG B 1 152 ? -9.258 -0.97 -6.59 1 94.69 152 ARG B N 1
ATOM 3108 C CA . ARG B 1 152 ? -9.102 -1.728 -7.828 1 94.69 152 ARG B CA 1
ATOM 3109 C C . ARG B 1 152 ? -8.578 -0.84 -8.953 1 94.69 152 ARG B C 1
ATOM 3111 O O . ARG B 1 152 ? -7.672 -1.239 -9.688 1 94.69 152 ARG B O 1
ATOM 3118 N N . GLU B 1 153 ? -9.109 0.291 -9.023 1 95.31 153 GLU B N 1
ATOM 3119 C CA . GLU B 1 153 ? -8.68 1.25 -10.031 1 95.31 153 GLU B CA 1
ATOM 3120 C C . GLU B 1 153 ? -7.191 1.567 -9.891 1 95.31 153 GLU B C 1
ATOM 3122 O O . GLU B 1 153 ? -6.43 1.452 -10.852 1 95.31 153 GLU B O 1
ATOM 3127 N N . VAL B 1 154 ? -6.863 1.866 -8.773 1 96.62 154 VAL B N 1
ATOM 3128 C CA . VAL B 1 154 ? -5.5 2.316 -8.5 1 96.62 154 VAL B CA 1
ATOM 3129 C C . VAL B 1 154 ? -4.531 1.143 -8.633 1 96.62 154 VAL B C 1
ATOM 3131 O O . VAL B 1 154 ? -3.488 1.263 -9.273 1 96.62 154 VAL B O 1
ATOM 3134 N N . SER B 1 155 ? -4.84 -0.009 -8.039 1 97.38 155 SER B N 1
ATOM 3135 C CA . SER B 1 155 ? -3.961 -1.174 -8.07 1 97.38 155 SER B CA 1
ATOM 3136 C C . SER B 1 155 ? -3.775 -1.682 -9.5 1 97.38 155 SER B C 1
ATOM 3138 O O . SER B 1 155 ? -2.682 -2.102 -9.875 1 97.38 155 SER B O 1
ATOM 3140 N N . SER B 1 156 ? -4.848 -1.67 -10.273 1 96.25 156 SER B N 1
ATOM 3141 C CA . SER B 1 156 ? -4.762 -2.084 -11.672 1 96.25 156 SER B CA 1
ATOM 3142 C C . SER B 1 156 ? -3.848 -1.156 -12.461 1 96.25 156 SER B C 1
ATOM 3144 O O . SER B 1 156 ? -3.102 -1.608 -13.336 1 96.25 156 SER B O 1
ATOM 3146 N N . ASN B 1 157 ? -3.883 0.102 -12.148 1 96.25 157 ASN B N 1
ATOM 3147 C CA . ASN B 1 157 ? -3.107 1.099 -12.875 1 96.25 157 ASN B CA 1
ATOM 3148 C C . ASN B 1 157 ? -1.638 1.074 -12.469 1 96.25 157 ASN B C 1
ATOM 3150 O O . ASN B 1 157 ? -0.755 1.3 -13.297 1 96.25 157 ASN B O 1
ATOM 3154 N N . LEU B 1 158 ? -1.357 0.731 -11.281 1 95.44 158 LEU B N 1
ATOM 3155 C CA . LEU B 1 158 ? -0.012 0.955 -10.766 1 95.44 158 LEU B CA 1
ATOM 3156 C C . LEU B 1 158 ? 0.752 -0.361 -10.648 1 95.44 158 LEU B C 1
ATOM 3158 O O . LEU B 1 158 ? 1.977 -0.361 -10.5 1 95.44 158 LEU B O 1
ATOM 3162 N N . LYS B 1 159 ? 0.118 -1.482 -10.703 1 95.56 159 LYS B N 1
ATOM 3163 C CA . LYS B 1 159 ? 0.757 -2.771 -10.453 1 95.56 159 LYS B CA 1
ATOM 3164 C C . LYS B 1 159 ? 1.956 -2.977 -11.375 1 95.56 159 LYS B C 1
ATOM 3166 O O . LYS B 1 159 ? 2.971 -3.543 -10.969 1 95.56 159 LYS B O 1
ATOM 3171 N N . SER B 1 160 ? 1.916 -2.52 -12.633 1 94.88 160 SER B N 1
ATOM 3172 C CA . SER B 1 160 ? 2.988 -2.713 -13.602 1 94.88 160 SER B CA 1
ATOM 3173 C C . SER B 1 160 ? 4.23 -1.921 -13.219 1 94.88 160 SER B C 1
ATOM 3175 O O . SER B 1 160 ? 5.328 -2.207 -13.703 1 94.88 160 SER B O 1
ATOM 3177 N N . ASN B 1 161 ? 4.07 -0.954 -12.367 1 92.81 161 ASN B N 1
ATOM 3178 C CA . ASN B 1 161 ? 5.18 -0.091 -11.977 1 92.81 161 ASN B CA 1
ATOM 3179 C C . ASN B 1 161 ? 5.938 -0.663 -10.781 1 92.81 161 ASN B C 1
ATOM 3181 O O . ASN B 1 161 ? 6.988 -0.138 -10.398 1 92.81 161 ASN B O 1
ATOM 3185 N N . LEU B 1 162 ? 5.426 -1.741 -10.242 1 92.06 162 LEU B N 1
ATOM 3186 C CA . LEU B 1 162 ? 6.156 -2.379 -9.156 1 92.06 162 LEU B CA 1
ATOM 3187 C C . LEU B 1 162 ? 7.414 -3.07 -9.672 1 92.06 162 LEU B C 1
ATOM 3189 O O . LEU B 1 162 ? 7.379 -3.723 -10.719 1 92.06 162 LEU B O 1
ATOM 3193 N N . VAL B 1 163 ? 8.469 -2.922 -8.984 1 89.94 163 VAL B N 1
ATOM 3194 C CA . VAL B 1 163 ? 9.773 -3.385 -9.453 1 89.94 163 VAL B CA 1
ATOM 3195 C C . VAL B 1 163 ? 9.844 -4.906 -9.344 1 89.94 163 VAL B C 1
ATOM 3197 O O . VAL B 1 163 ? 10.406 -5.57 -10.219 1 89.94 163 VAL B O 1
ATOM 3200 N N . ASP B 1 164 ? 9.32 -5.48 -8.32 1 94 164 ASP B N 1
ATOM 3201 C CA . ASP B 1 164 ? 9.414 -6.914 -8.07 1 94 164 ASP B CA 1
ATOM 3202 C C . ASP B 1 164 ? 8.375 -7.684 -8.891 1 94 164 ASP B C 1
ATOM 3204 O O . ASP B 1 164 ? 7.176 -7.43 -8.781 1 94 164 ASP B O 1
ATOM 3208 N N . PRO B 1 165 ? 8.812 -8.609 -9.688 1 96.38 165 PRO B N 1
ATOM 3209 C CA . PRO B 1 165 ? 7.891 -9.344 -10.555 1 96.38 165 PRO B CA 1
ATOM 3210 C C . PRO B 1 165 ? 6.848 -10.141 -9.781 1 96.38 165 PRO B C 1
ATOM 3212 O O . PRO B 1 165 ? 5.715 -10.289 -10.242 1 96.38 165 PRO B O 1
ATOM 3215 N N . TYR B 1 166 ? 7.195 -10.664 -8.672 1 97.56 166 TYR B N 1
ATOM 3216 C CA . TYR B 1 166 ? 6.23 -11.414 -7.875 1 97.56 166 TYR B CA 1
ATOM 3217 C C . TYR B 1 166 ? 5.141 -10.5 -7.328 1 97.56 166 TYR B C 1
ATOM 3219 O O . TYR B 1 166 ? 3.965 -10.867 -7.312 1 97.56 166 TYR B O 1
ATOM 3227 N N . LEU B 1 167 ? 5.535 -9.359 -6.926 1 96.88 167 LEU B N 1
ATOM 3228 C CA . LEU B 1 167 ? 4.543 -8.414 -6.43 1 96.88 167 LEU B CA 1
ATOM 3229 C C . LEU B 1 167 ? 3.633 -7.934 -7.555 1 96.88 167 LEU B C 1
ATOM 3231 O O . LEU B 1 167 ? 2.438 -7.719 -7.344 1 96.88 167 LEU B O 1
ATOM 3235 N N . ARG B 1 168 ? 4.195 -7.75 -8.727 1 97.19 168 ARG B N 1
ATOM 3236 C CA . ARG B 1 168 ? 3.359 -7.441 -9.883 1 97.19 168 ARG B CA 1
ATOM 3237 C C . ARG B 1 168 ? 2.33 -8.547 -10.117 1 97.19 168 ARG B C 1
ATOM 3239 O O . ARG B 1 168 ? 1.151 -8.258 -10.344 1 97.19 168 ARG B O 1
ATOM 3246 N N . ALA B 1 169 ? 2.791 -9.734 -10.07 1 97.75 169 ALA B N 1
ATOM 3247 C CA . ALA B 1 169 ? 1.908 -10.883 -10.266 1 97.75 169 ALA B CA 1
ATOM 3248 C C . ALA B 1 169 ? 0.85 -10.961 -9.172 1 97.75 169 ALA B C 1
ATOM 3250 O O . ALA B 1 169 ? -0.307 -11.289 -9.438 1 97.75 169 ALA B O 1
ATOM 3251 N N . LEU B 1 170 ? 1.224 -10.672 -7.945 1 98.06 170 LEU B N 1
ATOM 3252 C CA . LEU B 1 170 ? 0.315 -10.656 -6.805 1 98.06 170 LEU B CA 1
ATOM 3253 C C . LEU B 1 170 ? -0.867 -9.727 -7.066 1 98.06 170 LEU B C 1
ATOM 3255 O O . LEU B 1 170 ? -2.023 -10.148 -6.996 1 98.06 170 LEU B O 1
ATOM 3259 N N . PHE B 1 171 ? -0.602 -8.531 -7.461 1 97.44 171 PHE B N 1
ATOM 3260 C CA . PHE B 1 171 ? -1.662 -7.555 -7.68 1 97.44 171 PHE B CA 1
ATOM 3261 C C . PHE B 1 171 ? -2.395 -7.836 -8.984 1 97.44 171 PHE B C 1
ATOM 3263 O O . PHE B 1 171 ? -3.578 -7.52 -9.117 1 97.44 171 PHE B O 1
ATOM 3270 N N . ALA B 1 172 ? -1.691 -8.422 -9.953 1 97.25 172 ALA B N 1
ATOM 3271 C CA . ALA B 1 172 ? -2.373 -8.859 -11.172 1 97.25 172 ALA B CA 1
ATOM 3272 C C . ALA B 1 172 ? -3.459 -9.883 -10.859 1 97.25 172 ALA B C 1
ATOM 3274 O O . ALA B 1 172 ? -4.547 -9.844 -11.438 1 97.25 172 ALA B O 1
ATOM 3275 N N . PHE B 1 173 ? -3.188 -10.758 -9.961 1 96.88 173 PHE B N 1
ATOM 3276 C CA . PHE B 1 173 ? -4.156 -11.766 -9.539 1 96.88 173 PHE B CA 1
ATOM 3277 C C . PHE B 1 173 ? -5.363 -11.117 -8.883 1 96.88 173 PHE B C 1
ATOM 3279 O O . PHE B 1 173 ? -6.508 -11.445 -9.203 1 96.88 173 PHE B O 1
ATOM 3286 N N . LEU B 1 174 ? -5.113 -10.188 -8.008 1 95.31 174 LEU B N 1
ATOM 3287 C CA . LEU B 1 174 ? -6.16 -9.57 -7.199 1 95.31 174 LEU B CA 1
ATOM 3288 C C . LEU B 1 174 ? -7.043 -8.664 -8.055 1 95.31 174 LEU B C 1
ATOM 3290 O O . LEU B 1 174 ? -8.219 -8.461 -7.738 1 95.31 174 LEU B O 1
ATOM 3294 N N . THR B 1 175 ? -6.473 -8.156 -9.102 1 95.56 175 THR B N 1
ATOM 3295 C CA . THR B 1 175 ? -7.23 -7.234 -9.938 1 95.56 175 THR B CA 1
ATOM 3296 C C . THR B 1 175 ? -7.691 -7.918 -11.219 1 95.56 175 THR B C 1
ATOM 3298 O O . THR B 1 175 ? -8.211 -7.262 -12.125 1 95.56 175 THR B O 1
ATOM 3301 N N . ALA B 1 176 ? -7.414 -9.203 -11.312 1 93.5 176 ALA B N 1
ATOM 3302 C CA . ALA B 1 176 ? -7.785 -9.945 -12.516 1 93.5 176 ALA B CA 1
ATOM 3303 C C . ALA B 1 176 ? -9.297 -9.938 -12.711 1 93.5 176 ALA B C 1
ATOM 3305 O O . ALA B 1 176 ? -10.055 -10.062 -11.75 1 93.5 176 ALA B O 1
ATOM 3306 N N . GLU B 1 177 ? -9.688 -9.703 -13.992 1 89 177 GLU B N 1
ATOM 3307 C CA . GLU B 1 177 ? -11.094 -9.758 -14.367 1 89 177 GLU B CA 1
ATOM 3308 C C . GLU B 1 177 ? -11.367 -10.93 -15.312 1 89 177 GLU B C 1
ATOM 3310 O O . GLU B 1 177 ? -10.555 -11.234 -16.188 1 89 177 GLU B O 1
ATOM 3315 N N . ASP B 1 178 ? -12.523 -11.539 -15.164 1 85.69 178 ASP B N 1
ATOM 3316 C CA . ASP B 1 178 ? -13 -12.578 -16.062 1 85.69 178 ASP B CA 1
ATOM 3317 C C . ASP B 1 178 ? -11.969 -13.695 -16.219 1 85.69 178 ASP B C 1
ATOM 3319 O O . ASP B 1 178 ? -11.688 -14.141 -17.344 1 85.69 178 ASP B O 1
ATOM 3323 N N . ASP B 1 179 ? -11.242 -14.023 -15.273 1 85.69 179 ASP B N 1
ATOM 3324 C CA . ASP B 1 179 ? -10.281 -15.117 -15.234 1 85.69 179 ASP B CA 1
ATOM 3325 C C . ASP B 1 179 ? -9.172 -14.914 -16.266 1 85.69 179 ASP B C 1
ATOM 3327 O O . ASP B 1 179 ? -8.734 -15.867 -16.922 1 85.69 179 ASP B O 1
ATOM 3331 N N . ASN B 1 180 ? -8.914 -13.688 -16.484 1 91.69 180 ASN B N 1
ATOM 3332 C CA . ASN B 1 180 ? -7.773 -13.352 -17.328 1 91.69 180 ASN B CA 1
ATOM 3333 C C . ASN B 1 180 ? -6.48 -13.281 -16.531 1 91.69 180 ASN B C 1
ATOM 3335 O O . ASN B 1 180 ? -6.207 -12.273 -15.867 1 91.69 180 ASN B O 1
ATOM 3339 N N . PHE B 1 181 ? -5.641 -14.359 -16.719 1 96.06 181 PHE B N 1
ATOM 3340 C CA . PHE B 1 181 ? -4.434 -14.461 -15.914 1 96.06 181 PHE B CA 1
ATOM 3341 C C . PHE B 1 181 ? -3.186 -14.312 -16.781 1 96.06 181 PHE B C 1
ATOM 3343 O O . PHE B 1 181 ? -2.094 -14.719 -16.375 1 96.06 181 PHE B O 1
ATOM 3350 N N . GLU B 1 182 ? -3.322 -13.719 -17.891 1 95.06 182 GLU B N 1
ATOM 3351 C CA . GLU B 1 182 ? -2.223 -13.617 -18.859 1 95.06 182 GLU B CA 1
ATOM 3352 C C . GLU B 1 182 ? -1.041 -12.859 -18.266 1 95.06 182 GLU B C 1
ATOM 3354 O O . GLU B 1 182 ? 0.115 -13.188 -18.531 1 95.06 182 GLU B O 1
ATOM 3359 N N . GLU B 1 183 ? -1.334 -11.883 -17.516 1 95.06 183 GLU B N 1
ATOM 3360 C CA . GLU B 1 183 ? -0.273 -11.062 -16.922 1 95.06 183 GLU B CA 1
ATOM 3361 C C . GLU B 1 183 ? 0.609 -11.891 -15.992 1 95.06 183 GLU B C 1
ATOM 3363 O O . GLU B 1 183 ? 1.809 -11.633 -15.875 1 95.06 183 GLU B O 1
ATOM 3368 N N . ILE B 1 184 ? 0.073 -12.875 -15.336 1 96.69 184 ILE B N 1
ATOM 3369 C CA . ILE B 1 184 ? 0.813 -13.742 -14.422 1 96.69 184 ILE B CA 1
ATOM 3370 C C . ILE B 1 184 ? 1.514 -14.844 -15.219 1 96.69 184 ILE B C 1
ATOM 3372 O O . ILE B 1 184 ? 2.707 -15.094 -15.031 1 96.69 184 ILE B O 1
ATOM 3376 N N . LEU B 1 185 ? 0.815 -15.422 -16.156 1 96.75 185 LEU B N 1
ATOM 3377 C CA . LEU B 1 185 ? 1.298 -16.578 -16.906 1 96.75 185 LEU B CA 1
ATOM 3378 C C . LEU B 1 185 ? 2.436 -16.172 -17.828 1 96.75 185 LEU B C 1
ATOM 3380 O O . LEU B 1 185 ? 3.32 -16.984 -18.125 1 96.75 185 LEU B O 1
ATOM 3384 N N . ASN B 1 186 ? 2.473 -14.953 -18.203 1 93.44 186 ASN B N 1
ATOM 3385 C CA . ASN B 1 186 ? 3.471 -14.5 -19.172 1 93.44 186 ASN B CA 1
ATOM 3386 C C . ASN B 1 186 ? 4.59 -13.711 -18.484 1 93.44 186 ASN B C 1
ATOM 3388 O O . ASN B 1 186 ? 5.465 -13.164 -19.172 1 93.44 186 ASN B O 1
ATOM 3392 N N . GLU B 1 187 ? 4.508 -13.602 -17.203 1 93.25 187 GLU B N 1
ATOM 3393 C CA . GLU B 1 187 ? 5.578 -12.922 -16.484 1 93.25 187 GLU B CA 1
ATOM 3394 C C . GLU B 1 187 ? 6.852 -13.766 -16.469 1 93.25 187 GLU B C 1
ATOM 3396 O O . GLU B 1 187 ? 7.012 -14.656 -15.633 1 93.25 187 GLU B O 1
ATOM 3401 N N . GLN B 1 188 ? 7.828 -13.422 -17.203 1 90.38 188 GLN B N 1
ATOM 3402 C CA . GLN B 1 188 ? 9.008 -14.25 -17.438 1 90.38 188 GLN B CA 1
ATOM 3403 C C . GLN B 1 188 ? 9.977 -14.18 -16.25 1 90.38 188 GLN B C 1
ATOM 3405 O O . GLN B 1 188 ? 10.852 -15.031 -16.125 1 90.38 188 GLN B O 1
ATOM 3410 N N . GLN B 1 189 ? 9.797 -13.164 -15.484 1 94 189 GLN B N 1
ATOM 3411 C CA . GLN B 1 189 ? 10.734 -13 -14.383 1 94 189 GLN B CA 1
ATOM 3412 C C . GLN B 1 189 ? 10.297 -13.805 -13.164 1 94 189 GLN B C 1
ATOM 3414 O O . GLN B 1 189 ? 11.016 -13.875 -12.164 1 94 189 GLN B O 1
ATOM 3419 N N . ILE B 1 190 ? 9.172 -14.469 -13.258 1 95.56 190 ILE B N 1
ATOM 3420 C CA . ILE B 1 190 ? 8.695 -15.398 -12.242 1 95.56 190 ILE B CA 1
ATOM 3421 C C . ILE B 1 190 ? 9.156 -16.812 -12.578 1 95.56 190 ILE B C 1
ATOM 3423 O O . ILE B 1 190 ? 9.195 -17.203 -13.75 1 95.56 190 ILE B O 1
ATOM 3427 N N . ALA B 1 191 ? 9.547 -17.531 -11.555 1 93.94 191 ALA B N 1
ATOM 3428 C CA . ALA B 1 191 ? 10 -18.906 -11.766 1 93.94 191 ALA B CA 1
ATOM 3429 C C . ALA B 1 191 ? 8.953 -19.719 -12.523 1 93.94 191 ALA B C 1
ATOM 3431 O O . ALA B 1 191 ? 7.754 -19.594 -12.266 1 93.94 191 ALA B O 1
ATOM 3432 N N . VAL B 1 192 ? 9.406 -20.484 -13.383 1 93.31 192 VAL B N 1
ATOM 3433 C CA . VAL B 1 192 ? 8.523 -21.266 -14.242 1 93.31 192 VAL B CA 1
ATOM 3434 C C . VAL B 1 192 ? 7.695 -22.219 -13.391 1 93.31 192 VAL B C 1
ATOM 3436 O O . VAL B 1 192 ? 6.531 -22.484 -13.695 1 93.31 192 VAL B O 1
ATOM 3439 N N . GLN B 1 193 ? 8.289 -22.766 -12.344 1 93.38 193 GLN B N 1
ATOM 3440 C CA . GLN B 1 193 ? 7.562 -23.688 -11.477 1 93.38 193 GLN B CA 1
ATOM 3441 C C . GLN B 1 193 ? 6.355 -23.016 -10.828 1 93.38 193 GLN B C 1
ATOM 3443 O O . GLN B 1 193 ? 5.312 -23.641 -10.641 1 93.38 193 GLN B O 1
ATOM 3448 N N . ASP B 1 194 ? 6.523 -21.734 -10.484 1 95.75 194 ASP B N 1
ATOM 3449 C CA . ASP B 1 194 ? 5.422 -21.016 -9.859 1 95.75 194 ASP B CA 1
ATOM 3450 C C . ASP B 1 194 ? 4.332 -20.688 -10.875 1 95.75 194 ASP B C 1
ATOM 3452 O O . ASP B 1 194 ? 3.141 -20.719 -10.555 1 95.75 194 ASP B O 1
ATOM 3456 N N . ARG B 1 195 ? 4.695 -20.375 -12.094 1 96.75 195 ARG B N 1
ATOM 3457 C CA . ARG B 1 195 ? 3.711 -20.125 -13.148 1 96.75 195 ARG B CA 1
ATOM 3458 C C . ARG B 1 195 ? 2.918 -21.391 -13.453 1 96.75 195 ARG B C 1
ATOM 3460 O O . ARG B 1 195 ? 1.7 -21.328 -13.641 1 96.75 195 ARG B O 1
ATOM 3467 N N . MET B 1 196 ? 3.602 -22.484 -13.492 1 95.44 196 MET B N 1
ATOM 3468 C CA . MET B 1 196 ? 2.936 -23.766 -13.742 1 95.44 196 MET B CA 1
ATOM 3469 C C . MET B 1 196 ? 1.982 -24.109 -12.609 1 95.44 196 MET B C 1
ATOM 3471 O O . MET B 1 196 ? 0.86 -24.562 -12.852 1 95.44 196 MET B O 1
ATOM 3475 N N . ALA B 1 197 ? 2.459 -23.938 -11.406 1 94.94 197 ALA B N 1
ATOM 3476 C CA . ALA B 1 197 ? 1.61 -24.219 -10.258 1 94.94 197 ALA B CA 1
ATOM 3477 C C . ALA B 1 197 ? 0.351 -23.359 -10.273 1 94.94 197 ALA B C 1
ATOM 3479 O O . ALA B 1 197 ? -0.753 -23.844 -10.047 1 94.94 197 ALA B O 1
ATOM 3480 N N . PHE B 1 198 ? 0.538 -22.125 -10.602 1 97.31 198 PHE B N 1
ATOM 3481 C CA . PHE B 1 198 ? -0.594 -21.219 -10.719 1 97.31 198 PHE B CA 1
ATOM 3482 C C . PHE B 1 198 ? -1.567 -21.688 -11.789 1 97.31 198 PHE B C 1
ATOM 3484 O O . PHE B 1 198 ? -2.783 -21.688 -11.578 1 97.31 198 PHE B O 1
ATOM 3491 N N . ALA B 1 199 ? -1.021 -22.047 -12.906 1 97 199 ALA B N 1
ATOM 3492 C CA . ALA B 1 199 ? -1.852 -22.516 -14.008 1 97 199 ALA B CA 1
ATOM 3493 C C . ALA B 1 199 ? -2.652 -23.75 -13.594 1 97 199 ALA B C 1
ATOM 3495 O O . ALA B 1 199 ? -3.826 -23.891 -13.945 1 97 199 ALA B O 1
ATOM 3496 N N . CYS B 1 200 ? -2.059 -24.609 -12.844 1 95.19 200 CYS B N 1
ATOM 3497 C CA . CYS B 1 200 ? -2.705 -25.828 -12.391 1 95.19 200 CYS B CA 1
ATOM 3498 C C . CYS B 1 200 ? -3.869 -25.516 -11.461 1 95.19 200 CYS B C 1
ATOM 3500 O O . CYS B 1 200 ? -4.84 -26.281 -11.398 1 95.19 200 CYS B O 1
ATOM 3502 N N . LEU B 1 201 ? -3.752 -24.422 -10.805 1 95.69 201 LEU B N 1
ATOM 3503 C CA . LEU B 1 201 ? -4.781 -24.078 -9.828 1 95.69 201 LEU B CA 1
ATOM 3504 C C . LEU B 1 201 ? -5.961 -23.391 -10.508 1 95.69 201 LEU B C 1
ATOM 3506 O O . LEU B 1 201 ? -7.117 -23.641 -10.164 1 95.69 201 LEU B O 1
ATOM 3510 N N . TYR B 1 202 ? -5.691 -22.562 -11.531 1 96.56 202 TYR B N 1
ATOM 3511 C CA . TYR B 1 202 ? -6.75 -21.625 -11.875 1 96.56 202 TYR B CA 1
ATOM 3512 C C . TYR B 1 202 ? -7.18 -21.781 -13.328 1 96.56 202 TYR B C 1
ATOM 3514 O O . TYR B 1 202 ? -8.227 -21.266 -13.734 1 96.56 202 TYR B O 1
ATOM 3522 N N . LEU B 1 203 ? -6.398 -22.469 -14.125 1 96.5 203 LEU B N 1
ATOM 3523 C CA . LEU B 1 203 ? -6.805 -22.625 -15.516 1 96.5 203 LEU B CA 1
ATOM 3524 C C . LEU B 1 203 ? -7.684 -23.859 -15.688 1 96.5 203 LEU B C 1
ATOM 3526 O O . LEU B 1 203 ? -7.445 -24.891 -15.047 1 96.5 203 LEU B O 1
ATOM 3530 N N . ASN B 1 204 ? -8.688 -23.719 -16.547 1 94.75 204 ASN B N 1
ATOM 3531 C CA . ASN B 1 204 ? -9.438 -24.938 -16.891 1 94.75 204 ASN B CA 1
ATOM 3532 C C . ASN B 1 204 ? -8.594 -25.906 -17.719 1 94.75 204 ASN B C 1
ATOM 3534 O O . ASN B 1 204 ? -7.473 -25.578 -18.109 1 94.75 204 ASN B O 1
ATOM 3538 N N . ASP B 1 205 ? -9.133 -27.062 -17.984 1 94.5 205 ASP B N 1
ATOM 3539 C CA . ASP B 1 205 ? -8.344 -28.125 -18.594 1 94.5 205 ASP B CA 1
ATOM 3540 C C . ASP B 1 205 ? -7.801 -27.703 -19.953 1 94.5 205 ASP B C 1
ATOM 3542 O O . ASP B 1 205 ? -6.617 -27.891 -20.234 1 94.5 205 ASP B O 1
ATOM 3546 N N . ARG B 1 206 ? -8.617 -27.125 -20.703 1 93.56 206 ARG B N 1
ATOM 3547 C CA . ARG B 1 206 ? -8.211 -26.734 -22.047 1 93.56 206 ARG B CA 1
ATOM 3548 C C . ARG B 1 206 ? -7.105 -25.672 -22 1 93.56 206 ARG B C 1
ATOM 3550 O O . ARG B 1 206 ? -6.07 -25.828 -22.656 1 93.56 206 ARG B O 1
ATOM 3557 N N . LYS B 1 207 ? -7.324 -24.641 -21.219 1 95 207 LYS B N 1
ATOM 3558 C CA . LYS B 1 207 ? -6.348 -23.562 -21.109 1 95 207 LYS B CA 1
ATOM 3559 C C . LYS B 1 207 ? -5.047 -24.047 -20.484 1 95 207 LYS B C 1
ATOM 3561 O O . LYS B 1 207 ? -3.965 -23.578 -20.844 1 95 207 LYS B O 1
ATOM 3566 N N . LEU B 1 208 ? -5.207 -24.953 -19.578 1 95.94 208 LEU B N 1
ATOM 3567 C CA . LEU B 1 208 ? -4.027 -25.5 -18.906 1 95.94 208 LEU B CA 1
ATOM 3568 C C . LEU B 1 208 ? -3.143 -26.25 -19.906 1 95.94 208 LEU B C 1
ATOM 3570 O O . LEU B 1 208 ? -1.931 -26.016 -19.938 1 95.94 208 LEU B O 1
ATOM 3574 N N . VAL B 1 209 ? -3.723 -27.062 -20.656 1 93.44 209 VAL B N 1
ATOM 3575 C CA . VAL B 1 209 ? -2.979 -27.844 -21.641 1 93.44 209 VAL B CA 1
ATOM 3576 C C . VAL B 1 209 ? -2.324 -26.906 -22.656 1 93.44 209 VAL B C 1
ATOM 3578 O O . VAL B 1 209 ? -1.152 -27.078 -23 1 93.44 209 VAL B O 1
ATOM 3581 N N . ASP B 1 210 ? -3.068 -25.953 -23.094 1 94.44 210 ASP B N 1
ATOM 3582 C CA . ASP B 1 210 ? -2.533 -24.984 -24.047 1 94.44 210 ASP B CA 1
ATOM 3583 C C . ASP B 1 210 ? -1.335 -24.234 -23.453 1 94.44 210 ASP B C 1
ATOM 3585 O O . ASP B 1 210 ? -0.332 -24.031 -24.141 1 94.44 210 ASP B O 1
ATOM 3589 N N . PHE B 1 211 ? -1.453 -23.812 -22.297 1 95.5 211 PHE B N 1
ATOM 3590 C CA . PHE B 1 211 ? -0.382 -23.094 -21.625 1 95.5 211 PHE B CA 1
ATOM 3591 C C . PHE B 1 211 ? 0.866 -23.969 -21.516 1 95.5 211 PHE B C 1
ATOM 3593 O O . PHE B 1 211 ? 1.97 -23.516 -21.828 1 95.5 211 PHE B O 1
ATOM 3600 N N . LEU B 1 212 ? 0.708 -25.219 -21.062 1 93.62 212 LEU B N 1
ATOM 3601 C CA . LEU B 1 212 ? 1.84 -26.109 -20.859 1 93.62 212 LEU B CA 1
ATOM 3602 C C . LEU B 1 212 ? 2.529 -26.438 -22.172 1 93.62 212 LEU B C 1
ATOM 3604 O O . LEU B 1 212 ? 3.758 -26.531 -22.234 1 93.62 212 LEU B O 1
ATOM 3608 N N . GLU B 1 213 ? 1.726 -26.609 -23.125 1 91.19 213 GLU B N 1
ATOM 3609 C CA . GLU B 1 213 ? 2.295 -26.875 -24.453 1 91.19 213 GLU B CA 1
ATOM 3610 C C . GLU B 1 213 ? 3.096 -25.672 -24.953 1 91.19 213 GLU B C 1
ATOM 3612 O O . GLU B 1 213 ? 4.176 -25.828 -25.516 1 91.19 213 GLU B O 1
ATOM 3617 N N . GLY B 1 214 ? 2.502 -24.562 -24.797 1 92.31 214 GLY B N 1
ATOM 3618 C CA . GLY B 1 214 ? 3.221 -23.359 -25.172 1 92.31 214 GLY B CA 1
ATOM 3619 C C . GLY B 1 214 ? 4.527 -23.188 -24.422 1 92.31 214 GLY B C 1
ATOM 3620 O O . GLY B 1 214 ? 5.539 -22.797 -25 1 92.31 214 GLY B O 1
ATOM 3621 N N . LEU B 1 215 ? 4.473 -23.422 -23.188 1 91.5 215 LEU B N 1
ATOM 3622 C CA . LEU B 1 215 ? 5.668 -23.328 -22.359 1 91.5 215 LEU B CA 1
ATOM 3623 C C . LEU B 1 215 ? 6.715 -24.344 -22.797 1 91.5 215 LEU B C 1
ATOM 3625 O O . LEU B 1 215 ? 7.906 -24.031 -22.844 1 91.5 215 LEU B O 1
ATOM 3629 N N . ARG B 1 216 ? 6.301 -25.547 -23.016 1 87.5 216 ARG B N 1
ATOM 3630 C CA . ARG B 1 216 ? 7.195 -26.609 -23.484 1 87.5 216 ARG B CA 1
ATOM 3631 C C . ARG B 1 216 ? 7.914 -26.188 -24.766 1 87.5 216 ARG B C 1
ATOM 3633 O O . ARG B 1 216 ? 9.133 -26.328 -24.875 1 87.5 216 ARG B O 1
ATOM 3640 N N . LYS B 1 217 ? 7.188 -25.703 -25.672 1 88.06 217 LYS B N 1
ATOM 3641 C CA . LYS B 1 217 ? 7.754 -25.25 -26.938 1 88.06 217 LYS B CA 1
ATOM 3642 C C . LYS B 1 217 ? 8.781 -24.141 -26.734 1 88.06 217 LYS B C 1
ATOM 3644 O O . LYS B 1 217 ? 9.898 -24.219 -27.266 1 88.06 217 LYS B O 1
ATOM 3649 N N . LYS B 1 218 ? 8.422 -23.172 -25.984 1 88.44 218 LYS B N 1
ATOM 3650 C CA . LYS B 1 218 ? 9.297 -22.031 -25.719 1 88.44 218 LYS B CA 1
ATOM 3651 C C . LYS B 1 218 ? 10.586 -22.469 -25.031 1 88.44 218 LYS B C 1
ATOM 3653 O O . LYS B 1 218 ? 11.68 -22.031 -25.391 1 88.44 218 LYS B O 1
ATOM 3658 N N . MET B 1 219 ? 10.438 -23.281 -24.078 1 85.75 219 MET B N 1
ATOM 3659 C CA . MET B 1 219 ? 11.594 -23.703 -23.281 1 85.75 219 MET B CA 1
ATOM 3660 C C . MET B 1 219 ? 12.5 -24.625 -24.094 1 85.75 219 MET B C 1
ATOM 3662 O O . MET B 1 219 ? 13.727 -24.594 -23.938 1 85.75 219 MET B O 1
ATOM 3666 N N . THR B 1 220 ? 11.922 -25.438 -24.859 1 82.25 220 THR B N 1
ATOM 3667 C CA . THR B 1 220 ? 12.711 -26.297 -25.719 1 82.25 220 THR B CA 1
ATOM 3668 C C . THR B 1 220 ? 13.477 -25.484 -26.75 1 82.25 220 THR B C 1
ATOM 3670 O O . THR B 1 220 ? 14.641 -25.766 -27.031 1 82.25 220 THR B O 1
ATOM 3673 N N . GLU B 1 221 ? 12.828 -24.453 -27.219 1 84.19 221 GLU B N 1
ATOM 3674 C CA . GLU B 1 221 ? 13.453 -23.594 -28.234 1 84.19 221 GLU B CA 1
ATOM 3675 C C . GLU B 1 221 ? 14.578 -22.766 -27.625 1 84.19 221 GLU B C 1
ATOM 3677 O O . GLU B 1 221 ? 15.609 -22.547 -28.25 1 84.19 221 GLU B O 1
ATOM 3682 N N . THR B 1 222 ? 14.43 -22.281 -26.453 1 85.31 222 THR B N 1
ATOM 3683 C CA . THR B 1 222 ? 15.406 -21.391 -25.828 1 85.31 222 THR B CA 1
ATOM 3684 C C . THR B 1 222 ? 16.453 -22.203 -25.062 1 85.31 222 THR B C 1
ATOM 3686 O O . THR B 1 222 ? 17.5 -21.672 -24.672 1 85.31 222 THR B O 1
ATOM 3689 N N . GLY B 1 223 ? 16.281 -23.5 -24.812 1 79.5 223 GLY B N 1
ATOM 3690 C CA . GLY B 1 223 ? 17.172 -24.344 -24.047 1 79.5 223 GLY B CA 1
ATOM 3691 C C . GLY B 1 223 ? 17.172 -24.031 -22.562 1 79.5 223 GLY B C 1
ATOM 3692 O O . GLY B 1 223 ? 18.219 -24.078 -21.922 1 79.5 223 GLY B O 1
ATOM 3693 N N . ASN B 1 224 ? 16.156 -23.641 -22.078 1 82.25 224 ASN B N 1
ATOM 3694 C CA . ASN B 1 224 ? 16.031 -23.344 -20.656 1 82.25 224 ASN B CA 1
ATOM 3695 C C . ASN B 1 224 ? 15.961 -24.609 -19.828 1 82.25 224 ASN B C 1
ATOM 3697 O O . ASN B 1 224 ? 15.023 -25.406 -19.969 1 82.25 224 ASN B O 1
ATOM 3701 N N . LEU B 1 225 ? 16.812 -24.828 -18.953 1 79.25 225 LEU B N 1
ATOM 3702 C CA . LEU B 1 225 ? 16.938 -26.047 -18.156 1 79.25 225 LEU B CA 1
ATOM 3703 C C . LEU B 1 225 ? 15.766 -26.188 -17.188 1 79.25 225 LEU B C 1
ATOM 3705 O O . LEU B 1 225 ? 15.469 -27.297 -16.734 1 79.25 225 LEU B O 1
ATOM 3709 N N . ASP B 1 226 ? 15.18 -25.078 -16.844 1 79.06 226 ASP B N 1
ATOM 3710 C CA . ASP B 1 226 ? 14.008 -25.172 -15.984 1 79.06 226 ASP B CA 1
ATOM 3711 C C . ASP B 1 226 ? 12.891 -25.953 -16.656 1 79.06 226 ASP B C 1
ATOM 3713 O O . ASP B 1 226 ? 11.938 -26.375 -16 1 79.06 226 ASP B O 1
ATOM 3717 N N . GLY B 1 227 ? 13.086 -26.188 -17.906 1 81.19 227 GLY B N 1
ATOM 3718 C CA . GLY B 1 227 ? 12.117 -26.938 -18.688 1 81.19 227 GLY B CA 1
ATOM 3719 C C . GLY B 1 227 ? 12.062 -28.406 -18.297 1 81.19 227 GLY B C 1
ATOM 3720 O O . GLY B 1 227 ? 11.094 -29.094 -18.609 1 81.19 227 GLY B O 1
ATOM 3721 N N . ILE B 1 228 ? 13.062 -28.859 -17.609 1 81 228 ILE B N 1
ATOM 3722 C CA . ILE B 1 228 ? 13.102 -30.25 -17.188 1 81 228 ILE B CA 1
ATOM 3723 C C . ILE B 1 228 ? 11.914 -30.531 -16.266 1 81 228 ILE B C 1
ATOM 3725 O O . ILE B 1 228 ? 11.367 -31.641 -16.281 1 81 228 ILE B O 1
ATOM 3729 N N . LEU B 1 229 ? 11.578 -29.516 -15.469 1 84.44 229 LEU B N 1
ATOM 3730 C CA . LEU B 1 229 ? 10.406 -29.656 -14.609 1 84.44 229 LEU B CA 1
ATOM 3731 C C . LEU B 1 229 ? 9.148 -29.891 -15.445 1 84.44 229 LEU B C 1
ATOM 3733 O O . LEU B 1 229 ? 8.258 -30.625 -15.031 1 84.44 229 LEU B O 1
ATOM 3737 N N . LEU B 1 230 ? 9.18 -29.344 -16.547 1 87 230 LEU B N 1
ATOM 3738 C CA . LEU B 1 230 ? 8.039 -29.438 -17.469 1 87 230 LEU B CA 1
ATOM 3739 C C . LEU B 1 230 ? 8.055 -30.766 -18.219 1 87 230 LEU B C 1
ATOM 3741 O O . LEU B 1 230 ? 7.043 -31.469 -18.266 1 87 230 LEU B O 1
ATOM 3745 N N . THR B 1 231 ? 9.133 -31.125 -18.656 1 79.69 231 THR B N 1
ATOM 3746 C CA . THR B 1 231 ? 9.242 -32.25 -19.578 1 79.69 231 THR B CA 1
ATOM 3747 C C . THR B 1 231 ? 9.602 -33.531 -18.828 1 79.69 231 THR B C 1
ATOM 3749 O O . THR B 1 231 ? 9.32 -34.625 -19.312 1 79.69 231 THR B O 1
ATOM 3752 N N . GLY B 1 232 ? 10.172 -33.375 -17.719 1 78.12 232 GLY B N 1
ATOM 3753 C CA . GLY B 1 232 ? 10.805 -34.531 -17.094 1 78.12 232 GLY B CA 1
ATOM 3754 C C . GLY B 1 232 ? 12.039 -35 -17.844 1 78.12 232 GLY B C 1
ATOM 3755 O O . GLY B 1 232 ? 12.656 -34.25 -18.594 1 78.12 232 GLY B O 1
ATOM 3756 N N . LEU B 1 233 ? 12.477 -36.125 -17.359 1 70.62 233 LEU B N 1
ATOM 3757 C CA . LEU B 1 233 ? 13.633 -36.688 -18.062 1 70.62 233 LEU B CA 1
ATOM 3758 C C . LEU B 1 233 ? 13.203 -37.469 -19.297 1 70.62 233 LEU B C 1
ATOM 3760 O O . LEU B 1 233 ? 13.523 -38.656 -19.438 1 70.62 233 LEU B O 1
ATOM 3764 N N . THR B 1 234 ? 12.328 -36.906 -20.016 1 63.62 234 THR B N 1
ATOM 3765 C CA . THR B 1 234 ? 11.906 -37.438 -21.312 1 63.62 234 THR B CA 1
ATOM 3766 C C . THR B 1 234 ? 12.828 -36.969 -22.422 1 63.62 234 THR B C 1
ATOM 3768 O O . THR B 1 234 ? 13.82 -36.281 -22.156 1 63.62 234 THR B O 1
ATOM 3771 N N . ASN B 1 235 ? 12.508 -37.5 -23.594 1 59.81 235 ASN B N 1
ATOM 3772 C CA . ASN B 1 235 ? 13.328 -37.062 -24.719 1 59.81 235 ASN B CA 1
ATOM 3773 C C . ASN B 1 235 ? 13.422 -35.531 -24.781 1 59.81 235 ASN B C 1
ATOM 3775 O O . ASN B 1 235 ? 14.484 -35 -25.094 1 59.81 235 ASN B O 1
ATOM 3779 N N . ASP B 1 236 ? 12.438 -34.969 -24.656 1 59.22 236 ASP B N 1
ATOM 3780 C CA . ASP B 1 236 ? 12.453 -33.5 -24.641 1 59.22 236 ASP B CA 1
ATOM 3781 C C . ASP B 1 236 ? 13.359 -33 -23.531 1 59.22 236 ASP B C 1
ATOM 3783 O O . ASP B 1 236 ? 14.078 -32 -23.719 1 59.22 236 ASP B O 1
ATOM 3787 N N . GLY B 1 237 ? 13.242 -33.531 -22.422 1 63.97 237 GLY B N 1
ATOM 3788 C CA . GLY B 1 237 ? 14.109 -33.188 -21.312 1 63.97 237 GLY B CA 1
ATOM 3789 C C . GLY B 1 237 ? 15.578 -33.406 -21.625 1 63.97 237 GLY B C 1
ATOM 3790 O O . GLY B 1 237 ? 16.422 -32.562 -21.266 1 63.97 237 GLY B O 1
ATOM 3791 N N . LEU B 1 238 ? 15.75 -34.5 -22.25 1 63.47 238 LEU B N 1
ATOM 3792 C CA . LEU B 1 238 ? 17.125 -34.781 -22.656 1 63.47 238 LEU B CA 1
ATOM 3793 C C . LEU B 1 238 ? 17.625 -33.719 -23.641 1 63.47 238 LEU B C 1
ATOM 3795 O O . LEU B 1 238 ? 18.797 -33.312 -23.562 1 63.47 238 LEU B O 1
ATOM 3799 N N . SER B 1 239 ? 16.828 -33.375 -24.453 1 63.5 239 SER B N 1
ATOM 3800 C CA . SER B 1 239 ? 17.188 -32.344 -25.406 1 63.5 239 SER B CA 1
ATOM 3801 C C . SER B 1 239 ? 17.516 -31.016 -24.703 1 63.5 239 SER B C 1
ATOM 3803 O O . SER B 1 239 ? 18.359 -30.25 -25.172 1 63.5 239 SER B O 1
ATOM 3805 N N . LEU B 1 240 ? 16.891 -30.734 -23.719 1 63.69 240 LEU B N 1
ATOM 3806 C CA . LEU B 1 240 ? 17.109 -29.5 -22.953 1 63.69 240 LEU B CA 1
ATOM 3807 C C . LEU B 1 240 ? 18.484 -29.516 -22.297 1 63.69 240 LEU B C 1
ATOM 3809 O O . LEU B 1 240 ? 19.156 -28.484 -22.234 1 63.69 240 LEU B O 1
ATOM 3813 N N . ILE B 1 241 ? 18.875 -30.672 -21.875 1 66 241 ILE B N 1
ATOM 3814 C CA . ILE B 1 241 ? 20.141 -30.812 -21.156 1 66 241 ILE B CA 1
ATOM 3815 C C . ILE B 1 241 ? 21.297 -30.734 -22.156 1 66 241 ILE B C 1
ATOM 3817 O O . ILE B 1 241 ? 22.391 -30.266 -21.812 1 66 241 ILE B O 1
ATOM 3821 N N . GLU B 1 242 ? 21.062 -31.219 -23.375 1 59.22 242 GLU B N 1
ATOM 3822 C CA . GLU B 1 242 ? 22.125 -31.312 -24.375 1 59.22 242 GLU B CA 1
ATOM 3823 C C . GLU B 1 242 ? 22.422 -29.953 -25 1 59.22 242 GLU B C 1
ATOM 3825 O O . GLU B 1 242 ? 23.484 -29.75 -25.594 1 59.22 242 GLU B O 1
ATOM 3830 N N . ARG B 1 243 ? 21.672 -29.016 -24.828 1 57.78 243 ARG B N 1
ATOM 3831 C CA . ARG B 1 243 ? 21.969 -27.688 -25.375 1 57.78 243 ARG B CA 1
ATOM 3832 C C . ARG B 1 243 ? 22.688 -26.828 -24.359 1 57.78 243 ARG B C 1
ATOM 3834 O O . ARG B 1 243 ? 22.422 -26.891 -23.156 1 57.78 243 ARG B O 1
#

Solvent-accessible surface area (backbone atoms only — not comparable to full-atom values): 26580 Å² total; per-residue (Å²): 138,82,80,77,75,71,82,81,70,82,76,71,75,72,78,68,74,69,73,62,87,73,53,73,6,41,45,34,55,50,45,23,81,80,69,63,46,77,57,76,82,58,43,79,38,81,49,68,55,50,95,48,92,64,83,80,57,81,45,56,35,39,47,41,73,42,42,34,52,36,21,37,73,43,56,63,38,48,56,85,85,44,70,48,41,60,48,43,40,48,52,31,44,74,72,27,36,24,56,52,32,20,25,53,30,41,77,68,33,25,51,64,59,17,34,50,38,20,46,52,34,56,74,34,86,61,38,81,70,72,66,46,31,48,34,40,29,28,22,58,38,21,68,65,87,54,79,86,36,61,27,46,55,47,37,62,68,43,29,82,73,45,85,51,56,39,54,24,34,40,45,45,61,72,54,44,57,92,85,50,53,59,74,46,67,65,39,77,81,44,59,64,45,58,41,51,37,48,35,46,35,57,36,53,73,70,57,33,52,51,50,49,51,50,49,50,52,52,27,59,72,70,37,38,62,75,36,32,59,39,44,10,75,34,72,66,19,48,53,21,68,73,92,139,92,76,79,79,70,88,79,73,83,69,74,72,69,76,69,73,69,73,62,84,72,52,74,7,41,45,33,55,50,46,23,83,78,70,64,48,76,55,75,82,60,43,80,38,82,47,67,55,50,95,49,93,64,85,79,57,84,46,56,35,38,47,40,72,43,44,34,51,36,21,36,75,42,55,62,37,48,56,84,86,44,70,48,39,61,47,42,40,49,51,32,45,74,71,29,36,24,54,52,32,20,27,53,30,41,78,69,32,25,52,65,60,16,35,51,38,20,46,52,34,57,74,34,85,62,38,83,71,72,66,46,30,49,36,40,29,28,22,58,37,22,68,65,88,54,79,86,36,61,28,44,55,47,37,62,69,42,29,82,72,46,84,50,56,40,52,25,34,40,45,44,60,71,56,43,58,93,87,50,54,58,72,47,68,65,39,78,82,44,59,64,45,59,39,50,36,49,36,44,35,57,35,54,72,69,57,34,51,51,49,49,50,52,48,50,51,50,26,59,73,71,37,40,62,76,36,32,58,39,44,9,75,35,74,66,19,49,53,20,68,74,91

Secondary structure (DSSP, 8-state):
--GGG------------------B-HHHHHH-TTS-S---PPEEEEE--TTS--TT--EEEEE-HHHHHHHHHHTS-S-TTSTHHHHHHHHHHHTT-HHHHHHHHHHTT-HHHHHHHHHHHHT-TT----S-H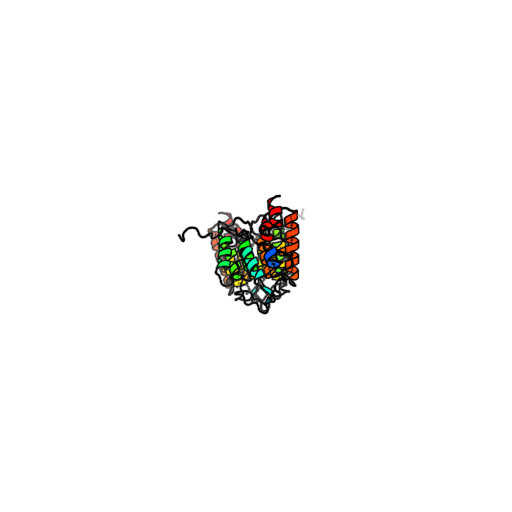HHHHHHHHT----TT-HHHHHHHHHGGG-SSHHHHHHHHHHT--TT--HHHHT-TTS-HHHHHHHHHHHS-HHHHHHHHHHHHHHHHHHT-TTHHHHHBSSHHHHHHHH-/-----------------------B-HHHHHH-TTS-S---PPEEEEE--TTS--TT--EEEEE-HHHHHHHHHHTS-S-TTSTHHHHHHHHHHHTT-HHHHHHHHHHTT-HHHHHHHHHHHHT-TT----S-HHHHHHHHHT----TT-HHHHHHHHHGGG-SSHHHHHHHHHHT--TT--HHHHT-TTS-HHHHHHHHHHHS-HHHHHHHHHHHHHHHHHHT-TTHHHHHBSSHHHHHHHH-

pLDDT: mean 82.41, std 19.6, range [22.91, 98.44]

Radius of gyration: 34.07 Å; Cα contacts (8 Å, |Δi|>4): 681; chains: 2; bounding box: 43×192×54 Å

Organism: Araneus ventricosus (NCBI:txid182803)

InterPro domains:
  IPR037593 MIOS/Sea4 [PTHR16453] (60-243)
  IPR049092 MIOS-like, alpha-solenoid domain [PF21719] (11-202)

Sequence (486 aa):
MPLVKGVEADTKRRSHHRHHPKYEGVHSVICGENGTATCSQSEPLRVNWIGINITECRIIKYSSEERERALQLCGWGADFESNSFSKFLDRLEIDGQFPRAATIAVLNLEIRKAIRILSKGASSRSYRGSVDLNAVAMGLAGYTQEKNALWREVSSNLKSNLVDPYLRALFAFLTAEDDNFEEILNEQQIAVQDRMAFACLYLNDRKLVDFLEGLRKKMTETGNLDGILLTGLTNDGLSLIERMPLVKGVEADTKRRSHHRHHPKYEGVHSVICGENGTATCSQSEPLRVNWIGINITECRIIKYSSEERERALQLCGWGADFESNSFSKFLDRLEIDGQFPRAATIAVLNLEIRKAIRILSKGASSRSYRGSVDLNAVAMGLAGYTQEKNALWREVSSNLKSNLVDPYLRALFAFLTAEDDNFEEILNEQQIAVQDRMAFACLYLNDRKLVDFLEGLRKKMTETGNLDGILLTGLTNDGLSLIER